Protein AF-A0A830GLV6-F1 (afdb_monomer)

Sequence (391 aa):
MKDAFLHAVDYIRRRYNIQRVEFLPYESLISILGYYIHESESETVVADHQEQIDRYFWRVVFSDHWATRRQGTIGNDLEIIDDIIAGRDPSLDFPITITPDKLKEANIKRSNSAVR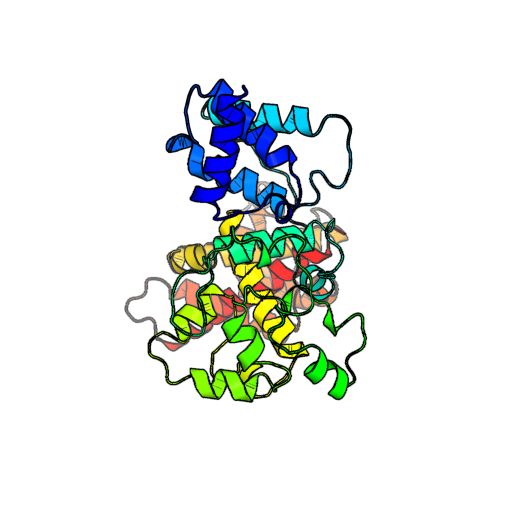NAFLCILANNEPLNPKDGTAIELHENHYADFKLEKHHIFPNRFLLSHDYNKSERKSVIDITFLPRSVNNQISDKAPSNYFRDWQDRDDFEEIMYSHFIPYGPDSAIWDDDYDLFLDQRASLIMEKVQELVGETSLLEYEEKSAEQRIEDTEELARDIIHKRLRESNGDEYWEILPSGVVSSVKEQLDGEFDEYDARERLEFVELADCADIINIHWSEFNDVFPDDDDVEHHLKNLEVYRDAFGDEDMDRYTRLDGDLAIQWINSCIESTVEETEV

Secondary structure (DSSP, 8-state):
-HHHHHHHHHHHHHHS----GGG-S-THHHHHHHHHHHHTTSSS--GGGHHHHHHHHHHHHHB-TTTS--TTHHHHHHHHHHHHHTT--------B---HHHHHH-BTT-TT-HHHHHHHHHHHHT-PBPTTTSPBP-TTSGGGGGG-STT-BSS-HHHHHHTT--TTGGGBGGGB----HHHHHHHTT--HHHHHHHHTTSTTHHHHHHHTT---STT-GGGTT-HHHHHHHHHHHHHHHHHHHHTS--HHHHHHS-HHHHHHHHHHHHHHHHHHHHHHHHGGGGGGTS-HHHHHHHHHHTTT-GGGS-TTGGGGGS-HHHHHHHHHHTGGGTTTT-S-HHHHHHHHHHHHHHHHTTT-TT--HHHHHHHHHHHHHHHHHHHHHHHHHT-

Structure (mmCIF, N/CA/C/O backbone):
data_AF-A0A830GLV6-F1
#
_entry.id   AF-A0A830GLV6-F1
#
loop_
_atom_site.group_PDB
_atom_site.id
_atom_site.type_symbol
_atom_site.label_atom_id
_atom_site.label_alt_id
_atom_site.label_comp_id
_atom_site.label_asym_id
_atom_site.label_entity_id
_atom_site.label_seq_id
_atom_site.pdbx_PDB_ins_code
_atom_site.Cartn_x
_atom_site.Cartn_y
_atom_site.Cartn_z
_atom_site.occupancy
_atom_site.B_iso_or_equiv
_atom_site.auth_seq_id
_atom_site.auth_comp_id
_atom_site.auth_asym_id
_atom_site.auth_atom_id
_atom_site.pdbx_PDB_model_num
ATOM 1 N N . MET A 1 1 ? -1.495 9.636 31.132 1.00 80.06 1 MET A N 1
ATOM 2 C CA . MET A 1 1 ? -0.737 10.301 30.044 1.00 80.06 1 MET A CA 1
ATOM 3 C C . MET A 1 1 ? 0.660 9.719 29.793 1.00 80.06 1 MET A C 1
ATOM 5 O O . MET A 1 1 ? 0.849 9.179 28.717 1.00 80.06 1 MET A O 1
ATOM 9 N N . LYS A 1 2 ? 1.639 9.772 30.719 1.00 88.44 2 LYS A N 1
ATOM 10 C CA . LYS A 1 2 ? 2.985 9.200 30.453 1.00 88.44 2 LYS A CA 1
ATOM 11 C C . LYS A 1 2 ? 2.941 7.698 30.130 1.00 88.44 2 LYS A C 1
ATOM 13 O O . LYS A 1 2 ? 3.564 7.277 29.164 1.00 88.44 2 LYS A O 1
ATOM 18 N N . ASP A 1 3 ? 2.194 6.926 30.915 1.00 93.75 3 ASP A N 1
ATOM 19 C CA . ASP A 1 3 ? 2.074 5.478 30.702 1.00 93.75 3 ASP A CA 1
ATOM 20 C C . ASP A 1 3 ? 1.299 5.169 29.413 1.00 93.75 3 ASP A C 1
ATOM 22 O O . ASP A 1 3 ? 1.741 4.351 28.618 1.00 93.75 3 ASP A O 1
ATOM 26 N N . ALA A 1 4 ? 0.237 5.931 29.128 1.00 96.00 4 ALA A N 1
ATOM 27 C CA . ALA A 1 4 ? -0.516 5.830 27.876 1.00 96.00 4 ALA A CA 1
ATOM 28 C C . ALA A 1 4 ? 0.355 6.081 26.628 1.00 96.00 4 ALA A C 1
ATOM 30 O O . ALA A 1 4 ? 0.230 5.373 25.636 1.00 96.00 4 ALA A O 1
ATOM 31 N N . PHE A 1 5 ? 1.298 7.029 26.689 1.00 95.44 5 PHE A N 1
ATOM 32 C CA . PHE A 1 5 ? 2.259 7.251 25.604 1.00 95.44 5 PHE A CA 1
ATOM 33 C C . PHE A 1 5 ? 3.177 6.037 25.383 1.00 95.44 5 PHE A C 1
ATOM 35 O O . PHE A 1 5 ? 3.448 5.665 24.245 1.00 95.44 5 PHE A O 1
ATOM 42 N N . LEU A 1 6 ? 3.657 5.399 26.457 1.00 96.62 6 LEU A N 1
ATOM 43 C CA . LEU A 1 6 ? 4.483 4.190 26.345 1.00 96.62 6 LEU A CA 1
ATOM 44 C C . LEU A 1 6 ? 3.681 3.013 25.784 1.00 96.62 6 LEU A C 1
ATOM 46 O O . LEU A 1 6 ? 4.182 2.297 24.921 1.00 96.62 6 LEU A O 1
ATOM 50 N N . HIS A 1 7 ? 2.432 2.858 26.217 1.00 97.69 7 HIS A N 1
ATOM 51 C CA . HIS A 1 7 ? 1.512 1.871 25.665 1.00 97.69 7 HIS A CA 1
ATOM 52 C C . HIS A 1 7 ? 1.211 2.119 24.182 1.00 97.69 7 HIS A C 1
ATOM 54 O O . HIS A 1 7 ? 1.175 1.163 23.420 1.00 97.69 7 HIS A O 1
ATOM 60 N N . ALA A 1 8 ? 1.093 3.374 23.737 1.00 97.62 8 ALA A N 1
ATOM 61 C CA . ALA A 1 8 ? 0.920 3.698 22.319 1.00 97.62 8 ALA A CA 1
ATOM 62 C C . ALA A 1 8 ? 2.141 3.296 21.481 1.00 97.62 8 ALA A C 1
ATOM 64 O O . ALA A 1 8 ? 1.996 2.723 20.402 1.00 97.62 8 ALA A O 1
ATOM 65 N N . VAL A 1 9 ? 3.352 3.544 21.991 1.00 96.44 9 VAL A N 1
ATOM 66 C CA .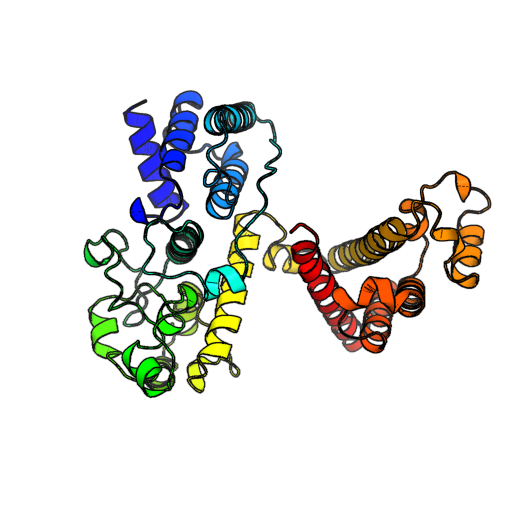 VAL A 1 9 ? 4.592 3.082 21.345 1.00 96.44 9 VAL A CA 1
ATOM 67 C C . VAL A 1 9 ? 4.621 1.556 21.258 1.00 96.44 9 VAL A C 1
ATOM 69 O O . VAL A 1 9 ? 4.918 1.008 20.199 1.00 96.44 9 VAL A O 1
ATOM 72 N N . ASP A 1 10 ? 4.306 0.864 22.352 1.00 96.31 10 ASP A N 1
ATOM 73 C CA . ASP A 1 10 ? 4.252 -0.598 22.384 1.00 96.31 10 ASP A CA 1
ATOM 74 C C . ASP A 1 10 ? 3.172 -1.158 21.449 1.00 96.31 10 ASP A C 1
ATOM 76 O O . ASP A 1 10 ? 3.406 -2.167 20.784 1.00 96.31 10 ASP A O 1
ATOM 80 N N . TYR A 1 11 ? 2.022 -0.491 21.361 1.00 97.44 11 TYR A N 1
ATOM 81 C CA . TYR A 1 11 ? 0.934 -0.847 20.461 1.00 97.44 11 TYR A CA 1
ATOM 82 C C . TYR A 1 11 ? 1.377 -0.758 19.002 1.00 97.44 11 TYR A C 1
ATOM 84 O O . TYR A 1 11 ? 1.307 -1.758 18.297 1.00 97.44 11 TYR A O 1
ATOM 92 N N . ILE A 1 12 ? 1.935 0.378 18.570 1.00 97.44 12 ILE A N 1
ATOM 93 C CA . ILE A 1 12 ? 2.433 0.562 17.195 1.00 97.44 12 ILE A CA 1
ATOM 94 C C . ILE A 1 12 ? 3.478 -0.506 16.840 1.00 97.44 12 ILE A C 1
ATOM 96 O O . ILE A 1 12 ? 3.446 -1.090 15.756 1.00 97.44 12 ILE A O 1
ATOM 100 N N . ARG A 1 13 ? 4.390 -0.801 17.773 1.00 95.69 13 ARG A N 1
ATOM 101 C CA . ARG A 1 13 ? 5.428 -1.822 17.583 1.00 95.69 13 ARG A CA 1
ATOM 102 C C . ARG A 1 13 ? 4.871 -3.228 17.430 1.00 95.69 13 ARG A C 1
ATOM 104 O O . ARG A 1 13 ? 5.466 -4.015 16.707 1.00 95.69 13 ARG A O 1
ATOM 111 N N . ARG A 1 14 ? 3.797 -3.571 18.143 1.00 94.00 14 ARG A N 1
ATOM 112 C CA . ARG A 1 14 ? 3.215 -4.921 18.123 1.00 94.00 14 ARG A CA 1
ATOM 113 C C . ARG A 1 14 ? 2.182 -5.088 17.012 1.00 94.00 14 ARG A C 1
ATOM 115 O O . ARG A 1 14 ? 2.219 -6.098 16.330 1.00 94.00 14 ARG A O 1
ATOM 122 N N . ARG A 1 15 ? 1.284 -4.115 16.830 1.00 95.25 15 ARG A N 1
ATOM 123 C CA . ARG A 1 15 ? 0.178 -4.169 15.862 1.00 95.25 15 ARG A CA 1
ATOM 124 C C . ARG A 1 15 ? 0.647 -3.954 14.426 1.00 95.25 15 ARG A C 1
ATOM 126 O O . ARG A 1 15 ? 0.175 -4.655 13.539 1.00 95.25 15 ARG A O 1
ATOM 133 N N . TYR A 1 16 ? 1.561 -3.005 14.215 1.00 95.88 16 TYR A N 1
ATOM 134 C CA . TYR A 1 16 ? 2.002 -2.592 12.878 1.00 95.88 16 TYR A CA 1
ATOM 135 C C . TYR A 1 16 ? 3.441 -3.011 12.553 1.00 95.88 16 TYR A C 1
ATOM 137 O O . TYR A 1 16 ? 3.935 -2.714 11.472 1.00 95.88 16 TYR A O 1
ATOM 145 N N . ASN A 1 17 ? 4.141 -3.664 13.487 1.00 95.06 17 ASN A N 1
ATOM 146 C CA . ASN A 1 17 ? 5.565 -4.014 13.388 1.00 95.06 17 ASN A CA 1
ATOM 147 C C . ASN A 1 17 ? 6.512 -2.818 13.116 1.00 95.06 17 ASN A C 1
ATOM 149 O O . ASN A 1 17 ? 7.650 -2.969 12.664 1.00 95.06 17 ASN A O 1
ATOM 153 N N . ILE A 1 18 ? 6.088 -1.593 13.443 1.00 95.19 18 ILE A N 1
ATOM 154 C CA . ILE A 1 18 ? 6.904 -0.389 13.242 1.00 95.19 18 ILE A CA 1
ATOM 155 C C . ILE A 1 18 ? 7.813 -0.199 14.461 1.00 95.19 18 ILE A C 1
ATOM 157 O O . ILE A 1 18 ? 7.463 0.433 15.458 1.00 95.19 18 ILE A O 1
ATOM 161 N N . GLN A 1 19 ? 9.018 -0.767 14.388 1.00 91.25 19 GLN A N 1
ATOM 162 C CA . GLN A 1 19 ? 9.961 -0.786 15.516 1.00 91.25 19 GLN A CA 1
ATOM 163 C C . GLN A 1 19 ? 10.667 0.556 15.778 1.00 91.25 19 GLN A C 1
ATOM 165 O O . GLN A 1 19 ? 11.247 0.761 16.854 1.00 91.25 19 GLN A O 1
ATOM 170 N N . ARG A 1 20 ? 10.622 1.474 14.805 1.00 88.88 20 ARG A N 1
ATOM 171 C CA . ARG A 1 20 ? 11.410 2.711 14.767 1.00 88.88 20 ARG A CA 1
ATOM 172 C C . ARG A 1 20 ? 10.542 3.920 14.453 1.00 88.88 20 ARG A C 1
ATOM 174 O O . ARG A 1 20 ? 9.790 3.916 13.485 1.00 88.88 20 ARG A O 1
ATOM 181 N N . VAL A 1 21 ? 10.696 4.974 15.252 1.00 89.56 21 VAL A N 1
ATOM 182 C CA . VAL A 1 21 ? 9.948 6.229 15.080 1.00 89.56 21 VAL A CA 1
ATOM 183 C C . VAL A 1 21 ? 10.319 6.927 13.772 1.00 89.56 21 VAL A C 1
ATOM 185 O O . VAL A 1 21 ? 9.470 7.542 13.144 1.00 89.56 21 VAL A O 1
ATOM 188 N N . GLU A 1 22 ? 11.554 6.744 13.299 1.00 86.38 22 GLU A N 1
ATOM 189 C CA . GLU A 1 22 ? 12.064 7.312 12.049 1.00 86.38 22 GLU A CA 1
ATOM 190 C C . GLU A 1 22 ? 11.413 6.716 10.788 1.00 86.38 22 GLU A C 1
ATOM 192 O O . GLU A 1 22 ? 11.705 7.166 9.675 1.00 86.38 22 GLU A O 1
ATOM 197 N N . PHE A 1 23 ? 10.597 5.667 10.943 1.00 90.31 23 PHE A N 1
ATOM 198 C CA . PHE A 1 23 ? 9.791 5.110 9.857 1.00 90.31 23 PHE A CA 1
ATOM 199 C C . PHE A 1 23 ? 8.427 5.781 9.783 1.00 90.31 23 PHE A C 1
ATOM 201 O O . PHE A 1 23 ? 7.849 5.801 8.710 1.00 90.31 23 PHE A O 1
ATOM 208 N N . LEU A 1 24 ? 7.919 6.359 10.875 1.00 92.75 24 LEU A N 1
ATOM 209 C CA . LEU A 1 24 ? 6.621 7.020 10.852 1.00 92.75 24 LEU A CA 1
ATOM 210 C C . LEU A 1 24 ? 6.707 8.300 10.008 1.00 92.75 24 LEU A C 1
ATOM 212 O O . LEU A 1 24 ? 7.619 9.110 10.210 1.00 92.75 24 LEU A O 1
ATOM 216 N N . PRO A 1 25 ? 5.755 8.544 9.089 1.00 91.88 25 PRO A N 1
ATOM 217 C CA . PRO A 1 25 ? 5.648 9.837 8.412 1.00 91.88 25 PRO A CA 1
ATOM 218 C C . PRO A 1 25 ? 5.468 10.979 9.415 1.00 91.88 25 PRO A C 1
ATOM 220 O O . PRO A 1 25 ? 6.023 12.065 9.241 1.00 91.88 25 PRO A O 1
ATOM 223 N N . TYR A 1 26 ? 4.745 10.696 10.505 1.00 91.88 26 TYR A N 1
ATOM 224 C CA . TYR A 1 26 ? 4.381 11.673 11.514 1.00 91.88 26 TYR A CA 1
ATOM 225 C C . TYR A 1 26 ? 4.424 11.087 12.931 1.00 91.88 26 TYR A C 1
ATOM 227 O O . TYR A 1 26 ? 3.614 10.240 13.305 1.00 91.88 26 TYR A O 1
ATOM 235 N N . GLU A 1 27 ? 5.323 11.604 13.771 1.00 91.12 27 GLU A N 1
ATOM 236 C CA . GLU A 1 27 ? 5.450 11.185 15.179 1.00 91.12 27 GLU A CA 1
ATOM 237 C C . GLU A 1 27 ? 4.188 11.488 16.010 1.00 91.12 27 GLU A C 1
ATOM 239 O O . GLU A 1 27 ? 3.940 10.852 17.037 1.00 91.12 27 GLU A O 1
ATOM 244 N N . SER A 1 28 ? 3.358 12.432 15.547 1.00 91.62 28 SER A N 1
ATOM 245 C CA . SER A 1 28 ? 2.075 12.791 16.159 1.00 91.62 28 SER A CA 1
ATOM 246 C C . SER A 1 28 ? 1.103 11.611 16.265 1.00 91.62 28 SER A C 1
ATOM 248 O O . SER A 1 28 ? 0.303 11.609 17.198 1.00 91.62 28 SER A O 1
ATOM 250 N N . LEU A 1 29 ? 1.216 10.576 15.414 1.00 94.56 29 LEU A N 1
ATOM 251 C CA . LEU A 1 29 ? 0.425 9.336 15.527 1.00 94.56 29 LEU A CA 1
ATOM 252 C C . LEU A 1 29 ? 0.558 8.702 16.919 1.00 94.56 29 LEU A C 1
ATOM 254 O O . LEU A 1 29 ? -0.427 8.249 17.495 1.00 94.56 29 LEU A O 1
ATOM 258 N N . ILE A 1 30 ? 1.759 8.740 17.509 1.00 95.69 30 ILE A N 1
ATOM 259 C CA . ILE A 1 30 ? 2.003 8.216 18.862 1.00 95.69 30 ILE A CA 1
ATOM 260 C C . ILE A 1 30 ? 1.216 9.025 19.899 1.00 95.69 30 ILE A C 1
ATOM 262 O O . ILE A 1 30 ? 0.725 8.480 20.883 1.00 95.69 30 ILE A O 1
ATOM 266 N N . SER A 1 31 ? 1.087 10.335 19.682 1.00 94.50 31 SER A N 1
ATOM 267 C CA . SER A 1 31 ? 0.365 11.222 20.597 1.00 94.50 31 SER A CA 1
ATOM 268 C C . SER A 1 31 ? -1.146 11.026 20.495 1.00 94.50 31 SER A C 1
ATOM 270 O O . SER A 1 31 ? -1.802 10.985 21.532 1.00 94.50 31 SER A O 1
ATOM 272 N N . ILE A 1 32 ? -1.682 10.846 19.283 1.00 96.06 32 ILE A N 1
ATOM 273 C CA . ILE A 1 32 ? -3.104 10.542 19.058 1.00 96.06 32 ILE A CA 1
ATOM 274 C C . ILE A 1 32 ? -3.472 9.181 19.660 1.00 96.06 32 ILE A C 1
ATOM 276 O O . ILE A 1 32 ? -4.415 9.085 20.441 1.00 96.06 32 ILE A O 1
ATOM 280 N N . LEU A 1 33 ? -2.677 8.139 19.403 1.00 97.38 33 LEU A N 1
ATOM 281 C CA . LEU A 1 33 ? -2.909 6.825 20.011 1.00 97.38 33 LEU A CA 1
ATOM 282 C C . LEU A 1 33 ? -2.695 6.849 21.532 1.00 97.38 33 LEU A C 1
ATOM 284 O O . LEU A 1 33 ? -3.412 6.186 22.276 1.00 97.38 33 LEU A O 1
ATOM 288 N N . GLY A 1 34 ? -1.756 7.659 22.026 1.00 97.62 34 GLY A N 1
ATOM 289 C CA . GLY A 1 34 ? -1.573 7.887 23.459 1.00 97.62 34 GLY A CA 1
ATOM 290 C C . GLY A 1 34 ? -2.767 8.589 24.110 1.00 97.62 34 GLY A C 1
ATOM 291 O O . GLY A 1 34 ? -3.071 8.305 25.268 1.00 97.62 34 GLY A O 1
ATOM 292 N N . TYR A 1 35 ? -3.449 9.475 23.380 1.00 97.56 35 TYR A N 1
ATOM 293 C CA . TYR A 1 35 ? -4.714 10.066 23.807 1.00 97.56 35 TYR A CA 1
ATOM 294 C C . TYR A 1 35 ? -5.823 9.012 23.841 1.00 97.56 35 TYR A C 1
ATOM 296 O O . TYR A 1 35 ? -6.418 8.828 24.899 1.00 97.56 35 TYR A O 1
ATOM 304 N N . TYR A 1 36 ? -6.005 8.234 22.766 1.00 98.12 36 TYR A N 1
ATOM 305 C CA . TYR A 1 36 ? -6.971 7.128 22.742 1.00 98.12 36 TYR A CA 1
ATOM 306 C C . TYR A 1 36 ? -6.798 6.201 23.955 1.00 98.12 36 TYR A C 1
ATOM 308 O O . TYR A 1 36 ? -7.754 5.911 24.670 1.00 98.12 36 TYR A O 1
ATOM 316 N N . ILE A 1 37 ? -5.567 5.747 24.222 1.00 98.06 37 ILE A N 1
ATOM 317 C CA . ILE A 1 37 ? -5.273 4.814 25.322 1.00 98.06 37 ILE A CA 1
ATOM 318 C C . ILE A 1 37 ? -5.580 5.462 26.677 1.00 98.06 37 ILE A C 1
ATOM 320 O O . ILE A 1 37 ? -6.019 4.790 27.607 1.00 98.06 37 ILE A O 1
ATOM 324 N N . HIS A 1 38 ? -5.361 6.773 26.803 1.00 97.62 38 HIS A N 1
ATOM 325 C CA . HIS A 1 38 ? -5.679 7.493 28.026 1.00 97.62 38 HIS A CA 1
ATOM 326 C C . HIS A 1 38 ? -7.186 7.592 28.276 1.00 97.62 38 HIS A C 1
ATOM 328 O O . HIS A 1 38 ? -7.606 7.304 29.396 1.00 97.62 38 HIS A O 1
ATOM 334 N N . GLU A 1 39 ? -7.956 7.996 27.264 1.00 97.12 39 GLU A N 1
ATOM 335 C CA . GLU A 1 39 ? -9.396 8.258 27.377 1.00 97.12 39 GLU A CA 1
ATOM 336 C C . GLU A 1 39 ? -10.232 6.973 27.404 1.00 97.12 39 GLU A C 1
ATOM 338 O O . GLU A 1 39 ? -11.245 6.906 28.091 1.00 97.12 39 GLU A O 1
ATOM 343 N N . SER A 1 40 ? -9.779 5.914 26.727 1.00 95.69 40 SER A N 1
ATOM 344 C CA . SER A 1 40 ? -10.399 4.581 26.814 1.00 95.69 40 SER A CA 1
ATOM 345 C C . SER A 1 40 ? -10.090 3.840 28.123 1.00 95.69 40 SER A C 1
ATOM 347 O O . SER A 1 40 ? -10.587 2.734 28.325 1.00 95.69 40 SER A O 1
ATOM 349 N N . GLU A 1 41 ? -9.253 4.417 28.999 1.00 94.62 41 GLU A N 1
ATOM 350 C CA . GLU A 1 41 ? -8.773 3.810 30.251 1.00 94.62 41 GLU A CA 1
ATOM 351 C C . GLU A 1 41 ? -8.190 2.389 30.071 1.00 94.62 41 GLU A C 1
ATOM 353 O O . GLU A 1 41 ? -8.245 1.550 30.973 1.00 94.62 41 GLU A O 1
ATOM 358 N N . SER A 1 42 ? -7.602 2.121 28.901 1.00 93.88 42 SER A N 1
ATOM 359 C CA . SER A 1 42 ? -7.043 0.823 28.513 1.00 93.88 42 SER A CA 1
ATOM 360 C C . SER A 1 42 ? -5.509 0.864 28.444 1.00 93.88 42 SER A C 1
ATOM 362 O O . SER A 1 42 ? -4.881 1.919 28.506 1.00 93.88 42 SER A O 1
ATOM 364 N N . GLU A 1 43 ? -4.870 -0.299 28.317 1.00 94.31 43 GLU A N 1
ATOM 365 C CA . GLU A 1 43 ? -3.428 -0.418 28.036 1.00 94.31 43 GLU A CA 1
ATOM 366 C C . GLU A 1 43 ? -3.135 -0.621 26.537 1.00 94.31 43 GLU A C 1
ATOM 368 O O . GLU A 1 43 ? -1.980 -0.650 26.123 1.00 94.31 43 GLU A O 1
ATOM 373 N N . THR A 1 44 ? -4.175 -0.770 25.715 1.00 96.94 44 THR A N 1
ATOM 374 C CA . THR A 1 44 ? -4.103 -1.010 24.265 1.00 96.94 44 THR A CA 1
ATOM 375 C C . THR A 1 44 ? -5.420 -0.610 23.594 1.00 96.94 44 THR A C 1
ATOM 377 O O . THR A 1 44 ? -6.412 -0.349 24.278 1.00 96.94 44 THR A O 1
ATOM 380 N N . VAL A 1 45 ? -5.456 -0.599 22.261 1.00 96.31 45 VAL A N 1
ATOM 381 C CA . VAL A 1 45 ? -6.708 -0.492 21.500 1.00 96.31 45 VAL A CA 1
ATOM 382 C C . VAL A 1 45 ? -7.644 -1.645 21.849 1.00 96.31 45 VAL A C 1
ATOM 384 O O . VAL A 1 45 ? -7.229 -2.805 21.887 1.00 96.31 45 VAL A O 1
ATOM 387 N N . VAL A 1 46 ? -8.887 -1.300 22.182 1.00 95.00 46 VAL A N 1
ATOM 388 C CA . VAL A 1 46 ? -9.942 -2.253 22.540 1.00 95.00 46 VAL A CA 1
ATOM 389 C C . VAL A 1 46 ? -10.449 -2.929 21.265 1.00 95.00 46 VAL A C 1
ATOM 391 O O . VAL A 1 46 ? -10.519 -2.282 20.224 1.00 95.00 46 VAL A O 1
ATOM 394 N N . ALA A 1 47 ? -10.808 -4.214 21.344 1.00 92.25 47 ALA A N 1
ATOM 395 C CA . ALA A 1 47 ? -11.152 -5.032 20.177 1.00 92.25 47 ALA A CA 1
ATOM 396 C C . ALA A 1 47 ? -12.227 -4.401 19.272 1.00 92.25 47 ALA A C 1
ATOM 398 O O . ALA A 1 47 ? -12.041 -4.362 18.061 1.00 92.25 47 ALA A O 1
ATOM 399 N N . ASP A 1 48 ? -13.288 -3.837 19.853 1.00 92.00 48 ASP A N 1
ATOM 400 C CA . ASP A 1 48 ? -14.398 -3.232 19.100 1.00 92.00 48 ASP A CA 1
ATOM 401 C C . ASP A 1 48 ? -13.989 -1.967 18.322 1.00 92.00 48 ASP A C 1
ATOM 403 O O . ASP A 1 48 ? -14.668 -1.575 17.382 1.00 92.00 48 ASP A O 1
ATOM 407 N N . HIS A 1 49 ? -12.878 -1.325 18.694 1.00 95.56 49 HIS A N 1
ATOM 408 C CA . HIS A 1 49 ? -12.367 -0.112 18.043 1.00 95.56 49 HIS A CA 1
ATOM 409 C C . HIS A 1 49 ? -11.216 -0.419 17.069 1.00 95.56 49 HIS A C 1
ATOM 411 O O . HIS A 1 49 ? -10.645 0.496 16.476 1.00 95.56 49 HIS A O 1
ATOM 417 N N . GLN A 1 50 ? -10.811 -1.689 16.956 1.00 93.19 50 GLN A N 1
ATOM 418 C CA . GLN A 1 50 ? -9.555 -2.081 16.319 1.00 93.19 50 GLN A CA 1
ATOM 419 C C . GLN A 1 50 ? -9.522 -1.710 14.834 1.00 93.19 50 GLN A C 1
ATOM 421 O O . GLN A 1 50 ? -8.582 -1.050 14.400 1.00 93.19 50 GLN A O 1
ATOM 426 N N . GLU A 1 51 ? -10.572 -2.053 14.092 1.00 89.62 51 GLU A N 1
ATOM 427 C CA . GLU A 1 51 ? -10.695 -1.747 12.663 1.00 89.62 51 GLU A CA 1
ATOM 428 C C . GLU A 1 51 ? -10.656 -0.236 12.393 1.00 89.62 51 GLU A C 1
ATOM 430 O O . GLU A 1 51 ? -9.907 0.237 11.542 1.00 89.62 51 GLU A O 1
ATOM 435 N N . GLN A 1 52 ? -11.394 0.550 13.178 1.00 92.31 52 GLN A N 1
ATOM 436 C CA . GLN A 1 52 ? -11.471 2.003 13.009 1.00 92.31 52 GLN A CA 1
ATOM 437 C C . GLN A 1 52 ? -10.129 2.684 13.300 1.00 92.31 52 GLN A C 1
ATOM 439 O O . GLN A 1 52 ? -9.745 3.631 12.609 1.00 92.31 52 GLN A O 1
ATOM 444 N N . ILE A 1 53 ? -9.394 2.195 14.305 1.00 96.31 53 ILE A N 1
ATOM 445 C CA . ILE A 1 53 ? -8.058 2.698 14.632 1.00 96.31 53 ILE A CA 1
ATOM 446 C C . ILE A 1 53 ? -7.027 2.282 13.579 1.00 96.31 53 ILE A C 1
ATOM 448 O O . ILE A 1 53 ? -6.172 3.103 13.243 1.00 96.31 53 ILE A O 1
ATOM 452 N N . ASP A 1 54 ? -7.111 1.063 13.039 1.00 94.81 54 ASP A N 1
ATOM 453 C CA . ASP A 1 54 ? -6.257 0.627 11.929 1.00 94.81 54 ASP A CA 1
ATOM 454 C C . ASP A 1 54 ? -6.500 1.505 10.691 1.00 94.81 54 ASP A C 1
ATOM 456 O O . ASP A 1 54 ? -5.553 2.076 10.146 1.00 94.81 54 ASP A O 1
ATOM 460 N N . ARG A 1 55 ? -7.771 1.708 10.314 1.00 90.94 55 ARG A N 1
ATOM 461 C CA . ARG A 1 55 ? -8.176 2.549 9.178 1.00 90.94 55 ARG A CA 1
ATOM 462 C C . ARG A 1 55 ? -7.703 3.991 9.345 1.00 90.94 55 ARG A C 1
ATOM 464 O O . ARG A 1 55 ? -7.108 4.559 8.431 1.00 90.94 55 ARG A O 1
ATOM 471 N N . TYR A 1 56 ? -7.905 4.578 10.527 1.00 94.56 56 TYR A N 1
ATOM 472 C CA . TYR A 1 56 ? -7.389 5.909 10.855 1.00 94.56 56 TYR A CA 1
ATOM 473 C C . TYR A 1 56 ? -5.862 5.966 10.731 1.00 94.56 56 TYR A C 1
ATOM 475 O O . TYR A 1 56 ? -5.328 6.865 10.079 1.00 94.56 56 TYR A O 1
ATOM 483 N N . PHE A 1 57 ? -5.152 5.002 11.323 1.00 96.38 57 PHE A N 1
ATOM 484 C CA . PHE A 1 57 ? -3.694 4.970 11.305 1.00 96.38 57 PHE A CA 1
ATOM 485 C C . PHE A 1 57 ? -3.156 4.930 9.873 1.00 96.38 57 PHE A C 1
ATOM 487 O O . PHE A 1 57 ? -2.338 5.777 9.508 1.00 96.38 57 PHE A O 1
ATOM 494 N N . TRP A 1 58 ? -3.630 3.994 9.051 1.00 95.88 58 TRP A N 1
ATOM 495 C CA . TRP A 1 58 ? -3.119 3.807 7.695 1.00 95.88 58 TRP A CA 1
ATOM 496 C C . TRP A 1 58 ? -3.514 4.933 6.746 1.00 95.88 58 TRP A C 1
ATOM 498 O O . TRP A 1 58 ? -2.653 5.423 6.015 1.00 95.88 58 TRP A O 1
ATOM 508 N N . ARG A 1 59 ? -4.744 5.455 6.838 1.00 92.19 59 ARG A N 1
ATOM 509 C CA . ARG A 1 59 ? -5.139 6.645 6.067 1.00 92.19 59 ARG A CA 1
ATOM 510 C C . ARG A 1 59 ? -4.281 7.863 6.406 1.00 92.19 59 ARG A C 1
ATOM 512 O O . ARG A 1 59 ? -3.894 8.608 5.510 1.00 92.19 59 ARG A O 1
ATOM 519 N N . VAL A 1 60 ? -3.902 8.063 7.670 1.00 93.25 60 VAL A N 1
ATOM 520 C CA . VAL A 1 60 ? -2.962 9.138 8.043 1.00 93.25 60 VAL A CA 1
ATOM 521 C C . VAL A 1 60 ? -1.545 8.862 7.530 1.00 93.25 60 VAL A C 1
ATOM 523 O O . VAL A 1 60 ? -0.861 9.794 7.112 1.00 93.25 60 VAL A O 1
ATOM 526 N N . VAL A 1 61 ? -1.077 7.610 7.550 1.00 95.12 61 VAL A N 1
ATOM 527 C CA . VAL A 1 61 ? 0.256 7.239 7.036 1.00 95.12 61 VAL A CA 1
ATOM 528 C C . VAL A 1 61 ? 0.362 7.464 5.522 1.00 95.12 61 VAL A C 1
ATOM 530 O O . VAL A 1 61 ? 1.426 7.880 5.060 1.00 95.12 61 VAL A O 1
ATOM 533 N N . PHE A 1 62 ? -0.709 7.217 4.764 1.00 93.00 62 PHE A N 1
ATOM 534 C CA . PHE A 1 62 ? -0.711 7.264 3.296 1.00 93.00 62 PHE A CA 1
ATOM 535 C C . PHE A 1 62 ? -1.284 8.547 2.683 1.00 93.00 62 PHE A C 1
ATOM 537 O O . PHE A 1 62 ? -1.353 8.666 1.461 1.00 93.00 62 PHE A O 1
ATOM 544 N N . SER A 1 63 ? -1.653 9.523 3.509 1.00 87.62 63 SER A N 1
ATOM 545 C CA . SER A 1 63 ? -2.124 10.835 3.065 1.00 87.62 63 SER A CA 1
ATOM 546 C C . SER A 1 63 ? -1.146 11.948 3.439 1.00 87.62 63 SER A C 1
ATOM 548 O O . SER A 1 63 ? -0.241 11.792 4.259 1.00 87.62 63 SER A O 1
ATOM 550 N N . ASP A 1 64 ? -1.381 13.134 2.882 1.00 82.31 64 ASP A N 1
ATOM 551 C CA . ASP A 1 64 ? -0.688 14.368 3.264 1.00 82.31 64 ASP A CA 1
ATOM 552 C C . ASP A 1 64 ? -1.377 15.111 4.429 1.00 82.31 64 ASP A C 1
ATOM 554 O O . ASP A 1 64 ? -1.168 16.320 4.621 1.00 82.31 64 ASP A O 1
ATOM 558 N N . HIS A 1 65 ? -2.180 14.394 5.230 1.00 83.94 65 HIS A N 1
ATOM 559 C CA . HIS A 1 65 ? -3.046 14.930 6.292 1.00 83.94 65 HIS A CA 1
ATOM 560 C C . HIS A 1 65 ? -2.348 15.949 7.203 1.00 83.94 65 HIS A C 1
ATOM 562 O O . HIS A 1 65 ? -2.866 17.039 7.459 1.00 83.94 65 HIS A O 1
ATOM 568 N N . TRP A 1 66 ? -1.112 15.653 7.623 1.00 82.19 66 TRP A N 1
ATOM 569 C CA . TRP A 1 66 ? -0.302 16.554 8.455 1.00 82.19 66 TRP A CA 1
ATOM 570 C C . TRP A 1 66 ? 0.880 17.214 7.730 1.00 82.19 66 TRP A C 1
ATOM 572 O O . TRP A 1 66 ? 1.602 18.014 8.339 1.00 82.19 66 TRP A O 1
ATOM 582 N N . ALA A 1 67 ? 1.086 16.944 6.436 1.00 72.44 67 ALA A N 1
ATOM 583 C CA . ALA A 1 67 ? 2.100 17.639 5.637 1.00 72.44 67 ALA A CA 1
ATOM 584 C C . ALA A 1 67 ? 1.711 19.108 5.402 1.00 72.44 67 ALA A C 1
ATOM 586 O O . ALA A 1 67 ? 2.545 20.015 5.516 1.00 72.44 67 ALA A O 1
ATOM 587 N N . THR A 1 68 ? 0.424 19.363 5.156 1.00 61.19 68 THR A N 1
ATOM 588 C CA . THR A 1 68 ? -0.131 20.717 5.117 1.00 61.19 68 THR A CA 1
ATOM 589 C C . THR A 1 68 ? -0.472 21.135 6.546 1.00 61.19 68 THR A C 1
ATOM 591 O O . THR A 1 68 ? -1.480 20.725 7.104 1.00 61.19 68 THR A O 1
ATOM 594 N N . ARG A 1 69 ? 0.393 21.920 7.201 1.00 56.03 69 ARG A N 1
ATOM 595 C CA . ARG A 1 69 ? 0.161 22.426 8.571 1.00 56.03 69 ARG A CA 1
ATOM 596 C C . ARG A 1 69 ? -1.047 23.376 8.625 1.00 56.03 69 ARG A C 1
ATOM 598 O O . ARG A 1 69 ? -0.879 24.587 8.773 1.00 56.03 69 ARG A O 1
ATOM 605 N N . ARG A 1 70 ? -2.261 22.846 8.494 1.00 57.19 70 ARG A N 1
ATOM 606 C CA . ARG A 1 70 ? -3.508 23.561 8.740 1.00 57.19 70 ARG A CA 1
ATOM 607 C C . ARG A 1 70 ? -3.666 23.715 10.252 1.00 57.19 70 ARG A C 1
ATOM 609 O O . ARG A 1 70 ? -3.346 22.828 11.041 1.00 57.19 70 ARG A O 1
ATOM 616 N N . GLN A 1 71 ? -4.059 24.905 10.682 1.00 54.34 71 GLN A N 1
ATOM 617 C CA . GLN A 1 71 ? -4.259 25.176 12.099 1.00 54.34 71 GLN A CA 1
ATOM 618 C C . GLN A 1 71 ? -5.481 24.378 12.573 1.00 54.34 71 GLN A C 1
ATOM 620 O O . GLN A 1 71 ? -6.560 24.560 12.024 1.00 54.34 71 GLN A O 1
ATOM 625 N N . GLY A 1 72 ? -5.308 23.509 13.573 1.00 65.75 72 GLY A N 1
ATOM 626 C CA . GLY A 1 72 ? -6.404 22.729 14.160 1.00 65.75 72 GLY A CA 1
ATOM 627 C C . GLY A 1 72 ? -6.463 21.249 13.776 1.00 65.75 72 GLY A C 1
ATOM 628 O O . GLY A 1 72 ? -7.255 20.549 14.389 1.00 65.75 72 GLY A O 1
ATOM 629 N N . THR A 1 73 ? -5.607 20.740 12.875 1.00 78.50 73 THR A N 1
ATOM 630 C CA . THR A 1 73 ? -5.700 19.335 12.420 1.00 78.50 73 THR A CA 1
ATOM 631 C C . THR A 1 73 ? -5.660 18.332 13.572 1.00 78.50 73 THR A C 1
ATOM 633 O O . THR A 1 73 ? -6.548 17.510 13.684 1.00 78.50 73 THR A O 1
ATOM 636 N N . ILE A 1 74 ? -4.720 18.475 14.515 1.00 82.00 74 ILE A N 1
ATOM 637 C CA . ILE A 1 74 ? -4.670 17.602 15.704 1.00 82.00 74 ILE A CA 1
ATOM 638 C C . ILE A 1 74 ? -5.978 17.655 16.508 1.00 82.00 74 ILE A C 1
ATOM 640 O O . ILE A 1 74 ? -6.376 16.640 17.049 1.00 82.00 74 ILE A O 1
ATOM 644 N N . GLY A 1 75 ? -6.643 18.811 16.599 1.00 83.38 75 GLY A N 1
ATOM 645 C CA . GLY A 1 75 ? -7.919 18.927 17.312 1.00 83.38 75 GLY A CA 1
ATOM 646 C C . GLY A 1 75 ? -9.027 18.113 16.647 1.00 83.38 75 GLY A C 1
ATOM 647 O O . GLY A 1 75 ? -9.711 17.371 17.338 1.00 83.38 75 GLY A O 1
ATOM 648 N N . ASN A 1 76 ? -9.136 18.191 15.320 1.00 86.25 76 ASN A N 1
ATOM 649 C CA . ASN A 1 76 ? -10.102 17.401 14.552 1.00 86.25 76 ASN A CA 1
ATOM 650 C C . ASN A 1 76 ? -9.834 15.893 14.692 1.00 86.25 76 ASN A C 1
ATOM 652 O O . ASN A 1 76 ? -10.760 15.105 14.832 1.00 86.25 76 ASN A O 1
ATOM 656 N N . ASP A 1 77 ? -8.565 15.484 14.713 1.00 91.94 77 ASP A N 1
ATOM 657 C CA . ASP A 1 77 ? -8.199 14.082 14.922 1.00 91.94 77 ASP A CA 1
ATOM 658 C C . ASP A 1 77 ? -8.585 13.578 16.317 1.00 91.94 77 ASP A C 1
ATOM 660 O O . ASP A 1 77 ? -8.973 12.424 16.461 1.00 91.94 77 ASP A O 1
ATOM 664 N N . LEU A 1 78 ? -8.521 14.430 17.348 1.00 94.00 78 LEU A N 1
ATOM 665 C CA . LEU A 1 78 ? -9.023 14.065 18.676 1.00 94.00 78 LEU A CA 1
ATOM 666 C C . LEU A 1 78 ? -10.542 13.849 18.662 1.00 94.00 78 LEU A C 1
ATOM 668 O O . LEU A 1 78 ? -11.003 12.917 19.308 1.00 94.00 78 LEU A O 1
ATOM 672 N N . GLU A 1 79 ? -11.301 14.634 17.889 1.00 94.25 79 GLU A N 1
ATOM 673 C CA . GLU A 1 79 ? -12.751 14.431 17.723 1.00 94.25 79 GLU A CA 1
ATOM 674 C C . GLU A 1 79 ? -13.062 13.084 17.044 1.00 94.25 79 GLU A C 1
ATOM 676 O O . GLU A 1 79 ? -13.955 12.369 17.491 1.00 94.25 79 GLU A O 1
ATOM 681 N N . ILE A 1 80 ? -12.274 12.683 16.037 1.00 95.25 80 ILE A N 1
ATOM 682 C CA . ILE A 1 80 ? -12.371 11.352 15.405 1.00 95.25 80 ILE A CA 1
ATOM 683 C C . ILE A 1 80 ? -12.129 10.243 16.436 1.00 95.25 80 ILE A C 1
ATOM 685 O O . ILE A 1 80 ? -12.866 9.259 16.489 1.00 95.25 80 ILE A O 1
ATOM 689 N N . ILE A 1 81 ? -11.107 10.396 17.282 1.00 97.25 81 ILE A N 1
ATOM 690 C CA . ILE A 1 81 ? -10.829 9.436 18.353 1.00 97.25 81 ILE A CA 1
ATOM 691 C C . ILE A 1 81 ? -11.964 9.397 19.387 1.00 97.25 81 ILE A C 1
ATOM 693 O O . ILE A 1 81 ? -12.353 8.308 19.812 1.00 97.25 81 ILE A O 1
ATOM 697 N N . ASP A 1 82 ? -12.520 10.546 19.770 1.00 97.31 82 ASP A N 1
ATOM 698 C CA . ASP A 1 82 ? -13.657 10.625 20.693 1.00 97.31 82 ASP A CA 1
ATOM 699 C C . ASP A 1 82 ? -14.912 9.947 20.110 1.00 97.31 82 ASP A C 1
ATOM 701 O O . ASP A 1 82 ? -15.673 9.308 20.843 1.00 97.31 82 ASP A O 1
ATOM 705 N N . ASP A 1 83 ? -15.127 10.048 18.794 1.00 96.75 83 ASP A N 1
ATOM 706 C CA . ASP A 1 83 ? -16.197 9.345 18.082 1.00 96.75 83 ASP A CA 1
ATOM 707 C C . ASP A 1 83 ? -16.024 7.825 18.153 1.00 96.75 83 ASP A C 1
ATOM 709 O O . ASP A 1 83 ? -16.968 7.134 18.551 1.00 96.75 83 ASP A O 1
ATOM 713 N N . ILE A 1 84 ? -14.818 7.321 17.868 1.00 96.12 84 ILE A N 1
ATOM 714 C CA . ILE A 1 84 ? -14.481 5.892 17.979 1.00 96.12 84 ILE A CA 1
ATOM 715 C C . ILE A 1 84 ? -14.720 5.400 19.410 1.00 96.12 84 ILE A C 1
ATOM 717 O O . ILE A 1 84 ? -15.404 4.403 19.617 1.00 96.12 84 ILE A O 1
ATOM 721 N N . ILE A 1 85 ? -14.219 6.122 20.420 1.00 96.94 85 ILE A N 1
ATOM 722 C CA . ILE A 1 85 ? -14.393 5.755 21.838 1.00 96.94 85 ILE A CA 1
ATOM 723 C C . ILE A 1 85 ? -15.873 5.707 22.232 1.00 96.94 85 ILE A C 1
ATOM 725 O O . ILE A 1 85 ? -16.276 4.892 23.063 1.00 96.94 85 ILE A O 1
ATOM 729 N N . ALA A 1 86 ? -16.694 6.570 21.638 1.00 95.94 86 ALA A N 1
ATOM 730 C CA . ALA A 1 86 ? -18.129 6.597 21.869 1.00 95.94 86 ALA A CA 1
ATOM 731 C C . ALA A 1 86 ? -18.917 5.558 21.043 1.00 95.94 86 ALA A C 1
ATOM 733 O O . ALA A 1 86 ? -20.151 5.569 21.101 1.00 95.94 86 ALA A O 1
ATOM 734 N N . GLY A 1 87 ? -18.239 4.685 20.288 1.00 90.50 87 GLY A N 1
ATOM 735 C CA . GLY A 1 87 ? -18.847 3.654 19.445 1.00 90.50 87 GLY A CA 1
ATOM 736 C C . GLY A 1 87 ? -19.534 4.200 18.191 1.00 90.50 87 GLY A C 1
ATOM 737 O O . GLY A 1 87 ? -20.463 3.572 17.683 1.00 90.50 87 GLY A O 1
ATOM 738 N N . ARG A 1 88 ? -19.145 5.394 17.727 1.00 91.94 88 ARG A N 1
ATOM 739 C CA . ARG A 1 88 ? -19.572 5.951 16.434 1.00 91.94 88 ARG A CA 1
ATOM 740 C C . ARG A 1 88 ? -18.561 5.576 15.357 1.00 91.94 88 ARG A C 1
ATOM 742 O O . ARG A 1 88 ? -17.394 5.347 15.660 1.00 91.94 88 ARG A O 1
ATOM 749 N N . ASP A 1 89 ? -19.012 5.549 14.105 1.00 84.38 89 ASP A N 1
ATOM 750 C CA . ASP A 1 89 ? -18.123 5.377 12.959 1.00 84.38 89 ASP A CA 1
ATOM 751 C C . ASP A 1 89 ? -17.813 6.727 12.303 1.00 84.38 89 ASP A C 1
ATOM 753 O O . ASP A 1 89 ? -18.702 7.307 11.671 1.00 84.38 89 ASP A O 1
ATOM 757 N N . PRO A 1 90 ? -16.607 7.292 12.509 1.00 86.38 90 PRO A N 1
ATOM 758 C CA . PRO A 1 90 ? -16.257 8.576 11.925 1.00 86.38 90 PRO A CA 1
ATOM 759 C C . PRO A 1 90 ? -15.920 8.426 10.441 1.00 86.38 90 PRO A C 1
ATOM 761 O O . PRO A 1 90 ? -15.244 7.482 10.022 1.00 86.38 90 PRO A O 1
ATOM 764 N N . SER A 1 91 ? -16.319 9.427 9.655 1.00 80.44 91 SER A N 1
ATOM 765 C CA . SER A 1 91 ? -15.814 9.580 8.292 1.00 80.44 91 SER A CA 1
ATOM 766 C C . SER A 1 91 ? -14.334 9.963 8.325 1.00 80.44 91 SER A C 1
ATOM 768 O O . SER A 1 91 ? -13.932 10.870 9.059 1.00 80.44 91 SER A O 1
ATOM 770 N N . LEU A 1 92 ? -13.527 9.270 7.524 1.00 82.62 92 LEU A N 1
ATOM 771 C CA . LEU A 1 92 ? -12.091 9.501 7.389 1.00 82.62 92 LEU A CA 1
ATOM 772 C C . LEU A 1 92 ? -11.796 10.063 5.997 1.00 82.62 92 LEU A C 1
ATOM 774 O O . LEU A 1 92 ? -11.251 9.372 5.140 1.00 82.62 92 LEU A O 1
ATOM 778 N N . ASP A 1 93 ? -12.166 11.326 5.791 1.00 77.12 93 ASP A N 1
ATOM 779 C CA . ASP A 1 93 ? -11.919 12.081 4.555 1.00 77.12 93 ASP A CA 1
ATOM 780 C C . ASP A 1 93 ? -10.445 12.519 4.456 1.00 77.12 93 ASP A C 1
ATOM 782 O O . ASP A 1 93 ? -10.085 13.698 4.547 1.00 77.12 93 ASP A O 1
ATOM 786 N N . PHE A 1 94 ? -9.564 11.522 4.382 1.00 82.38 94 PHE A N 1
ATOM 787 C CA . PHE A 1 94 ? -8.128 11.671 4.184 1.00 82.38 94 PHE A CA 1
ATOM 788 C C . PHE A 1 94 ? -7.785 11.060 2.823 1.00 82.38 94 PHE A C 1
ATOM 790 O O . PHE A 1 94 ? -7.587 9.844 2.753 1.00 82.38 94 PHE A O 1
ATOM 797 N N . PRO A 1 95 ? -7.719 11.871 1.752 1.00 76.56 95 PRO A N 1
ATOM 798 C CA . PRO A 1 95 ? -7.364 11.377 0.429 1.00 76.56 95 PRO A CA 1
ATOM 799 C C . PRO A 1 95 ? -6.008 10.677 0.468 1.00 76.56 95 PRO A C 1
ATOM 801 O O . PRO A 1 95 ? -5.030 11.235 0.987 1.00 76.56 95 PRO A O 1
ATOM 804 N N . ILE A 1 96 ? -5.951 9.457 -0.061 1.00 83.94 96 ILE A N 1
ATOM 805 C CA . ILE A 1 96 ? -4.699 8.719 -0.190 1.00 83.94 96 ILE A CA 1
ATOM 806 C C . ILE A 1 96 ? -3.860 9.429 -1.242 1.00 83.94 96 ILE A C 1
ATOM 808 O O . ILE A 1 96 ? -4.306 9.678 -2.355 1.00 83.94 96 ILE A O 1
ATOM 812 N N . THR A 1 97 ? -2.646 9.830 -0.869 1.00 83.69 97 THR A N 1
ATOM 813 C CA . THR A 1 97 ? -1.777 10.595 -1.769 1.00 83.69 97 THR A CA 1
ATOM 814 C C . THR A 1 97 ? -0.600 9.785 -2.274 1.00 83.69 97 THR A C 1
ATOM 816 O O . THR A 1 97 ? 0.168 10.304 -3.083 1.00 83.69 97 THR A O 1
ATOM 819 N N . ILE A 1 98 ? -0.419 8.545 -1.821 1.00 84.38 98 ILE A N 1
ATOM 820 C CA . ILE A 1 98 ? 0.603 7.638 -2.345 1.00 84.38 98 ILE A CA 1
ATOM 821 C C . ILE A 1 98 ? 0.101 7.011 -3.641 1.00 84.38 98 ILE A C 1
ATOM 823 O O . ILE A 1 98 ? -0.998 6.485 -3.680 1.00 84.38 98 ILE A O 1
ATOM 827 N N . THR A 1 99 ? 0.944 7.041 -4.669 1.00 87.44 99 THR A N 1
ATOM 828 C CA . THR A 1 99 ? 0.698 6.422 -5.977 1.00 87.44 99 THR A CA 1
ATOM 829 C C . THR A 1 99 ? 1.944 5.644 -6.415 1.00 87.44 99 THR A C 1
ATOM 831 O O . THR A 1 99 ? 3.040 5.932 -5.899 1.00 87.44 99 THR A O 1
ATOM 834 N N . PRO A 1 100 ? 1.839 4.707 -7.380 1.00 86.69 100 PRO A N 1
ATOM 835 C CA . PRO A 1 100 ? 2.997 4.006 -7.939 1.00 86.69 100 PRO A CA 1
ATOM 836 C C . PRO A 1 100 ? 4.120 4.957 -8.364 1.00 86.69 100 PRO A C 1
ATOM 838 O O . PRO A 1 100 ? 5.279 4.771 -7.988 1.00 86.69 100 PRO A O 1
ATOM 841 N N . ASP A 1 101 ? 3.784 6.038 -9.068 1.00 87.38 101 ASP A N 1
ATOM 842 C CA . ASP A 1 101 ? 4.766 7.015 -9.540 1.00 87.38 101 ASP A CA 1
ATOM 843 C C . ASP A 1 101 ? 5.431 7.778 -8.397 1.00 87.38 101 ASP A C 1
ATOM 845 O O . ASP A 1 101 ? 6.659 7.901 -8.364 1.00 87.38 101 ASP A O 1
ATOM 849 N N . LYS A 1 102 ? 4.667 8.208 -7.384 1.00 91.06 102 LYS A N 1
ATOM 850 C CA . LYS A 1 102 ? 5.254 8.849 -6.199 1.00 91.06 102 LYS A CA 1
ATOM 851 C C . LYS A 1 102 ? 6.196 7.911 -5.455 1.00 91.06 102 LYS A C 1
ATOM 853 O O . LYS A 1 102 ? 7.216 8.379 -4.948 1.00 91.06 102 LYS A O 1
ATOM 858 N N . LEU A 1 103 ? 5.899 6.612 -5.385 1.00 93.00 103 LEU A N 1
ATOM 859 C CA . LEU A 1 103 ? 6.808 5.623 -4.800 1.00 93.00 103 LEU A CA 1
ATOM 860 C C . LEU A 1 103 ? 8.070 5.449 -5.658 1.00 93.00 103 LEU A C 1
ATOM 862 O O . LEU A 1 103 ? 9.182 5.469 -5.123 1.00 93.00 103 LEU A O 1
ATOM 866 N N . LYS A 1 104 ? 7.928 5.337 -6.982 1.00 93.69 104 LYS A N 1
ATOM 867 C CA . LYS A 1 104 ? 9.064 5.216 -7.908 1.00 93.69 104 LYS A CA 1
ATOM 868 C C . LYS A 1 104 ? 9.990 6.433 -7.830 1.00 93.69 104 LYS A C 1
ATOM 870 O O . LYS A 1 104 ? 11.207 6.270 -7.734 1.00 93.69 104 LYS A O 1
ATOM 875 N N . GLU A 1 105 ? 9.436 7.641 -7.772 1.00 92.81 105 GLU A N 1
ATOM 876 C CA . GLU A 1 105 ? 10.190 8.897 -7.688 1.00 92.81 105 GLU A CA 1
ATOM 877 C C . GLU A 1 105 ? 10.722 9.215 -6.282 1.00 92.81 105 GLU A C 1
ATOM 879 O O . GLU A 1 105 ? 11.710 9.955 -6.122 1.00 92.81 105 GLU A O 1
ATOM 884 N N . ALA A 1 106 ? 10.077 8.683 -5.238 1.00 93.31 106 ALA A N 1
ATOM 885 C CA . ALA A 1 106 ? 10.432 8.977 -3.861 1.00 93.31 106 ALA A CA 1
ATOM 886 C C . ALA A 1 106 ? 11.877 8.572 -3.577 1.00 93.31 106 ALA A C 1
ATOM 888 O O . ALA A 1 106 ? 12.332 7.450 -3.790 1.00 93.31 106 ALA A O 1
ATOM 889 N N . ASN A 1 107 ? 12.626 9.536 -3.048 1.00 92.12 107 ASN A N 1
ATOM 890 C CA . ASN A 1 107 ? 14.044 9.363 -2.830 1.00 92.12 107 ASN A CA 1
ATOM 891 C C . ASN A 1 107 ? 14.307 8.821 -1.430 1.00 92.12 107 ASN A C 1
ATOM 893 O O . ASN A 1 107 ? 14.134 9.553 -0.450 1.00 92.12 107 ASN A O 1
ATOM 897 N N . ILE A 1 108 ? 14.864 7.614 -1.327 1.00 90.19 108 ILE A N 1
ATOM 898 C CA . ILE A 1 108 ? 15.153 6.994 -0.028 1.00 90.19 108 ILE A CA 1
ATOM 899 C C . ILE A 1 108 ? 16.037 7.878 0.881 1.00 90.19 108 ILE A C 1
ATOM 901 O O . ILE A 1 108 ? 15.975 7.776 2.107 1.00 90.19 108 ILE A O 1
ATOM 905 N N . LYS A 1 109 ? 16.842 8.805 0.318 1.00 87.56 109 LYS A N 1
ATOM 906 C CA . LYS A 1 109 ? 17.711 9.717 1.096 1.00 87.56 109 LYS A CA 1
ATOM 907 C C . LYS A 1 109 ? 16.978 10.868 1.776 1.00 87.56 109 LYS A C 1
ATOM 909 O O . LYS A 1 109 ? 17.596 11.607 2.543 1.00 87.56 109 LYS A O 1
ATOM 914 N N . ARG A 1 110 ? 15.705 11.087 1.461 1.00 88.00 110 ARG A N 1
ATOM 915 C CA . ARG A 1 110 ? 14.896 12.164 2.031 1.00 88.00 110 ARG A CA 1
ATOM 916 C C . ARG A 1 110 ? 14.192 11.630 3.274 1.00 88.00 110 ARG A C 1
ATOM 918 O O . ARG A 1 110 ? 13.024 11.290 3.216 1.00 88.00 110 ARG A O 1
ATOM 925 N N . SER A 1 111 ? 14.900 11.584 4.403 1.00 83.56 111 SER A N 1
ATOM 926 C CA . SER A 1 111 ? 14.389 11.042 5.679 1.00 83.56 111 SER A CA 1
ATOM 927 C C . SER A 1 111 ? 13.088 11.680 6.183 1.00 83.56 111 SER A C 1
ATOM 929 O O . SER A 1 111 ? 12.393 11.075 6.984 1.00 83.56 111 SER A O 1
ATOM 931 N N . ASN A 1 112 ? 12.768 12.892 5.724 1.00 83.56 112 ASN A N 1
ATOM 932 C CA . ASN A 1 112 ? 11.553 13.621 6.098 1.00 83.56 112 ASN A CA 1
ATOM 933 C C . ASN A 1 112 ? 10.435 13.488 5.043 1.00 83.56 112 ASN A C 1
ATOM 935 O O . ASN A 1 112 ? 9.481 14.258 5.074 1.00 83.56 112 ASN A O 1
ATOM 939 N N . SER A 1 113 ? 10.590 12.610 4.047 1.00 89.69 113 SER A N 1
ATOM 940 C CA . SER A 1 113 ? 9.562 12.349 3.037 1.00 89.69 113 SER A CA 1
ATOM 941 C C . SER A 1 113 ? 8.495 11.425 3.621 1.00 89.69 113 SER A C 1
ATOM 943 O O . SER A 1 113 ? 8.821 10.324 4.062 1.00 89.69 113 SER A O 1
ATOM 945 N N . ALA A 1 114 ? 7.235 11.869 3.584 1.00 91.44 114 ALA A N 1
ATOM 946 C CA . ALA A 1 114 ? 6.091 11.073 4.021 1.00 91.44 114 ALA A CA 1
ATOM 947 C C . ALA A 1 114 ? 5.965 9.784 3.197 1.00 91.44 114 ALA A C 1
ATOM 949 O O . ALA A 1 114 ? 5.961 8.709 3.779 1.00 91.44 114 ALA A O 1
ATOM 950 N N . VAL A 1 115 ? 6.029 9.878 1.862 1.00 93.44 115 VAL A N 1
ATOM 951 C CA . VAL A 1 115 ? 5.992 8.722 0.942 1.00 93.44 115 VAL A CA 1
ATOM 952 C C . VAL A 1 115 ? 7.073 7.685 1.273 1.00 93.44 115 VAL A C 1
ATOM 954 O O . VAL A 1 115 ? 6.796 6.495 1.381 1.00 93.44 115 VAL A O 1
ATOM 957 N N . ARG A 1 116 ? 8.316 8.127 1.511 1.00 93.38 116 ARG A N 1
ATOM 958 C CA . ARG A 1 116 ? 9.414 7.229 1.908 1.00 93.38 116 ARG A CA 1
ATOM 959 C C . ARG A 1 116 ? 9.146 6.542 3.244 1.00 93.38 116 ARG A C 1
ATOM 961 O O . ARG A 1 116 ? 9.460 5.368 3.401 1.00 93.38 116 ARG A O 1
ATOM 968 N N . ASN A 1 117 ? 8.634 7.283 4.216 1.00 94.00 117 ASN A N 1
ATOM 969 C CA . ASN A 1 117 ? 8.339 6.766 5.547 1.00 94.00 117 ASN A CA 1
ATOM 970 C C . ASN A 1 117 ? 7.171 5.769 5.506 1.00 94.00 117 ASN A C 1
ATOM 972 O O . ASN A 1 117 ? 7.289 4.671 6.037 1.00 94.00 117 ASN A O 1
ATOM 976 N N . ALA A 1 118 ? 6.114 6.088 4.764 1.00 95.50 118 ALA A N 1
ATOM 977 C CA . ALA A 1 118 ? 4.990 5.200 4.512 1.00 95.50 118 ALA A CA 1
ATOM 978 C C . ALA A 1 118 ? 5.418 3.879 3.861 1.00 95.50 118 ALA A C 1
ATOM 980 O O . ALA A 1 118 ? 5.066 2.817 4.367 1.00 95.50 118 ALA A O 1
ATOM 981 N N . PHE A 1 119 ? 6.265 3.930 2.826 1.00 96.38 119 PHE A N 1
ATOM 982 C CA . PHE A 1 119 ? 6.860 2.732 2.225 1.00 96.38 119 PHE A CA 1
ATOM 983 C C . PHE A 1 119 ? 7.577 1.853 3.266 1.00 96.38 119 PHE A C 1
ATOM 985 O O . PHE A 1 119 ? 7.424 0.633 3.276 1.00 96.38 119 PHE A O 1
ATOM 992 N N . LEU A 1 120 ? 8.339 2.458 4.184 1.00 94.75 120 LEU A N 1
ATOM 993 C CA . LEU A 1 120 ? 9.016 1.709 5.247 1.00 94.75 120 LEU A CA 1
ATOM 994 C C . LEU A 1 120 ? 8.047 1.123 6.275 1.00 94.75 120 LEU A C 1
ATOM 996 O O . LEU A 1 120 ? 8.327 0.049 6.804 1.00 94.75 120 LEU A O 1
ATOM 1000 N N . CYS A 1 121 ? 6.937 1.806 6.560 1.00 96.56 121 CYS A N 1
ATOM 1001 C CA . CYS A 1 121 ? 5.865 1.270 7.390 1.00 96.56 121 CYS A CA 1
ATOM 1002 C C . CYS A 1 121 ? 5.210 0.049 6.737 1.00 96.56 121 CYS A C 1
ATOM 1004 O O . CYS A 1 121 ? 5.077 -0.960 7.421 1.00 96.56 121 CYS A O 1
ATOM 1006 N N . ILE A 1 122 ? 4.883 0.104 5.439 1.00 96.75 122 ILE A N 1
ATOM 1007 C CA . ILE A 1 122 ? 4.310 -1.028 4.684 1.00 96.75 122 ILE A CA 1
ATOM 1008 C C . ILE A 1 122 ? 5.264 -2.222 4.723 1.00 96.75 122 ILE A C 1
ATOM 1010 O O . ILE A 1 122 ? 4.892 -3.317 5.138 1.00 96.75 122 ILE A O 1
ATOM 1014 N N . LEU A 1 123 ? 6.530 -1.993 4.365 1.00 95.44 123 LEU A N 1
ATOM 1015 C CA . LEU A 1 123 ? 7.523 -3.059 4.324 1.00 95.44 123 LEU A CA 1
ATOM 1016 C C . LEU A 1 123 ? 7.777 -3.664 5.710 1.00 95.44 123 LEU A C 1
ATOM 1018 O O . LEU A 1 123 ? 7.963 -4.868 5.822 1.00 95.44 123 LEU A O 1
ATOM 1022 N N . ALA A 1 124 ? 7.797 -2.852 6.771 1.00 95.25 124 ALA A N 1
ATOM 1023 C CA . ALA A 1 124 ? 7.936 -3.360 8.132 1.00 95.25 124 ALA A CA 1
ATOM 1024 C C . ALA A 1 124 ? 6.697 -4.157 8.564 1.00 95.25 124 ALA A C 1
ATOM 1026 O O . ALA A 1 124 ? 6.837 -5.216 9.177 1.00 95.25 124 ALA A O 1
ATOM 1027 N N . ASN A 1 125 ? 5.502 -3.666 8.232 1.00 96.69 125 ASN A N 1
ATOM 1028 C CA . ASN A 1 125 ? 4.235 -4.303 8.573 1.00 96.69 125 ASN A CA 1
ATOM 1029 C C . ASN A 1 125 ? 4.066 -5.680 7.926 1.00 96.69 125 ASN A C 1
ATOM 1031 O O . ASN A 1 125 ? 3.460 -6.546 8.542 1.00 96.69 125 ASN A O 1
ATOM 1035 N N . ASN A 1 126 ? 4.676 -5.906 6.761 1.00 95.69 126 ASN A N 1
ATOM 1036 C CA . ASN A 1 126 ? 4.663 -7.198 6.076 1.00 95.69 126 ASN A CA 1
ATOM 1037 C C . ASN A 1 126 ? 5.691 -8.221 6.606 1.00 95.69 126 ASN A C 1
ATOM 1039 O O . ASN A 1 126 ? 5.959 -9.222 5.953 1.00 95.69 126 ASN A O 1
ATOM 1043 N N . GLU A 1 127 ? 6.288 -7.955 7.774 1.00 94.19 127 GLU A N 1
ATOM 1044 C CA . GLU A 1 127 ? 7.160 -8.883 8.512 1.00 94.19 127 GLU A CA 1
ATOM 1045 C C . GLU A 1 127 ? 8.279 -9.517 7.657 1.00 94.19 127 GLU A C 1
ATOM 1047 O O . GLU A 1 127 ? 8.337 -10.731 7.465 1.00 94.19 127 GLU A O 1
ATOM 1052 N N . PRO A 1 128 ? 9.224 -8.703 7.158 1.00 93.62 128 PRO A N 1
ATOM 1053 C CA . PRO A 1 128 ? 10.198 -9.131 6.163 1.00 93.62 128 PRO A CA 1
ATOM 1054 C C . PRO A 1 128 ? 11.095 -10.260 6.692 1.00 93.62 128 PRO A C 1
ATOM 1056 O O . PRO A 1 128 ? 11.685 -10.154 7.778 1.00 93.62 128 PRO A O 1
ATOM 1059 N N . LEU A 1 129 ? 11.258 -11.316 5.892 1.00 94.38 129 LEU A N 1
ATOM 1060 C CA . LEU A 1 129 ? 12.053 -12.496 6.241 1.00 94.38 129 LEU A CA 1
ATOM 1061 C C . LEU A 1 129 ? 13.497 -12.391 5.745 1.00 94.38 129 LEU A C 1
ATOM 1063 O O . LEU A 1 129 ? 13.801 -11.808 4.712 1.00 94.38 129 LEU A O 1
ATOM 1067 N N . ASN A 1 130 ? 14.438 -12.977 6.470 1.00 92.31 130 ASN A N 1
ATOM 1068 C CA . ASN A 1 130 ? 15.845 -12.995 6.106 1.00 92.31 130 ASN A CA 1
ATOM 1069 C C . ASN A 1 130 ? 16.072 -13.942 4.911 1.00 92.31 130 ASN A C 1
ATOM 1071 O O . ASN A 1 130 ? 15.941 -15.156 5.082 1.00 92.31 130 ASN A O 1
ATOM 1075 N N . PRO A 1 131 ? 16.536 -13.452 3.740 1.00 89.62 131 PRO A N 1
ATOM 1076 C CA . PRO A 1 131 ? 16.727 -14.299 2.556 1.00 89.62 131 PRO A CA 1
ATOM 1077 C C . PRO A 1 131 ? 17.720 -15.455 2.741 1.00 89.62 131 PRO A C 1
ATOM 1079 O O . PRO A 1 131 ? 17.779 -16.385 1.941 1.00 89.62 131 PRO A O 1
ATOM 1082 N N . LYS A 1 132 ? 18.553 -15.405 3.788 1.00 87.19 132 LYS A N 1
ATOM 1083 C CA . LYS A 1 132 ? 19.523 -16.460 4.081 1.00 87.19 132 LYS A CA 1
ATOM 1084 C C . LYS A 1 132 ? 18.883 -17.704 4.698 1.00 87.19 132 LYS A C 1
ATOM 1086 O O . LYS A 1 132 ? 19.342 -18.815 4.422 1.00 87.19 132 LYS A O 1
ATOM 1091 N N . ASP A 1 133 ? 17.924 -17.525 5.597 1.00 89.56 133 ASP A N 1
ATOM 1092 C CA . ASP A 1 133 ? 17.467 -18.574 6.517 1.00 89.56 133 ASP A CA 1
ATOM 1093 C C . ASP A 1 133 ? 15.964 -18.536 6.840 1.00 89.56 133 ASP A C 1
ATOM 1095 O O . ASP A 1 133 ? 15.534 -19.327 7.674 1.00 89.56 133 ASP A O 1
ATOM 1099 N N . GLY A 1 134 ? 15.187 -17.652 6.206 1.00 91.12 134 GLY A N 1
ATOM 1100 C CA . GLY A 1 134 ? 13.732 -17.568 6.370 1.00 91.12 134 GLY A CA 1
ATOM 1101 C C . GLY A 1 134 ? 13.281 -17.010 7.723 1.00 91.12 134 GLY A C 1
ATOM 1102 O O . GLY A 1 134 ? 12.094 -16.987 8.017 1.00 91.12 134 GLY A O 1
ATOM 1103 N N . THR A 1 135 ? 14.202 -16.560 8.582 1.00 93.38 135 THR A N 1
ATOM 1104 C CA . THR A 1 135 ? 13.846 -16.032 9.911 1.00 93.38 135 THR A CA 1
ATOM 1105 C C . THR A 1 135 ? 13.383 -14.578 9.849 1.00 93.38 135 THR A C 1
ATOM 1107 O O . THR A 1 135 ? 13.852 -13.812 9.011 1.00 93.38 135 THR A O 1
ATOM 1110 N N . ALA A 1 136 ? 12.505 -14.161 10.764 1.00 91.69 136 ALA A N 1
ATOM 1111 C CA . ALA A 1 136 ? 12.068 -12.767 10.857 1.00 91.69 136 ALA A CA 1
ATOM 1112 C C . ALA A 1 136 ? 13.251 -11.808 11.084 1.00 91.69 136 ALA A C 1
ATOM 1114 O O . ALA A 1 136 ? 14.148 -12.069 11.893 1.00 91.69 136 ALA A O 1
ATOM 1115 N N . ILE A 1 137 ? 13.250 -10.670 10.388 1.00 90.38 137 ILE A N 1
ATOM 1116 C CA . ILE A 1 137 ? 14.295 -9.657 10.542 1.00 90.38 137 ILE A CA 1
ATOM 1117 C C . ILE A 1 137 ? 14.042 -8.795 11.788 1.00 90.38 137 ILE A C 1
ATOM 1119 O O . ILE A 1 137 ? 12.992 -8.179 11.955 1.00 90.38 137 ILE A O 1
ATOM 1123 N N . GLU A 1 138 ? 15.060 -8.653 12.641 1.00 87.88 138 GLU A N 1
ATOM 1124 C CA . GLU A 1 138 ? 15.002 -7.808 13.840 1.00 87.88 138 GLU A CA 1
ATOM 1125 C C . GLU A 1 138 ? 15.119 -6.300 13.514 1.00 87.88 138 GLU A C 1
ATOM 1127 O O . GLU A 1 138 ? 16.185 -5.688 13.605 1.00 87.88 138 GLU A O 1
ATOM 1132 N N . LEU A 1 139 ? 14.001 -5.653 13.165 1.00 88.25 139 LEU A N 1
ATOM 1133 C CA . LEU A 1 139 ? 13.969 -4.243 12.723 1.00 88.25 139 LEU A CA 1
ATOM 1134 C C . LEU A 1 139 ? 14.358 -3.208 13.802 1.00 88.25 139 LEU A C 1
ATOM 1136 O O . LEU A 1 139 ? 14.675 -2.053 13.498 1.00 88.25 139 LEU A O 1
ATOM 1140 N N . HIS A 1 140 ? 14.378 -3.607 15.075 1.00 81.50 140 HIS A N 1
ATOM 1141 C CA . HIS A 1 140 ? 14.777 -2.742 16.185 1.00 81.50 140 HIS A CA 1
ATOM 1142 C C . HIS A 1 140 ? 16.306 -2.552 16.285 1.00 81.50 140 HIS A C 1
ATOM 1144 O O . HIS A 1 140 ? 16.766 -1.644 16.980 1.00 81.50 140 HIS A O 1
ATOM 1150 N N . GLU A 1 141 ? 17.121 -3.328 15.561 1.00 76.38 141 GLU A N 1
ATOM 1151 C CA . GLU A 1 141 ? 18.580 -3.180 15.571 1.00 76.38 141 GLU A CA 1
ATOM 1152 C C . GLU A 1 141 ? 19.052 -1.825 15.019 1.00 76.38 141 GLU A C 1
ATOM 1154 O O . GLU A 1 141 ? 18.504 -1.280 14.059 1.00 76.38 141 GLU A O 1
ATOM 1159 N N . ASN A 1 142 ? 20.136 -1.280 15.587 1.00 67.69 142 ASN A N 1
ATOM 1160 C CA . ASN A 1 142 ? 20.713 0.011 15.177 1.00 67.69 142 ASN A CA 1
ATOM 1161 C C . ASN A 1 142 ? 21.251 0.034 13.742 1.00 67.69 142 ASN A C 1
ATOM 1163 O O . ASN A 1 142 ? 21.570 1.107 13.239 1.00 67.69 142 ASN A O 1
ATOM 1167 N N . HIS A 1 143 ? 21.364 -1.113 13.065 1.00 68.00 143 HIS A N 1
ATOM 1168 C CA . HIS A 1 143 ? 21.746 -1.133 11.656 1.00 68.00 143 HIS A CA 1
ATOM 1169 C C . HIS A 1 143 ? 20.722 -0.406 10.769 1.00 68.00 143 HIS A C 1
ATOM 1171 O O . HIS A 1 143 ? 21.124 0.214 9.783 1.00 68.00 143 HIS A O 1
ATOM 1177 N N . TYR A 1 144 ? 19.450 -0.421 11.175 1.00 72.19 144 TYR A N 1
ATOM 1178 C CA . TYR A 1 144 ? 18.350 0.276 10.511 1.00 72.19 144 TYR A CA 1
ATOM 1179 C C . TYR A 1 144 ? 18.165 1.719 11.008 1.00 72.19 144 TYR A C 1
ATOM 1181 O O . TYR A 1 144 ? 17.394 2.480 10.423 1.00 72.19 144 TYR A O 1
ATOM 1189 N N . ALA A 1 145 ? 18.897 2.126 12.057 1.00 59.50 145 ALA A N 1
ATOM 1190 C CA . ALA A 1 145 ? 18.930 3.514 12.507 1.00 59.50 145 ALA A CA 1
ATOM 1191 C C . ALA A 1 145 ? 19.568 4.407 11.429 1.00 59.50 145 ALA A C 1
ATOM 1193 O O . ALA A 1 145 ? 20.533 4.017 10.765 1.00 59.50 145 ALA A O 1
ATOM 1194 N N . ASP A 1 146 ? 19.011 5.605 11.247 1.00 57.06 146 ASP A N 1
ATOM 1195 C CA . ASP A 1 146 ? 19.400 6.599 10.235 1.00 57.06 146 ASP A CA 1
ATOM 1196 C C . ASP A 1 146 ? 19.291 6.145 8.769 1.00 57.06 146 ASP A C 1
ATOM 1198 O O . ASP A 1 146 ? 19.671 6.918 7.888 1.00 57.06 146 ASP A O 1
ATOM 1202 N N . PHE A 1 147 ? 18.827 4.911 8.500 1.00 57.22 147 PHE A N 1
ATOM 1203 C CA . PHE A 1 147 ? 18.745 4.296 7.169 1.00 57.22 147 PHE A CA 1
ATOM 1204 C C . PHE A 1 147 ? 19.924 4.732 6.288 1.00 57.22 147 PHE A C 1
ATOM 1206 O O . PHE A 1 147 ? 19.764 5.449 5.300 1.00 57.22 147 PHE A O 1
ATOM 1213 N N . LYS A 1 148 ? 21.156 4.374 6.683 1.00 54.25 148 LYS A N 1
ATOM 1214 C CA . LYS A 1 148 ? 22.361 4.659 5.885 1.00 54.25 148 LYS A CA 1
ATOM 1215 C C . LYS A 1 148 ? 22.320 3.828 4.606 1.00 54.25 148 LYS A C 1
ATOM 1217 O O . LYS A 1 148 ? 22.939 2.777 4.513 1.00 54.25 148 LYS A O 1
ATOM 1222 N N . LEU A 1 149 ? 21.575 4.365 3.651 1.00 51.12 149 LEU A N 1
ATOM 1223 C CA . LEU A 1 149 ? 21.203 3.991 2.286 1.00 51.12 149 LEU A CA 1
ATOM 1224 C C . LEU A 1 149 ? 22.057 3.003 1.506 1.00 51.12 149 LEU A C 1
ATOM 1226 O O . LEU A 1 149 ? 21.594 2.440 0.532 1.00 51.12 149 LEU A O 1
ATOM 1230 N N . GLU A 1 150 ? 23.315 2.808 1.846 1.00 52.69 150 GLU A N 1
ATOM 1231 C CA . GLU A 1 150 ? 24.280 2.166 0.963 1.00 52.69 150 GLU A CA 1
ATOM 1232 C C . GLU A 1 150 ? 24.185 0.626 0.951 1.00 52.69 150 GLU A C 1
ATOM 1234 O O . GLU A 1 150 ? 25.054 -0.005 0.360 1.00 52.69 150 GLU A O 1
ATOM 1239 N N . LYS A 1 151 ? 23.200 0.002 1.626 1.00 63.53 151 LYS A N 1
ATOM 1240 C CA . LYS A 1 151 ? 23.245 -1.442 1.977 1.00 63.53 151 LYS A CA 1
ATO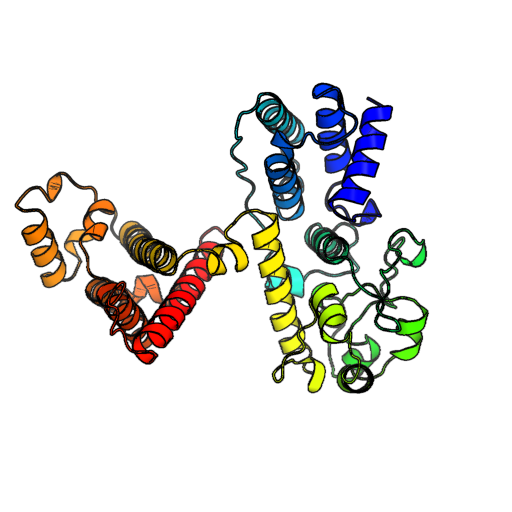M 1241 C C . LYS A 1 151 ? 21.928 -2.226 1.892 1.00 63.53 151 LYS A C 1
ATOM 1243 O O . LYS A 1 151 ? 21.822 -3.307 2.462 1.00 63.53 151 LYS A O 1
ATOM 1248 N N . HIS A 1 152 ? 20.914 -1.658 1.255 1.00 81.00 152 HIS A N 1
ATOM 1249 C CA . HIS A 1 152 ? 19.547 -2.185 1.310 1.00 81.00 152 HIS A CA 1
ATOM 1250 C C . HIS A 1 152 ? 18.868 -2.197 -0.060 1.00 81.00 152 HIS A C 1
ATOM 1252 O O . HIS A 1 152 ? 17.654 -2.153 -0.118 1.00 81.00 152 HIS A O 1
ATOM 1258 N N . HIS A 1 153 ? 19.635 -2.166 -1.151 1.00 91.38 153 HIS A N 1
ATOM 1259 C CA . HIS A 1 153 ? 19.047 -2.188 -2.492 1.00 91.38 153 HIS A CA 1
ATOM 1260 C C . HIS A 1 153 ? 18.866 -3.635 -2.931 1.00 91.38 153 HIS A C 1
ATOM 1262 O O . HIS A 1 153 ? 19.747 -4.455 -2.652 1.00 91.38 153 HIS A O 1
ATOM 1268 N N . ILE A 1 154 ? 17.763 -3.921 -3.615 1.00 95.25 154 ILE A N 1
ATOM 1269 C CA . ILE A 1 154 ? 17.596 -5.176 -4.336 1.00 95.25 154 ILE A CA 1
ATOM 1270 C C . ILE A 1 154 ? 18.523 -5.109 -5.542 1.00 95.25 154 ILE A C 1
ATOM 1272 O O . ILE A 1 154 ? 19.518 -5.821 -5.563 1.00 95.25 154 ILE A O 1
ATOM 1276 N N . PHE A 1 155 ? 18.328 -4.155 -6.449 1.00 96.19 155 PHE A N 1
ATOM 1277 C CA . PHE A 1 155 ? 19.237 -3.893 -7.559 1.00 96.19 155 PHE A CA 1
ATOM 1278 C C . PHE A 1 155 ? 20.453 -3.101 -7.066 1.00 96.19 155 PHE A C 1
ATOM 1280 O O . PHE A 1 155 ? 20.360 -1.911 -6.752 1.00 96.19 155 PHE A O 1
ATOM 1287 N N . PRO A 1 156 ? 21.659 -3.698 -6.979 1.00 94.38 156 PRO A N 1
ATOM 1288 C CA . PRO A 1 156 ? 22.748 -3.015 -6.304 1.00 94.38 156 PRO A CA 1
ATOM 1289 C C . PRO A 1 156 ? 23.135 -1.715 -7.006 1.00 94.38 156 PRO A C 1
ATOM 1291 O O . PRO A 1 156 ? 23.332 -1.655 -8.216 1.00 94.38 156 PRO A O 1
ATOM 1294 N N . ASN A 1 157 ? 23.372 -0.664 -6.222 1.00 91.69 157 ASN A N 1
ATOM 1295 C CA . ASN A 1 157 ? 23.725 0.662 -6.738 1.00 91.69 157 ASN A CA 1
ATOM 1296 C C . ASN A 1 157 ? 24.859 0.660 -7.780 1.00 91.69 157 ASN A C 1
ATOM 1298 O O . ASN A 1 157 ? 24.874 1.501 -8.681 1.00 91.69 157 ASN A O 1
ATOM 1302 N N . ARG A 1 158 ? 25.851 -0.229 -7.621 1.00 92.81 158 ARG A N 1
ATOM 1303 C CA . ARG A 1 158 ? 26.969 -0.378 -8.566 1.00 92.81 158 ARG A CA 1
ATOM 1304 C C . ARG A 1 158 ? 26.554 -1.078 -9.857 1.00 92.81 158 ARG A C 1
ATOM 1306 O O . ARG A 1 158 ? 27.053 -0.669 -10.899 1.00 92.81 158 ARG A O 1
ATOM 1313 N N . PHE A 1 159 ? 25.658 -2.062 -9.775 1.00 95.50 159 PHE A N 1
ATOM 1314 C CA . PHE A 1 159 ? 25.055 -2.713 -10.934 1.00 95.50 159 PHE A CA 1
ATOM 1315 C C . PHE A 1 159 ? 24.286 -1.681 -11.765 1.00 95.50 159 PHE A C 1
ATOM 1317 O O . PHE A 1 159 ? 24.599 -1.489 -12.935 1.00 95.50 159 PHE A O 1
ATOM 1324 N N . LEU A 1 160 ? 23.390 -0.913 -11.144 1.00 95.69 160 LEU A N 1
ATOM 1325 C CA . LEU A 1 160 ? 22.626 0.116 -11.854 1.00 95.69 160 LEU A CA 1
ATOM 1326 C C . LEU A 1 160 ? 23.528 1.205 -12.459 1.00 95.69 160 LEU A C 1
ATOM 1328 O O . LEU A 1 160 ? 23.304 1.656 -13.575 1.00 95.69 160 LEU A O 1
ATOM 1332 N N . LEU A 1 161 ? 24.607 1.597 -11.767 1.00 94.50 161 LEU A N 1
ATOM 1333 C CA . LEU A 1 161 ? 25.569 2.569 -12.305 1.00 94.50 161 LEU A CA 1
ATOM 1334 C C . LEU A 1 161 ? 26.268 2.076 -13.579 1.00 94.50 161 LEU A C 1
ATOM 1336 O O . LEU A 1 161 ? 26.594 2.890 -14.435 1.00 94.50 161 LEU A O 1
ATOM 1340 N N . SER A 1 162 ? 26.553 0.774 -13.686 1.00 95.00 162 SER A N 1
ATOM 1341 C CA . SER A 1 162 ? 27.146 0.202 -14.902 1.00 95.00 162 SER A CA 1
ATOM 1342 C C . SER A 1 162 ? 26.154 0.036 -16.055 1.00 95.00 162 SER A C 1
ATOM 1344 O O . SER A 1 162 ? 26.601 -0.233 -17.163 1.00 95.00 162 SER A O 1
ATOM 1346 N N . HIS A 1 163 ? 24.856 0.218 -15.800 1.00 94.81 163 HIS A N 1
ATOM 1347 C CA . HIS A 1 163 ? 23.773 0.177 -16.789 1.00 94.81 163 HIS A CA 1
ATOM 1348 C C . HIS A 1 163 ? 23.204 1.580 -17.053 1.00 94.81 163 HIS A C 1
ATOM 1350 O O . HIS A 1 163 ? 22.035 1.733 -17.373 1.00 94.81 163 HIS A O 1
ATOM 1356 N N . ASP A 1 164 ? 24.034 2.613 -16.881 1.00 95.44 164 ASP A N 1
ATOM 1357 C CA . ASP A 1 164 ? 23.740 4.012 -17.215 1.00 95.44 164 ASP A CA 1
ATOM 1358 C C . ASP A 1 164 ? 22.588 4.691 -16.442 1.00 95.44 164 ASP A C 1
ATOM 1360 O O . ASP A 1 164 ? 22.292 5.859 -16.701 1.00 95.44 164 ASP A O 1
ATOM 1364 N N . TYR A 1 165 ? 22.041 4.055 -15.398 1.00 95.50 165 TYR A N 1
ATOM 1365 C CA . TYR A 1 165 ? 21.082 4.704 -14.500 1.00 95.50 165 TYR A CA 1
ATOM 1366 C C . TYR A 1 165 ? 21.734 5.842 -13.705 1.00 95.50 165 TYR A C 1
ATOM 1368 O O . TYR A 1 165 ? 22.757 5.704 -13.007 1.00 95.50 165 TYR A O 1
ATOM 1376 N N . ASN A 1 166 ? 21.103 7.007 -13.762 1.00 92.94 166 ASN A N 1
ATOM 1377 C CA . ASN A 1 166 ? 21.576 8.224 -13.139 1.00 92.94 166 ASN A CA 1
ATOM 1378 C C . ASN A 1 166 ? 21.395 8.200 -11.607 1.00 92.94 166 ASN A C 1
ATOM 1380 O O . ASN A 1 166 ? 21.000 7.226 -10.970 1.00 92.94 166 ASN A O 1
ATOM 1384 N N . LYS A 1 167 ? 21.800 9.281 -10.934 1.00 88.12 167 LYS A N 1
ATOM 1385 C CA . LYS A 1 167 ? 21.787 9.334 -9.461 1.00 88.12 167 LYS A CA 1
ATOM 1386 C C . LYS A 1 167 ? 20.373 9.448 -8.871 1.00 88.12 167 LYS A C 1
ATOM 1388 O O . LYS A 1 167 ? 20.232 9.185 -7.676 1.00 88.12 167 LYS A O 1
ATOM 1393 N N . SER A 1 168 ? 19.397 9.946 -9.625 1.00 87.31 168 SER A N 1
ATOM 1394 C CA . SER A 1 168 ? 17.997 10.062 -9.190 1.00 87.31 168 SER A CA 1
ATOM 1395 C C . SER A 1 168 ? 17.306 8.710 -9.265 1.00 87.31 168 SER A C 1
ATOM 1397 O O . SER A 1 168 ? 16.777 8.288 -8.244 1.00 87.31 168 SER A O 1
ATOM 1399 N N . GLU A 1 169 ? 17.423 8.028 -10.407 1.00 89.75 169 GLU A N 1
ATOM 1400 C CA . GLU A 1 169 ? 16.799 6.723 -10.688 1.00 89.75 169 GLU A CA 1
ATOM 1401 C C . GLU A 1 169 ? 17.205 5.670 -9.650 1.00 89.75 169 GLU A C 1
ATOM 1403 O O . GLU A 1 169 ? 16.365 5.060 -9.006 1.00 89.75 169 GLU A O 1
ATOM 1408 N N . ARG A 1 170 ? 18.503 5.577 -9.333 1.00 92.12 170 ARG A N 1
ATOM 1409 C CA . ARG A 1 170 ? 19.055 4.601 -8.367 1.00 92.12 170 ARG A CA 1
ATOM 1410 C C . ARG A 1 170 ? 18.725 4.861 -6.892 1.00 92.12 170 ARG A C 1
ATOM 1412 O O . ARG A 1 170 ? 19.431 4.394 -5.999 1.00 92.12 170 ARG A O 1
ATOM 1419 N N . LYS A 1 171 ? 17.773 5.743 -6.602 1.00 91.56 171 LYS A N 1
ATOM 1420 C CA . LYS A 1 171 ? 17.382 6.104 -5.231 1.00 91.56 171 LYS A CA 1
ATOM 1421 C C . LYS A 1 171 ? 15.883 5.990 -5.004 1.00 91.56 171 LYS A C 1
ATOM 1423 O O . LYS A 1 171 ? 15.420 6.530 -3.994 1.00 91.56 171 LYS A O 1
ATOM 1428 N N . SER A 1 172 ? 15.168 5.344 -5.916 1.00 94.75 172 SER A N 1
ATOM 1429 C CA . SER A 1 172 ? 13.782 4.966 -5.689 1.00 94.75 172 SER A CA 1
ATOM 1430 C C . SER A 1 172 ? 13.652 4.208 -4.367 1.00 94.75 172 SER A C 1
ATOM 1432 O O . SER A 1 172 ? 14.519 3.396 -4.029 1.00 94.75 172 SER A O 1
ATOM 1434 N N . VAL A 1 173 ? 12.598 4.478 -3.594 1.00 94.88 173 VAL A N 1
ATOM 1435 C CA . VAL A 1 173 ? 12.288 3.661 -2.410 1.00 94.88 173 VAL A CA 1
ATOM 1436 C C . VAL A 1 173 ? 11.847 2.257 -2.811 1.00 94.88 173 VAL A C 1
ATOM 1438 O O . VAL A 1 173 ? 12.132 1.328 -2.067 1.00 94.88 173 VAL A O 1
ATOM 1441 N N . ILE A 1 174 ? 11.272 2.083 -4.005 1.00 96.56 174 ILE A N 1
ATOM 1442 C CA . ILE A 1 174 ? 10.836 0.782 -4.530 1.00 96.56 174 ILE A CA 1
ATOM 1443 C C . ILE A 1 174 ? 12.000 -0.197 -4.711 1.00 96.56 174 ILE A C 1
ATOM 1445 O O . ILE A 1 174 ? 11.789 -1.398 -4.678 1.00 96.56 174 ILE A O 1
ATOM 1449 N N . ASP A 1 175 ? 13.247 0.257 -4.822 1.00 96.31 175 ASP A N 1
ATOM 1450 C CA . ASP A 1 175 ? 14.406 -0.646 -4.872 1.00 96.31 175 ASP A CA 1
ATOM 1451 C C . ASP A 1 175 ? 14.933 -1.035 -3.477 1.00 96.31 175 ASP A C 1
ATOM 1453 O O . ASP A 1 175 ? 15.895 -1.786 -3.324 1.00 96.31 175 ASP A O 1
ATOM 1457 N N . ILE A 1 176 ? 14.332 -0.509 -2.412 1.00 93.81 176 ILE A N 1
ATOM 1458 C CA . ILE A 1 176 ? 14.839 -0.674 -1.053 1.00 93.81 176 ILE A CA 1
ATOM 1459 C C . ILE A 1 176 ? 14.173 -1.861 -0.379 1.00 93.81 176 ILE A C 1
ATOM 1461 O O . ILE A 1 176 ? 12.969 -2.073 -0.491 1.00 93.81 176 ILE A O 1
ATOM 1465 N N . THR A 1 177 ? 14.956 -2.634 0.363 1.00 93.44 177 THR A N 1
ATOM 1466 C CA . THR A 1 177 ? 14.423 -3.676 1.225 1.00 93.44 177 THR A CA 1
ATOM 1467 C C . THR A 1 177 ? 15.230 -3.888 2.503 1.00 93.44 177 THR A C 1
ATOM 1469 O O . THR A 1 177 ? 16.409 -3.531 2.585 1.00 93.44 177 THR A O 1
ATOM 1472 N N . PHE A 1 178 ? 14.618 -4.468 3.536 1.00 91.25 178 PHE A N 1
ATOM 1473 C CA . PHE A 1 178 ? 15.336 -4.794 4.765 1.00 91.25 178 PHE A CA 1
ATOM 1474 C C . PHE A 1 178 ? 16.273 -5.974 4.516 1.00 91.25 178 PHE A C 1
ATOM 1476 O O . PHE A 1 178 ? 15.850 -7.110 4.337 1.00 91.25 178 PHE A O 1
ATOM 1483 N N . LEU A 1 179 ? 17.576 -5.696 4.513 1.00 87.38 179 LEU A N 1
ATOM 1484 C CA . LEU A 1 179 ? 18.606 -6.711 4.306 1.00 87.38 179 LEU A CA 1
ATOM 1485 C C . LEU A 1 179 ? 19.503 -6.826 5.535 1.00 87.38 179 LEU A C 1
ATOM 1487 O O . LEU A 1 179 ? 20.169 -5.847 5.897 1.00 87.38 179 LEU A O 1
ATOM 1491 N N . PRO A 1 180 ? 19.624 -8.026 6.126 1.00 86.94 180 PRO A N 1
ATOM 1492 C CA . PRO A 1 180 ? 20.661 -8.296 7.102 1.00 86.94 180 PRO A CA 1
ATOM 1493 C C . PRO A 1 180 ? 22.045 -8.057 6.495 1.00 86.94 180 PRO A C 1
ATOM 1495 O O . PRO A 1 180 ? 22.317 -8.363 5.330 1.00 86.94 180 PRO A O 1
ATOM 1498 N N . ARG A 1 181 ? 22.979 -7.561 7.312 1.00 84.62 181 ARG A N 1
ATOM 1499 C CA . ARG A 1 181 ? 24.339 -7.222 6.860 1.00 84.62 181 ARG A CA 1
ATOM 1500 C C . ARG A 1 181 ? 25.057 -8.394 6.179 1.00 84.62 181 ARG A C 1
ATOM 1502 O O . ARG A 1 181 ? 25.852 -8.177 5.266 1.00 84.62 181 ARG A O 1
ATOM 1509 N N . SER A 1 182 ? 24.823 -9.618 6.649 1.00 86.31 182 SER A N 1
ATOM 1510 C CA . SER A 1 182 ? 25.376 -10.849 6.075 1.00 86.31 182 SER A CA 1
ATOM 1511 C C . SER A 1 182 ? 24.916 -11.062 4.631 1.00 86.31 182 SER A C 1
ATOM 1513 O O . SER A 1 182 ? 25.762 -11.302 3.771 1.00 86.31 182 SER A O 1
ATOM 1515 N N . VAL A 1 183 ? 23.615 -10.909 4.371 1.00 88.50 183 VAL A N 1
ATOM 1516 C CA . VAL A 1 183 ? 22.995 -11.035 3.044 1.00 88.50 183 VAL A CA 1
ATOM 1517 C C . VAL A 1 183 ? 23.477 -9.921 2.123 1.00 88.50 183 VAL A C 1
ATOM 1519 O O . VAL A 1 183 ? 23.972 -10.199 1.034 1.00 88.50 183 VAL A O 1
ATOM 1522 N N . ASN A 1 184 ? 23.472 -8.668 2.589 1.00 89.06 184 ASN A N 1
ATOM 1523 C CA . ASN A 1 184 ? 23.975 -7.542 1.795 1.00 89.06 184 ASN A CA 1
ATOM 1524 C C . ASN A 1 184 ? 25.441 -7.742 1.350 1.00 89.06 184 ASN A C 1
ATOM 1526 O O . ASN A 1 184 ? 25.805 -7.423 0.221 1.00 89.06 184 ASN A O 1
ATOM 1530 N N . ASN A 1 185 ? 26.300 -8.306 2.209 1.00 88.19 185 ASN A N 1
ATOM 1531 C CA . ASN A 1 185 ? 27.684 -8.615 1.829 1.00 88.19 185 ASN A CA 1
ATOM 1532 C C . ASN A 1 185 ? 27.784 -9.738 0.776 1.00 88.19 185 ASN A C 1
ATOM 1534 O O . ASN A 1 185 ? 28.749 -9.762 0.015 1.00 88.19 185 ASN A O 1
ATOM 1538 N N . GLN A 1 186 ? 26.834 -10.679 0.754 1.00 88.19 186 GLN A N 1
ATOM 1539 C CA . GLN A 1 186 ? 26.786 -11.779 -0.215 1.00 88.19 186 GLN A CA 1
ATOM 1540 C C . GLN A 1 186 ? 26.310 -11.311 -1.599 1.00 88.19 186 GLN A C 1
ATOM 1542 O O . GLN A 1 186 ? 26.857 -11.771 -2.611 1.00 88.19 186 GLN A O 1
ATOM 1547 N N . ILE A 1 187 ? 25.324 -10.406 -1.627 1.00 91.19 187 ILE A N 1
ATOM 1548 C CA . ILE A 1 187 ? 24.827 -9.741 -2.840 1.00 91.19 187 ILE A CA 1
ATOM 1549 C C . ILE A 1 187 ? 25.930 -8.853 -3.439 1.00 91.19 187 ILE A C 1
ATOM 1551 O O . ILE A 1 187 ? 26.275 -9.001 -4.610 1.00 91.19 187 ILE A O 1
ATOM 1555 N N . SER A 1 188 ? 26.557 -7.996 -2.622 1.00 89.50 188 SER A N 1
ATOM 1556 C CA . SER A 1 188 ? 27.595 -7.044 -3.053 1.00 89.50 188 SER A CA 1
ATOM 1557 C C . SER A 1 188 ? 27.124 -6.156 -4.218 1.00 89.50 188 SER A C 1
ATOM 1559 O O . SER A 1 188 ? 26.295 -5.274 -4.028 1.00 89.50 188 SER A O 1
ATOM 1561 N N . ASP A 1 189 ? 27.681 -6.351 -5.411 1.00 91.19 189 ASP A N 1
ATOM 1562 C CA . ASP A 1 189 ? 27.441 -5.612 -6.649 1.00 91.19 189 ASP A CA 1
ATOM 1563 C C . ASP A 1 189 ? 27.023 -6.548 -7.793 1.00 91.19 189 ASP A C 1
ATOM 1565 O O . ASP A 1 189 ? 27.138 -6.185 -8.963 1.00 91.19 189 ASP A O 1
ATOM 1569 N N . LYS A 1 190 ? 26.566 -7.760 -7.455 1.00 94.75 190 LYS A N 1
ATOM 1570 C CA . LYS A 1 190 ? 26.085 -8.753 -8.420 1.00 94.75 190 LYS A CA 1
ATOM 1571 C C . LYS A 1 190 ? 24.742 -8.334 -9.013 1.00 94.75 190 LYS A C 1
ATOM 1573 O O . LYS A 1 190 ? 23.942 -7.695 -8.339 1.00 94.75 190 LYS A O 1
ATOM 1578 N N . ALA A 1 191 ? 24.489 -8.758 -10.248 1.00 95.94 191 ALA A N 1
ATOM 1579 C CA . ALA A 1 191 ? 23.172 -8.609 -10.858 1.00 95.94 191 ALA A CA 1
ATOM 1580 C C . ALA A 1 191 ? 22.103 -9.401 -10.073 1.00 95.94 191 ALA A C 1
ATOM 1582 O O . ALA A 1 191 ? 22.430 -10.514 -9.627 1.00 95.94 191 ALA A O 1
ATOM 1583 N N . PRO A 1 192 ? 20.885 -8.853 -9.912 1.00 95.62 192 PRO A N 1
ATOM 1584 C CA . PRO A 1 192 ? 19.733 -9.523 -9.310 1.00 95.62 192 PRO A CA 1
ATOM 1585 C C . PRO A 1 192 ? 19.520 -10.970 -9.710 1.00 95.62 192 PRO A C 1
ATOM 1587 O O . PRO A 1 192 ? 19.513 -11.857 -8.850 1.00 95.62 192 PRO A O 1
ATOM 1590 N N . SER A 1 193 ? 19.469 -11.214 -11.011 1.00 97.44 193 SER A N 1
ATOM 1591 C CA . SER A 1 193 ? 19.253 -12.518 -11.622 1.00 97.44 193 SER A CA 1
ATOM 1592 C C . SER A 1 193 ? 20.208 -13.582 -11.091 1.00 97.44 193 SER A C 1
ATOM 1594 O O . SER A 1 193 ? 19.818 -14.734 -10.919 1.00 97.44 193 SER A O 1
ATOM 1596 N N . ASN A 1 194 ? 21.452 -13.221 -10.756 1.00 96.50 194 ASN A N 1
ATOM 1597 C CA . ASN A 1 194 ? 22.423 -14.178 -10.234 1.00 96.50 194 ASN A CA 1
ATOM 1598 C C . ASN A 1 194 ? 22.039 -14.679 -8.842 1.00 96.50 194 ASN A C 1
ATOM 1600 O O . ASN A 1 194 ? 21.982 -15.884 -8.622 1.00 96.50 194 ASN A O 1
ATOM 1604 N N . TYR A 1 195 ? 21.809 -13.772 -7.888 1.00 94.62 195 TYR A N 1
ATOM 1605 C CA . TYR A 1 195 ? 21.562 -14.202 -6.513 1.00 94.62 195 TYR A CA 1
ATOM 1606 C C . TYR A 1 195 ? 20.121 -14.683 -6.309 1.00 94.62 195 TYR A C 1
ATOM 1608 O O . TYR A 1 195 ? 19.913 -15.546 -5.465 1.00 94.62 195 TYR A O 1
ATOM 1616 N N . PHE A 1 196 ? 19.146 -14.208 -7.093 1.00 95.50 196 PHE A N 1
ATOM 1617 C CA . PHE A 1 196 ? 17.794 -14.769 -7.057 1.00 95.50 196 PHE A CA 1
ATOM 1618 C C . PHE A 1 196 ? 17.749 -16.184 -7.640 1.00 95.50 196 PHE A C 1
ATOM 1620 O O . PHE A 1 196 ? 17.141 -17.058 -7.030 1.00 95.50 196 PHE A O 1
ATOM 1627 N N . ARG A 1 197 ? 18.472 -16.474 -8.733 1.00 95.06 197 ARG A N 1
ATOM 1628 C CA . ARG A 1 197 ? 18.604 -17.856 -9.242 1.00 95.06 197 ARG A CA 1
ATOM 1629 C C . ARG A 1 197 ? 19.340 -18.774 -8.267 1.00 95.06 197 ARG A C 1
ATOM 1631 O O . ARG A 1 197 ? 19.007 -19.950 -8.187 1.00 95.06 197 ARG A O 1
ATOM 1638 N N . ASP A 1 198 ? 20.297 -18.252 -7.498 1.00 92.31 198 ASP A N 1
ATOM 1639 C CA . ASP A 1 198 ? 20.939 -19.012 -6.415 1.00 92.31 198 ASP A CA 1
ATOM 1640 C C . ASP A 1 198 ? 19.957 -19.349 -5.269 1.00 92.31 198 ASP A C 1
ATOM 1642 O O . ASP A 1 198 ? 20.215 -20.271 -4.492 1.00 92.31 198 ASP A O 1
ATOM 1646 N N . TRP A 1 199 ? 18.866 -18.589 -5.117 1.00 91.69 199 TRP A N 1
ATOM 1647 C CA . TRP A 1 199 ? 17.880 -18.749 -4.040 1.00 91.69 199 TRP A CA 1
ATOM 1648 C C . TRP A 1 199 ? 16.583 -19.441 -4.474 1.00 91.69 199 TRP A C 1
ATOM 1650 O O . TRP A 1 199 ? 15.871 -19.922 -3.599 1.00 91.69 199 TRP A O 1
ATOM 1660 N N . GLN A 1 200 ? 16.287 -19.521 -5.775 1.00 92.00 200 GLN A N 1
ATOM 1661 C CA . GLN A 1 200 ? 14.997 -20.000 -6.298 1.00 92.00 200 GLN A CA 1
ATOM 1662 C C . GLN A 1 200 ? 14.649 -21.441 -5.889 1.00 92.00 200 GLN A C 1
ATOM 1664 O O . GLN A 1 200 ? 13.482 -21.771 -5.737 1.00 92.00 200 GLN A O 1
ATOM 1669 N N . ASP A 1 201 ? 15.657 -22.299 -5.690 1.00 90.69 201 ASP A N 1
ATOM 1670 C CA . ASP A 1 201 ? 15.461 -23.718 -5.355 1.00 90.69 201 ASP A CA 1
ATOM 1671 C C . ASP A 1 201 ? 15.192 -23.947 -3.853 1.00 90.69 201 ASP A C 1
ATOM 1673 O O . ASP A 1 201 ? 15.208 -25.084 -3.378 1.00 90.69 201 ASP A O 1
ATOM 1677 N N . ARG A 1 202 ? 15.024 -22.878 -3.068 1.00 91.50 202 ARG A N 1
ATOM 1678 C CA . ARG A 1 202 ? 14.703 -22.982 -1.643 1.00 91.50 202 ARG A CA 1
ATOM 1679 C C . ARG A 1 202 ? 13.215 -23.245 -1.439 1.00 91.50 202 ARG A C 1
ATOM 1681 O O . ARG A 1 202 ? 12.381 -22.612 -2.074 1.00 91.50 202 ARG A O 1
ATOM 1688 N N . ASP A 1 203 ? 12.901 -24.076 -0.448 1.00 91.44 203 ASP A N 1
ATOM 1689 C CA . ASP A 1 203 ? 11.516 -24.387 -0.071 1.00 91.44 203 ASP A CA 1
ATOM 1690 C C . ASP A 1 203 ? 10.731 -23.152 0.425 1.00 91.44 203 ASP A C 1
ATOM 1692 O O . ASP A 1 203 ? 9.513 -23.114 0.303 1.00 91.44 203 ASP A O 1
ATOM 1696 N N . ASP A 1 204 ? 11.420 -22.148 0.981 1.00 91.94 204 ASP A N 1
ATOM 1697 C CA . ASP A 1 204 ? 10.849 -20.916 1.551 1.00 91.94 204 ASP A CA 1
ATOM 1698 C C . ASP A 1 204 ? 10.961 -19.698 0.611 1.00 91.94 204 ASP A C 1
ATOM 1700 O O . ASP A 1 204 ? 10.737 -18.564 1.034 1.00 91.94 204 ASP A O 1
ATOM 1704 N N . PHE A 1 205 ? 11.340 -19.897 -0.658 1.00 90.62 205 PHE A N 1
ATOM 1705 C CA . PHE A 1 205 ? 11.629 -18.795 -1.581 1.00 90.62 205 PHE A CA 1
ATOM 1706 C C . PHE A 1 205 ? 10.427 -17.865 -1.784 1.00 90.62 205 PHE A C 1
ATOM 1708 O O . PHE A 1 205 ? 10.559 -16.654 -1.610 1.00 90.62 205 PHE A O 1
ATOM 1715 N N . GLU A 1 206 ? 9.261 -18.426 -2.105 1.00 89.50 206 GLU A N 1
ATOM 1716 C CA . GLU A 1 206 ? 8.033 -17.666 -2.374 1.00 89.50 206 GLU A CA 1
ATOM 1717 C C . GLU A 1 206 ? 7.591 -16.850 -1.151 1.00 89.50 206 GLU A C 1
ATOM 1719 O O . GLU A 1 206 ? 7.279 -15.667 -1.275 1.00 89.50 206 GLU A O 1
ATOM 1724 N N . GLU A 1 207 ? 7.662 -17.445 0.044 1.00 89.75 207 GLU A N 1
ATOM 1725 C CA . GLU A 1 207 ? 7.335 -16.785 1.314 1.00 89.75 207 GLU A CA 1
ATOM 1726 C C . GLU A 1 207 ? 8.274 -15.600 1.586 1.00 89.75 207 GLU A C 1
ATOM 1728 O O . GLU A 1 207 ? 7.833 -14.503 1.939 1.00 89.75 207 GLU A O 1
ATOM 1733 N N . ILE A 1 208 ? 9.580 -15.779 1.349 1.00 93.38 208 ILE A N 1
ATOM 1734 C CA . ILE A 1 208 ? 10.555 -14.693 1.474 1.00 93.38 208 ILE A CA 1
ATOM 1735 C C . ILE A 1 208 ? 10.234 -13.589 0.462 1.00 93.38 208 ILE A C 1
ATOM 1737 O O . ILE A 1 208 ? 10.184 -12.425 0.851 1.00 93.38 208 ILE A O 1
ATOM 1741 N N . MET A 1 209 ? 10.010 -13.907 -0.814 1.00 94.56 209 MET A N 1
ATOM 1742 C CA . MET A 1 209 ? 9.722 -12.889 -1.832 1.00 94.56 209 MET A CA 1
ATOM 1743 C C . MET A 1 209 ? 8.447 -12.106 -1.505 1.00 94.56 209 MET A C 1
ATOM 1745 O O . MET A 1 209 ? 8.469 -10.872 -1.536 1.00 94.56 209 MET A O 1
ATOM 1749 N N . TYR A 1 210 ? 7.389 -12.806 -1.090 1.00 91.38 210 TYR A N 1
ATOM 1750 C CA . TYR A 1 210 ? 6.136 -12.209 -0.638 1.00 91.38 210 TYR A CA 1
ATOM 1751 C C . TYR A 1 210 ? 6.348 -11.247 0.539 1.00 91.38 210 TYR A C 1
ATOM 1753 O O . TYR A 1 210 ? 5.904 -10.103 0.475 1.00 91.38 210 TYR A O 1
ATOM 1761 N N . SER A 1 211 ? 7.123 -11.641 1.561 1.00 93.56 211 SER A N 1
ATOM 1762 C CA . SER A 1 211 ? 7.403 -10.789 2.736 1.00 93.56 211 SER A CA 1
ATOM 1763 C C . SER A 1 211 ? 8.082 -9.451 2.387 1.00 93.56 211 SER A C 1
ATOM 1765 O O . SER A 1 211 ? 7.987 -8.478 3.136 1.00 93.56 211 SER A O 1
ATOM 1767 N N . HIS A 1 212 ? 8.738 -9.366 1.224 1.00 96.06 212 HIS A N 1
ATOM 1768 C CA . HIS A 1 212 ? 9.414 -8.160 0.733 1.00 96.06 212 HIS A CA 1
ATOM 1769 C C . HIS A 1 212 ? 8.697 -7.471 -0.435 1.00 96.06 212 HIS A C 1
ATOM 1771 O O . HIS A 1 212 ? 9.239 -6.493 -0.958 1.00 96.06 212 HIS A O 1
ATOM 1777 N N . PHE A 1 213 ? 7.523 -7.945 -0.862 1.00 96.25 213 PHE A N 1
ATOM 1778 C CA . PHE A 1 213 ? 6.851 -7.494 -2.090 1.00 96.25 213 PHE A CA 1
ATOM 1779 C C . PHE A 1 213 ? 7.749 -7.609 -3.331 1.00 96.25 213 PHE A C 1
ATOM 1781 O O . PHE A 1 213 ? 7.823 -6.698 -4.148 1.00 96.25 213 PHE A O 1
ATOM 1788 N N . ILE A 1 214 ? 8.537 -8.676 -3.444 1.00 96.75 214 ILE A N 1
ATOM 1789 C CA . ILE A 1 214 ? 9.385 -8.903 -4.618 1.00 96.75 214 ILE A CA 1
ATOM 1790 C C . ILE A 1 214 ? 8.592 -9.770 -5.597 1.00 96.75 214 ILE A C 1
ATOM 1792 O O . ILE A 1 214 ? 8.222 -10.873 -5.208 1.00 96.75 214 ILE A O 1
ATOM 1796 N N . PRO A 1 215 ? 8.336 -9.339 -6.844 1.00 91.12 215 PRO A N 1
ATOM 1797 C CA . PRO A 1 215 ? 7.691 -10.194 -7.838 1.00 91.12 215 PRO A CA 1
ATOM 1798 C C . PRO A 1 215 ? 8.601 -11.382 -8.169 1.00 91.12 215 PRO A C 1
ATOM 1800 O O . PRO A 1 215 ? 9.802 -11.204 -8.371 1.00 91.12 215 PRO A O 1
ATOM 1803 N N . TYR A 1 216 ? 8.058 -12.597 -8.250 1.00 90.19 216 TYR A N 1
ATOM 1804 C CA . TYR A 1 216 ? 8.860 -13.817 -8.455 1.00 90.19 216 TYR A CA 1
ATOM 1805 C C . TYR A 1 216 ? 8.263 -14.822 -9.447 1.00 90.19 216 TYR A C 1
ATOM 1807 O O . TYR A 1 216 ? 8.824 -15.901 -9.638 1.00 90.19 216 TYR A O 1
ATOM 1815 N N . GLY A 1 217 ? 7.153 -14.472 -10.106 1.00 87.25 217 GLY A N 1
ATOM 1816 C CA . GLY A 1 217 ? 6.561 -15.292 -11.163 1.00 87.25 217 GLY A CA 1
ATOM 1817 C C . GLY A 1 217 ? 7.482 -15.459 -12.384 1.00 87.25 217 GLY A C 1
ATOM 1818 O O . GLY A 1 217 ? 8.530 -14.811 -12.459 1.00 87.25 217 GLY A O 1
ATOM 1819 N N . PRO A 1 218 ? 7.105 -16.306 -13.361 1.00 84.38 218 PRO A N 1
ATOM 1820 C CA . PRO A 1 218 ? 7.910 -16.562 -14.560 1.00 84.38 218 PRO A CA 1
ATOM 1821 C C . PRO A 1 218 ? 8.288 -15.298 -15.341 1.00 84.38 218 PRO A C 1
ATOM 1823 O O . PRO A 1 218 ? 9.403 -15.214 -15.845 1.00 84.38 218 PRO A O 1
ATOM 1826 N N . ASP A 1 219 ? 7.391 -14.309 -15.370 1.00 88.94 219 ASP A N 1
ATOM 1827 C CA . ASP A 1 219 ? 7.570 -13.029 -16.067 1.00 88.94 219 ASP A CA 1
ATOM 1828 C C . ASP A 1 219 ? 8.148 -11.926 -15.157 1.00 88.94 219 ASP A C 1
ATOM 1830 O O . ASP A 1 219 ? 8.076 -10.733 -15.463 1.00 88.94 219 ASP A O 1
ATOM 1834 N N . SER A 1 220 ? 8.694 -12.297 -13.993 1.00 91.62 220 SER A N 1
ATOM 1835 C CA . SER A 1 220 ? 9.293 -11.325 -13.083 1.00 91.62 220 SER A CA 1
ATOM 1836 C C . SER A 1 220 ? 10.586 -10.744 -13.646 1.00 91.62 220 SER A C 1
ATOM 1838 O O . SER A 1 220 ? 11.508 -11.456 -14.052 1.00 91.62 220 SER A O 1
ATOM 1840 N N . ALA A 1 221 ? 10.695 -9.426 -13.538 1.00 94.19 221 ALA A N 1
ATOM 1841 C CA . ALA A 1 221 ? 11.855 -8.659 -13.952 1.00 94.19 221 ALA A CA 1
ATOM 1842 C C . ALA A 1 221 ? 13.155 -9.023 -13.205 1.00 94.19 221 ALA A C 1
ATOM 1844 O O . ALA A 1 221 ? 14.257 -8.762 -13.697 1.00 94.19 221 ALA A O 1
ATOM 1845 N N . ILE A 1 222 ? 13.060 -9.675 -12.035 1.00 96.62 222 ILE A N 1
ATOM 1846 C CA . ILE A 1 222 ? 14.240 -10.109 -11.269 1.00 96.62 222 ILE A CA 1
ATOM 1847 C C . ILE A 1 222 ? 15.072 -11.165 -12.010 1.00 96.62 222 ILE A C 1
ATOM 1849 O O . ILE A 1 222 ? 16.249 -11.345 -11.692 1.00 96.62 222 ILE A O 1
ATOM 1853 N N . TRP A 1 223 ? 14.477 -11.876 -12.975 1.00 96.94 223 TRP A N 1
ATOM 1854 C CA . TRP A 1 223 ? 15.142 -12.955 -13.705 1.00 96.94 223 TRP A CA 1
ATOM 1855 C C . TRP A 1 223 ? 16.028 -12.464 -14.845 1.00 96.94 223 TRP A C 1
ATOM 1857 O O . TRP A 1 223 ? 17.003 -13.151 -15.167 1.00 96.94 223 TRP A O 1
ATOM 1867 N N . ASP A 1 224 ? 15.719 -11.291 -15.395 1.00 96.38 224 ASP A N 1
ATOM 1868 C CA . ASP A 1 224 ? 16.379 -10.703 -16.566 1.00 96.38 224 ASP A CA 1
ATOM 1869 C C . ASP A 1 224 ? 17.056 -9.355 -16.269 1.00 96.38 224 ASP A C 1
ATOM 1871 O O . ASP A 1 224 ? 17.596 -8.715 -17.169 1.00 96.38 224 ASP A O 1
ATOM 1875 N N . ASP A 1 225 ? 17.095 -8.962 -14.993 1.00 97.75 225 ASP A N 1
ATOM 1876 C CA . ASP A 1 225 ? 17.694 -7.715 -14.511 1.00 97.75 225 ASP A CA 1
ATOM 1877 C C . ASP A 1 225 ? 17.057 -6.439 -15.106 1.00 97.75 225 ASP A C 1
ATOM 1879 O O . ASP A 1 225 ? 17.720 -5.400 -15.210 1.00 97.75 225 ASP A O 1
ATOM 1883 N N . ASP A 1 226 ? 15.770 -6.496 -15.462 1.00 97.12 226 ASP A N 1
ATOM 1884 C CA . ASP A 1 226 ? 15.012 -5.343 -15.956 1.00 97.12 226 ASP A CA 1
ATOM 1885 C C . ASP A 1 226 ? 14.600 -4.447 -14.779 1.00 97.12 226 ASP A C 1
ATOM 1887 O O . ASP A 1 226 ? 13.687 -4.748 -14.016 1.00 97.12 226 ASP A O 1
ATOM 1891 N N . TYR A 1 227 ? 15.336 -3.358 -14.567 1.00 98.00 227 TYR A N 1
ATOM 1892 C CA . TYR A 1 227 ? 15.103 -2.504 -13.406 1.00 98.00 227 TYR A CA 1
ATOM 1893 C C . TYR A 1 227 ? 13.790 -1.728 -13.503 1.00 98.00 227 TYR A C 1
ATOM 1895 O O . TYR A 1 227 ? 13.078 -1.648 -12.508 1.00 98.00 227 TYR A O 1
ATOM 1903 N N . ASP A 1 228 ? 13.460 -1.182 -14.672 1.00 95.88 228 ASP A N 1
ATOM 1904 C CA . ASP A 1 228 ? 12.267 -0.349 -14.832 1.00 95.88 228 ASP A CA 1
ATOM 1905 C C . ASP A 1 228 ? 11.001 -1.203 -14.673 1.00 95.88 228 ASP A C 1
ATOM 1907 O O . ASP A 1 228 ? 10.135 -0.864 -13.864 1.00 95.88 228 ASP A O 1
ATOM 1911 N N . LEU A 1 229 ? 10.955 -2.382 -15.310 1.00 96.00 229 LEU A N 1
ATOM 1912 C CA . LEU A 1 229 ? 9.850 -3.327 -15.123 1.00 96.00 229 LEU A CA 1
ATOM 1913 C C . LEU A 1 229 ? 9.752 -3.815 -13.670 1.00 96.00 229 LEU A C 1
ATOM 1915 O O . LEU A 1 229 ? 8.652 -3.979 -13.143 1.00 96.00 229 LEU A O 1
ATOM 1919 N N . PHE A 1 230 ? 10.887 -4.025 -12.994 1.00 97.94 230 PHE A N 1
ATOM 1920 C CA . PHE A 1 230 ? 10.897 -4.384 -11.576 1.00 97.94 230 PHE A CA 1
ATOM 1921 C C . PHE A 1 230 ? 10.271 -3.291 -10.702 1.00 97.94 230 PHE A C 1
ATOM 1923 O O . PHE A 1 230 ? 9.524 -3.610 -9.773 1.00 97.94 230 PHE A O 1
ATOM 1930 N N . LEU A 1 231 ? 10.570 -2.015 -10.982 1.00 97.12 231 LEU A N 1
ATOM 1931 C CA . LEU A 1 231 ? 9.983 -0.898 -10.248 1.00 97.12 231 LEU A CA 1
ATOM 1932 C C . LEU A 1 231 ? 8.459 -0.870 -10.410 1.00 97.12 231 LEU A C 1
ATOM 1934 O O . LEU A 1 231 ? 7.760 -0.680 -9.417 1.00 97.12 231 LEU A O 1
ATOM 1938 N N . ASP A 1 232 ? 7.953 -1.098 -11.622 1.00 93.50 232 ASP A N 1
ATOM 1939 C CA . ASP A 1 232 ? 6.513 -1.130 -11.889 1.00 93.50 232 ASP A CA 1
ATOM 1940 C C . ASP A 1 232 ? 5.835 -2.320 -11.194 1.00 93.50 232 ASP A C 1
ATOM 1942 O O . ASP A 1 232 ? 4.934 -2.123 -10.380 1.00 93.50 232 ASP A O 1
ATOM 1946 N N . GLN A 1 233 ? 6.334 -3.543 -11.409 1.00 91.62 233 GLN A N 1
ATOM 1947 C CA . GLN A 1 233 ? 5.776 -4.761 -10.803 1.00 91.62 233 GLN A CA 1
ATOM 1948 C C . GLN A 1 233 ? 5.741 -4.687 -9.269 1.00 91.62 233 GLN A C 1
ATOM 1950 O O . GLN A 1 233 ? 4.756 -5.067 -8.637 1.00 91.62 233 GLN A O 1
ATOM 1955 N N . ARG A 1 234 ? 6.817 -4.192 -8.642 1.00 97.56 234 ARG A N 1
ATOM 1956 C CA . ARG A 1 234 ? 6.885 -4.063 -7.181 1.00 97.56 234 ARG A CA 1
ATOM 1957 C C . ARG A 1 234 ? 6.007 -2.931 -6.654 1.00 97.56 234 ARG A C 1
ATOM 1959 O O . ARG A 1 234 ? 5.460 -3.066 -5.561 1.00 97.56 234 ARG A O 1
ATOM 1966 N N . ALA A 1 235 ? 5.873 -1.826 -7.390 1.00 93.44 235 ALA A N 1
ATOM 1967 C CA . ALA A 1 235 ? 4.975 -0.743 -7.003 1.00 93.44 235 ALA A CA 1
ATOM 1968 C C . ALA A 1 235 ? 3.512 -1.207 -6.985 1.00 93.44 235 ALA A C 1
ATOM 1970 O O . ALA A 1 235 ? 2.813 -0.879 -6.029 1.00 93.44 235 ALA A O 1
ATOM 1971 N N . SER A 1 236 ? 3.086 -2.024 -7.956 1.00 86.81 236 SER A N 1
ATOM 1972 C CA . SER A 1 236 ? 1.744 -2.624 -7.976 1.00 86.81 236 SER A CA 1
ATOM 1973 C C . SER A 1 236 ? 1.468 -3.459 -6.723 1.00 86.81 236 SER A C 1
ATOM 1975 O O . SER A 1 236 ? 0.542 -3.139 -5.987 1.00 86.81 236 SER A O 1
ATOM 1977 N N . LEU A 1 237 ? 2.340 -4.421 -6.385 1.00 87.94 237 LEU A N 1
ATOM 1978 C CA . LEU A 1 237 ? 2.188 -5.254 -5.175 1.00 87.94 237 LEU A CA 1
ATOM 1979 C C . LEU A 1 237 ? 2.109 -4.429 -3.877 1.00 87.94 237 LEU A C 1
ATOM 1981 O O . LEU A 1 237 ? 1.449 -4.805 -2.910 1.00 87.94 237 LEU A O 1
ATOM 1985 N N . ILE A 1 238 ? 2.817 -3.300 -3.826 1.00 94.62 238 ILE A N 1
ATOM 1986 C CA . ILE A 1 238 ? 2.777 -2.396 -2.674 1.00 94.62 238 ILE A CA 1
ATOM 1987 C C . ILE A 1 238 ? 1.460 -1.622 -2.631 1.00 94.62 238 ILE A C 1
ATOM 1989 O O . ILE A 1 238 ? 0.935 -1.416 -1.538 1.00 94.62 238 ILE A O 1
ATOM 1993 N N . MET A 1 239 ? 0.928 -1.196 -3.778 1.00 90.62 239 MET A N 1
ATOM 1994 C CA . MET A 1 239 ? -0.359 -0.500 -3.837 1.00 90.62 239 MET A CA 1
ATOM 1995 C C . MET A 1 239 ? -1.526 -1.407 -3.459 1.00 90.62 239 MET A C 1
ATOM 1997 O O . MET A 1 239 ? -2.395 -0.963 -2.715 1.00 90.62 239 MET A O 1
ATOM 2001 N N . GLU A 1 240 ? -1.487 -2.684 -3.840 1.00 82.88 240 GLU A N 1
ATOM 2002 C CA . GLU A 1 240 ? -2.456 -3.685 -3.371 1.00 82.88 240 GLU A CA 1
ATOM 2003 C C . GLU A 1 240 ? -2.473 -3.753 -1.835 1.00 82.88 240 GLU A C 1
ATOM 2005 O O . GLU A 1 240 ? -3.528 -3.749 -1.199 1.00 82.88 240 GLU A O 1
ATOM 2010 N N . LYS A 1 241 ? -1.287 -3.718 -1.208 1.00 90.50 241 LYS A N 1
ATOM 2011 C CA . LYS A 1 241 ? -1.187 -3.665 0.254 1.00 90.50 241 LYS A CA 1
ATOM 2012 C C . LYS A 1 241 ? -1.681 -2.341 0.837 1.00 90.50 241 LYS A C 1
ATOM 2014 O O . LYS A 1 241 ? -2.236 -2.333 1.932 1.00 90.50 241 LYS A O 1
ATOM 2019 N N . VAL A 1 242 ? -1.457 -1.215 0.159 1.00 89.69 242 VAL A N 1
ATOM 2020 C CA . VAL A 1 242 ? -1.981 0.091 0.595 1.00 89.69 242 VAL A CA 1
ATOM 2021 C C . VAL A 1 242 ? -3.505 0.051 0.653 1.00 89.69 242 VAL A C 1
ATOM 2023 O O . VAL A 1 242 ? -4.049 0.405 1.696 1.00 89.69 242 VAL A O 1
ATOM 2026 N N . GLN A 1 243 ? -4.154 -0.431 -0.410 1.00 83.19 243 GLN A N 1
ATOM 2027 C CA . GLN A 1 243 ? -5.610 -0.593 -0.510 1.00 83.19 243 GLN A CA 1
ATOM 2028 C C . GLN A 1 243 ? -6.154 -1.467 0.631 1.00 83.19 243 GLN A C 1
ATOM 2030 O O . GLN A 1 243 ? -7.003 -1.019 1.406 1.00 83.19 243 GLN A O 1
ATOM 2035 N N . GLU A 1 244 ? -5.544 -2.641 0.851 1.00 80.50 244 GLU A N 1
ATOM 2036 C CA . GLU A 1 244 ? -5.883 -3.536 1.970 1.00 80.50 244 GLU A CA 1
ATOM 2037 C C . GLU A 1 244 ? -5.832 -2.819 3.331 1.00 80.50 244 GLU A C 1
ATOM 2039 O O . GLU A 1 244 ? -6.726 -2.960 4.162 1.00 80.50 244 GLU A O 1
ATOM 2044 N N . LEU A 1 245 ? -4.789 -2.024 3.574 1.00 89.31 245 LEU A N 1
ATOM 2045 C CA . LEU A 1 245 ? -4.571 -1.373 4.865 1.00 89.31 245 LEU A CA 1
ATOM 2046 C C . LEU A 1 245 ? -5.491 -0.164 5.115 1.00 89.31 245 LEU A C 1
ATOM 2048 O O . LEU A 1 245 ? -5.748 0.160 6.278 1.00 89.31 245 LEU A O 1
ATOM 2052 N N . VAL A 1 246 ? -5.979 0.520 4.073 1.00 83.25 246 VAL A N 1
ATOM 2053 C CA . VAL A 1 246 ? -6.897 1.675 4.213 1.00 83.25 246 VAL A CA 1
ATOM 2054 C C . VAL A 1 246 ? -8.374 1.286 4.234 1.00 83.25 246 VAL A C 1
ATOM 2056 O O . VAL A 1 246 ? -9.220 2.158 4.472 1.00 83.25 246 VAL A O 1
ATOM 2059 N N . GLY A 1 247 ? -8.675 0.002 4.021 1.00 66.25 247 GLY A N 1
ATOM 2060 C CA . GLY A 1 247 ? -10.039 -0.515 3.927 1.00 66.25 247 GLY A CA 1
ATOM 2061 C C . GLY A 1 247 ? -10.775 -0.033 2.675 1.00 66.25 247 GLY A C 1
ATOM 2062 O O . GLY A 1 247 ? -11.995 0.094 2.704 1.00 66.25 247 GLY A O 1
ATOM 2063 N N . GLU A 1 248 ? -10.040 0.313 1.614 1.00 58.38 248 GLU A N 1
ATOM 2064 C CA . GLU A 1 248 ? -10.590 0.501 0.268 1.00 58.38 248 GLU A CA 1
ATOM 2065 C C . GLU A 1 248 ? -10.342 -0.817 -0.457 1.00 58.38 248 GLU A C 1
ATOM 2067 O O . GLU A 1 248 ? -9.189 -1.168 -0.678 1.00 58.38 248 GLU A O 1
ATOM 2072 N N . THR A 1 249 ? -11.427 -1.566 -0.687 1.00 42.50 249 THR A N 1
ATOM 2073 C CA . THR A 1 249 ? -11.526 -2.875 -1.355 1.00 42.50 249 THR A CA 1
ATOM 2074 C C . THR A 1 249 ? -10.186 -3.582 -1.547 1.00 42.50 249 THR A C 1
ATOM 2076 O O . THR A 1 249 ? -9.490 -3.365 -2.539 1.00 42.50 249 THR A O 1
ATOM 2079 N N . SER A 1 250 ? -9.816 -4.470 -0.623 1.00 41.03 250 SER A N 1
ATOM 2080 C CA . SER A 1 250 ? -8.647 -5.316 -0.877 1.00 41.03 250 SER A CA 1
ATOM 2081 C C . SER A 1 250 ? -8.935 -6.277 -2.043 1.00 41.03 250 SER A C 1
ATOM 2083 O O . SER A 1 250 ? -10.056 -6.769 -2.179 1.00 41.03 250 SER A O 1
ATOM 2085 N N . LEU A 1 251 ? -7.928 -6.624 -2.856 1.00 38.22 251 LEU A N 1
ATOM 2086 C CA . LEU A 1 251 ? -8.037 -7.728 -3.827 1.00 38.22 251 LEU A CA 1
ATOM 2087 C C . LEU A 1 251 ? -8.514 -9.032 -3.162 1.00 38.22 251 LEU A C 1
ATOM 2089 O O . LEU A 1 251 ? -9.176 -9.838 -3.801 1.00 38.22 251 LEU A O 1
ATOM 2093 N N . LEU A 1 252 ? -8.251 -9.211 -1.864 1.00 37.28 252 LEU A N 1
ATOM 2094 C CA . LEU A 1 252 ? -8.728 -10.346 -1.075 1.00 37.28 252 LEU A CA 1
ATOM 2095 C C . LEU A 1 252 ? -10.217 -10.225 -0.707 1.00 37.28 252 LEU A C 1
ATOM 2097 O O . LEU A 1 252 ? -10.925 -11.219 -0.744 1.00 37.28 252 LEU A O 1
ATOM 2101 N N . GLU A 1 253 ? -10.730 -9.024 -0.436 1.00 38.38 253 GLU A N 1
ATOM 2102 C CA . GLU A 1 253 ? -12.168 -8.762 -0.260 1.00 38.38 253 GLU A CA 1
ATOM 2103 C C . GLU A 1 253 ? -12.909 -8.886 -1.595 1.00 38.38 253 GLU A C 1
ATOM 2105 O O . GLU A 1 253 ? -14.044 -9.348 -1.637 1.00 38.38 253 GLU A O 1
ATOM 2110 N N . TYR A 1 254 ? -12.253 -8.542 -2.702 1.00 43.41 254 TYR A N 1
ATOM 2111 C CA . TYR A 1 254 ? -12.747 -8.758 -4.057 1.00 43.41 254 TYR A CA 1
ATOM 2112 C C . TYR A 1 254 ? -12.730 -10.239 -4.476 1.00 43.41 254 TYR A C 1
ATOM 2114 O O . TYR A 1 254 ? -13.640 -10.710 -5.159 1.00 43.41 254 TYR A O 1
ATOM 2122 N N . GLU A 1 255 ? -11.736 -11.013 -4.040 1.00 41.53 255 GLU A N 1
ATOM 2123 C CA . GLU A 1 255 ? -11.691 -12.469 -4.219 1.00 41.53 255 GLU A CA 1
ATOM 2124 C C . GLU A 1 255 ? -12.642 -13.222 -3.267 1.00 41.53 255 GLU A C 1
ATOM 2126 O O . GLU A 1 255 ? -13.104 -14.311 -3.616 1.00 41.53 255 GLU A O 1
ATOM 2131 N N . GLU A 1 256 ? -12.977 -12.647 -2.105 1.00 40.28 256 GLU A N 1
ATOM 2132 C CA . GLU A 1 256 ? -13.971 -13.173 -1.154 1.00 40.28 256 GLU A CA 1
ATOM 2133 C C . GLU A 1 256 ? -15.419 -12.778 -1.492 1.00 40.28 256 GLU A C 1
ATOM 2135 O O . GLU A 1 256 ? -16.353 -13.486 -1.092 1.00 40.28 256 GLU A O 1
ATOM 2140 N N . LYS A 1 257 ? -15.630 -11.694 -2.253 1.00 52.28 257 LYS A N 1
ATOM 2141 C CA . LYS A 1 257 ? -16.936 -11.349 -2.828 1.00 52.28 257 LYS A CA 1
ATOM 2142 C C . LYS A 1 257 ? -17.438 -12.511 -3.678 1.00 52.28 257 LYS A C 1
ATOM 2144 O O . LYS A 1 257 ? -16.710 -13.093 -4.489 1.00 52.28 257 LYS A O 1
ATOM 2149 N N . SER A 1 258 ? -18.716 -12.853 -3.507 1.00 71.19 258 SER A N 1
ATOM 2150 C CA . SER A 1 258 ? -19.360 -13.771 -4.439 1.00 71.19 258 SER A CA 1
ATOM 2151 C C . SER A 1 258 ? -19.236 -13.191 -5.849 1.00 71.19 258 SER A C 1
ATOM 2153 O O . SER A 1 258 ? -19.215 -11.975 -6.041 1.00 71.19 258 SER A O 1
ATOM 2155 N N . ALA A 1 259 ? -19.160 -14.058 -6.855 1.00 73.25 259 ALA A N 1
ATOM 2156 C CA . ALA A 1 259 ? -19.137 -13.604 -8.241 1.00 73.25 259 ALA A CA 1
ATOM 2157 C C . ALA A 1 259 ? -20.363 -12.729 -8.587 1.00 73.25 259 ALA A C 1
ATOM 2159 O O . ALA A 1 259 ? -20.236 -11.836 -9.410 1.00 73.25 259 ALA A O 1
ATOM 2160 N N . GLU A 1 260 ? -21.489 -12.924 -7.892 1.00 83.38 260 GLU A N 1
ATOM 2161 C CA . GLU A 1 260 ? -22.684 -12.069 -7.960 1.00 83.38 260 GLU A CA 1
ATOM 2162 C C . GLU A 1 260 ? -22.373 -10.627 -7.553 1.00 83.38 260 GLU A C 1
ATOM 2164 O O . GLU A 1 260 ? -22.614 -9.706 -8.323 1.00 83.38 260 GLU A O 1
ATOM 2169 N N . GLN A 1 261 ? -21.738 -10.439 -6.391 1.00 79.38 261 GLN A N 1
ATOM 2170 C CA . GLN A 1 261 ? -21.396 -9.109 -5.896 1.00 79.38 261 GLN A CA 1
ATOM 2171 C C . GLN A 1 261 ? -20.381 -8.412 -6.807 1.00 79.38 261 GLN A C 1
ATOM 2173 O O . GLN A 1 261 ? -20.483 -7.217 -7.045 1.00 79.38 261 GLN A O 1
ATOM 2178 N N . ARG A 1 262 ? -19.412 -9.155 -7.360 1.00 81.31 262 ARG A N 1
ATOM 2179 C CA . ARG A 1 262 ? -18.451 -8.582 -8.317 1.00 81.31 262 ARG A CA 1
ATOM 2180 C C . ARG A 1 262 ? -19.119 -8.091 -9.597 1.00 81.31 262 ARG A C 1
ATOM 2182 O O . ARG A 1 262 ? -18.691 -7.083 -10.143 1.00 81.31 262 ARG A O 1
ATOM 2189 N N . ILE A 1 263 ? -20.124 -8.820 -10.082 1.00 88.75 263 ILE A N 1
ATOM 2190 C CA . ILE A 1 263 ? -20.907 -8.402 -11.244 1.00 88.75 263 ILE A CA 1
ATOM 2191 C C . ILE A 1 263 ? -21.632 -7.100 -10.901 1.00 88.75 263 ILE A C 1
ATOM 2193 O O . ILE A 1 263 ? -21.414 -6.110 -11.591 1.00 88.75 263 ILE A O 1
ATOM 2197 N N . GLU A 1 264 ? -22.412 -7.082 -9.814 1.00 89.94 264 GLU A N 1
ATOM 2198 C CA . GLU A 1 264 ? -23.181 -5.906 -9.377 1.00 89.94 264 GLU A CA 1
ATOM 2199 C C . GLU A 1 264 ? -22.303 -4.654 -9.235 1.00 89.94 264 GLU A C 1
ATOM 2201 O O . GLU A 1 264 ? -22.608 -3.621 -9.835 1.00 89.94 264 GLU A O 1
ATOM 2206 N N . ASP A 1 265 ? -21.182 -4.767 -8.519 1.00 85.88 265 ASP A N 1
ATOM 2207 C CA . ASP A 1 265 ? -20.272 -3.648 -8.264 1.00 85.88 265 ASP A CA 1
ATOM 2208 C C . ASP A 1 265 ? -19.673 -3.089 -9.570 1.00 85.88 265 ASP A C 1
ATOM 2210 O O . ASP A 1 265 ? -19.605 -1.873 -9.765 1.00 85.88 265 ASP A O 1
ATOM 2214 N N . THR A 1 266 ? -19.252 -3.960 -10.497 1.00 89.12 266 THR A N 1
ATOM 2215 C CA . THR A 1 266 ? -18.701 -3.522 -11.788 1.00 89.12 266 THR A CA 1
ATOM 2216 C C . THR A 1 266 ? -19.777 -2.905 -12.686 1.00 89.12 266 THR A C 1
ATOM 2218 O O . THR A 1 266 ? -19.489 -1.947 -13.410 1.00 89.12 266 THR A O 1
ATOM 2221 N N . GLU A 1 267 ? -21.022 -3.396 -12.649 1.00 93.62 267 GLU A N 1
ATOM 2222 C CA . GLU A 1 267 ? -22.112 -2.764 -13.398 1.00 93.62 267 GLU A CA 1
ATOM 2223 C C . GLU A 1 267 ? -22.437 -1.359 -12.869 1.00 93.62 267 GLU A C 1
ATOM 2225 O O . GLU A 1 267 ? -22.666 -0.432 -13.653 1.00 93.62 267 GLU A O 1
ATOM 2230 N N . GLU A 1 268 ? -22.465 -1.194 -11.544 1.00 91.88 268 GLU A N 1
ATOM 2231 C CA . GLU A 1 268 ? -22.672 0.103 -10.900 1.00 91.88 268 GLU A CA 1
ATOM 2232 C C . GLU A 1 268 ? -21.563 1.083 -11.296 1.00 91.88 268 GLU A C 1
ATOM 2234 O O . GLU A 1 268 ? -21.856 2.190 -11.757 1.00 91.88 268 GLU A O 1
ATOM 2239 N N . LEU A 1 269 ? -20.306 0.633 -11.245 1.00 89.25 269 LEU A N 1
ATOM 2240 C CA . LEU A 1 269 ? -19.137 1.424 -11.621 1.00 89.25 269 LEU A CA 1
ATOM 2241 C C . LEU A 1 269 ? -19.188 1.896 -13.086 1.00 89.25 269 LEU A C 1
ATOM 2243 O O . LEU A 1 269 ? -18.914 3.064 -13.380 1.00 89.25 269 LEU A O 1
ATOM 2247 N N . ALA A 1 270 ? -19.581 1.016 -14.013 1.00 92.56 270 ALA A N 1
ATOM 2248 C CA . ALA A 1 270 ? -19.732 1.359 -15.428 1.00 92.56 270 ALA A CA 1
ATOM 2249 C C . ALA A 1 270 ? -20.821 2.428 -15.657 1.00 92.56 270 ALA A C 1
ATOM 2251 O O . ALA A 1 270 ? -20.653 3.342 -16.468 1.00 92.56 270 ALA A O 1
ATOM 2252 N N . ARG A 1 271 ? -21.936 2.356 -14.922 1.00 95.19 271 ARG A N 1
ATOM 2253 C CA . ARG A 1 271 ? -23.019 3.353 -14.999 1.00 95.19 271 ARG A CA 1
ATOM 2254 C C . ARG A 1 271 ? -22.617 4.677 -14.342 1.00 95.19 271 ARG A C 1
ATOM 2256 O O . ARG A 1 271 ? -22.931 5.746 -14.872 1.00 95.19 271 ARG A O 1
ATOM 2263 N N . ASP A 1 272 ? -21.882 4.622 -13.235 1.00 92.50 272 ASP A N 1
ATOM 2264 C CA . ASP A 1 272 ? -21.366 5.795 -12.524 1.00 92.50 272 ASP A CA 1
ATOM 2265 C C . ASP A 1 272 ? -20.410 6.615 -13.382 1.00 92.50 272 ASP A C 1
ATOM 2267 O O . ASP A 1 272 ? -20.548 7.841 -13.454 1.00 92.50 272 ASP A O 1
ATOM 2271 N N . ILE A 1 273 ? -19.471 5.963 -14.076 1.00 92.50 273 ILE A N 1
ATOM 2272 C CA . ILE A 1 273 ? -18.515 6.687 -14.916 1.00 92.50 273 ILE A CA 1
ATOM 2273 C C . ILE A 1 273 ? -19.209 7.368 -16.101 1.00 92.50 273 ILE A C 1
ATOM 2275 O O . ILE A 1 273 ? -18.881 8.513 -16.420 1.00 92.50 273 ILE A O 1
ATOM 2279 N N . ILE A 1 274 ? -20.224 6.727 -16.699 1.00 94.88 274 ILE A N 1
ATOM 2280 C CA . ILE A 1 274 ? -21.048 7.331 -17.757 1.00 94.88 274 ILE A CA 1
ATOM 2281 C C . ILE A 1 274 ? -21.766 8.570 -17.230 1.00 94.88 274 ILE A C 1
ATOM 2283 O O . ILE A 1 274 ? -21.699 9.636 -17.849 1.00 94.88 274 ILE A O 1
ATOM 2287 N N . HIS A 1 275 ? -22.431 8.444 -16.077 1.00 94.38 275 HIS A N 1
ATOM 2288 C CA . HIS A 1 275 ? -23.125 9.563 -15.454 1.00 94.38 275 HIS A CA 1
ATOM 2289 C C . HIS A 1 275 ? -22.173 10.722 -15.174 1.00 94.38 275 HIS A C 1
ATOM 2291 O O . HIS A 1 275 ? -22.459 11.852 -15.564 1.00 94.38 275 HIS A O 1
ATOM 2297 N N . LYS A 1 276 ? -21.035 10.442 -14.529 1.00 92.00 276 LYS A N 1
ATOM 2298 C CA . LYS A 1 276 ? -20.034 11.447 -14.166 1.00 92.00 276 LYS A CA 1
ATOM 2299 C C . LYS A 1 276 ? -19.563 12.218 -15.401 1.00 92.00 276 LYS A C 1
ATOM 2301 O O . LYS A 1 276 ? -19.706 13.439 -15.437 1.00 92.00 276 LYS A O 1
ATOM 2306 N N . ARG A 1 277 ? -19.070 11.515 -16.426 1.00 91.69 277 ARG A N 1
ATOM 2307 C CA . ARG A 1 277 ? -18.452 12.134 -17.611 1.00 91.69 277 ARG A CA 1
ATOM 2308 C C . ARG A 1 277 ? -19.444 12.945 -18.437 1.00 91.69 277 ARG A C 1
ATOM 2310 O O . ARG A 1 277 ? -19.220 14.127 -18.685 1.00 91.69 277 ARG A O 1
ATOM 2317 N N . LEU A 1 278 ? -20.592 12.363 -18.776 1.00 93.50 278 LEU A N 1
ATOM 2318 C CA . LEU A 1 278 ? -21.567 13.056 -19.621 1.00 93.50 278 LEU A CA 1
ATOM 2319 C C . LEU A 1 278 ? -22.211 14.253 -18.911 1.00 93.50 278 LEU A C 1
ATOM 2321 O O . LEU A 1 278 ? -22.541 15.259 -19.554 1.00 93.50 278 LEU A O 1
ATOM 2325 N N . ARG A 1 279 ? -22.364 14.174 -17.582 1.00 92.12 279 ARG A N 1
ATOM 2326 C CA . ARG A 1 279 ? -22.870 15.276 -16.759 1.00 92.12 279 ARG A CA 1
ATOM 2327 C C . ARG A 1 279 ? -21.889 16.441 -16.674 1.00 92.12 279 ARG A C 1
ATOM 2329 O O . ARG A 1 279 ? -22.337 17.586 -16.660 1.00 92.12 279 ARG A O 1
ATOM 2336 N N . GLU A 1 280 ? -20.581 16.194 -16.635 1.00 89.25 280 GLU A N 1
ATOM 2337 C CA . GLU A 1 280 ? -19.572 17.265 -16.630 1.00 89.25 280 GLU A CA 1
ATOM 2338 C C . GLU A 1 280 ? -19.692 18.164 -17.871 1.00 89.25 280 GLU A C 1
ATOM 2340 O O . GLU A 1 280 ? -19.615 19.392 -17.763 1.00 89.25 280 GLU A O 1
ATOM 2345 N N . SER A 1 281 ? -19.959 17.564 -19.032 1.00 84.06 281 SER A N 1
ATOM 2346 C CA . SER A 1 281 ? -20.085 18.270 -20.311 1.00 84.06 281 SER A CA 1
ATOM 2347 C C . SER A 1 281 ? -21.474 18.885 -20.542 1.00 84.06 281 SER A C 1
ATOM 2349 O O . SER A 1 281 ? -21.579 19.957 -21.146 1.00 84.06 281 SER A O 1
ATOM 2351 N N . ASN A 1 282 ? -22.545 18.232 -20.072 1.00 87.81 282 ASN A N 1
ATOM 2352 C CA . ASN A 1 282 ? -23.922 18.536 -20.497 1.00 87.81 282 ASN A CA 1
ATOM 2353 C C . ASN A 1 282 ? -24.913 18.780 -19.339 1.00 87.81 282 ASN A C 1
ATOM 2355 O O . ASN A 1 282 ? -26.088 19.058 -19.582 1.00 87.81 282 ASN A O 1
ATOM 2359 N N . GLY A 1 283 ? -24.471 18.704 -18.081 1.00 89.12 283 GLY A N 1
ATOM 2360 C CA . GLY A 1 283 ? -25.355 18.719 -16.913 1.00 89.12 283 GLY A CA 1
ATOM 2361 C C . GLY A 1 283 ? -26.306 17.518 -16.892 1.00 89.12 283 GLY A C 1
ATOM 2362 O O . GLY A 1 283 ? -26.085 16.528 -17.579 1.00 89.12 283 GLY A O 1
ATOM 2363 N N . ASP A 1 284 ? -27.399 17.605 -16.132 1.00 85.06 284 ASP A N 1
ATOM 2364 C CA . ASP A 1 284 ? -28.373 16.502 -16.001 1.00 85.06 284 ASP A CA 1
ATOM 2365 C C . ASP A 1 284 ? -29.186 16.253 -17.298 1.00 85.06 284 ASP A C 1
ATOM 2367 O O . ASP A 1 284 ? -29.949 15.291 -17.390 1.00 85.06 284 ASP A O 1
ATOM 2371 N N . GLU A 1 285 ? -29.009 17.096 -18.324 1.00 90.44 285 GLU A N 1
ATOM 2372 C CA . GLU A 1 285 ? -29.685 17.021 -19.627 1.00 90.44 285 GLU A CA 1
ATOM 2373 C C . GLU A 1 285 ? -28.978 16.083 -20.628 1.00 90.44 285 GLU A C 1
ATOM 2375 O O . GLU A 1 285 ? -29.449 15.924 -21.755 1.00 90.44 285 GLU A O 1
ATOM 2380 N N . TYR A 1 286 ? -27.891 15.394 -20.244 1.00 93.06 286 TYR A N 1
ATOM 2381 C CA . TYR A 1 286 ? -27.158 14.500 -21.159 1.00 93.06 286 TYR A CA 1
ATOM 2382 C C . TYR A 1 286 ? -28.012 13.358 -21.744 1.00 93.06 286 TYR A C 1
ATOM 2384 O O . TYR A 1 286 ? -27.687 12.806 -22.792 1.00 93.06 286 TYR A O 1
ATOM 2392 N N . TRP A 1 287 ? -29.151 13.033 -21.129 1.00 93.88 287 TRP A N 1
ATOM 2393 C CA . TRP A 1 287 ? -30.131 12.090 -21.678 1.00 93.88 287 TRP A CA 1
ATOM 2394 C C . TRP A 1 287 ? -30.665 12.484 -23.065 1.00 93.88 287 TRP A C 1
ATOM 2396 O O . TRP A 1 287 ? -31.131 11.616 -23.804 1.00 93.88 287 TRP A O 1
ATOM 2406 N N . GLU A 1 288 ? -30.588 13.761 -23.452 1.00 91.38 288 GLU A N 1
ATOM 2407 C CA . GLU A 1 288 ? -30.993 14.229 -24.785 1.00 91.38 288 GLU A CA 1
ATOM 2408 C C . GLU A 1 288 ? -29.987 13.878 -25.891 1.00 91.38 288 GLU A C 1
ATOM 2410 O O . GLU A 1 288 ? -30.364 13.811 -27.064 1.00 91.38 288 GLU A O 1
ATOM 2415 N N . ILE A 1 289 ? -28.720 13.645 -25.528 1.00 92.12 289 ILE A N 1
ATOM 2416 C CA . ILE A 1 289 ? -27.634 13.319 -26.467 1.00 92.12 289 ILE A CA 1
ATOM 2417 C C . ILE A 1 289 ? -27.314 11.820 -26.510 1.00 92.12 289 ILE A C 1
ATOM 2419 O O . ILE A 1 289 ? -26.465 11.392 -27.294 1.00 92.12 289 ILE A O 1
ATOM 2423 N N . LEU A 1 290 ? -27.987 11.015 -25.685 1.00 94.12 290 LEU A N 1
ATOM 2424 C CA . LEU A 1 290 ? -27.855 9.563 -25.704 1.00 94.12 290 LEU A CA 1
ATOM 2425 C C . LEU A 1 290 ? -28.466 8.954 -26.980 1.00 94.12 290 LEU A C 1
ATOM 2427 O O . LEU A 1 290 ? -29.377 9.533 -27.588 1.00 94.12 290 LEU A O 1
ATOM 2431 N N . PRO A 1 291 ? -28.001 7.761 -27.398 1.00 93.88 291 PRO A N 1
ATOM 2432 C CA . PRO A 1 291 ? -28.573 7.070 -28.542 1.00 93.88 291 PRO A CA 1
ATOM 2433 C C . PRO A 1 291 ? -30.088 6.875 -28.374 1.00 93.88 291 PRO A C 1
ATOM 2435 O O . PRO A 1 291 ? -30.568 6.342 -27.375 1.00 93.88 291 PRO A O 1
ATOM 2438 N N . SER A 1 292 ? -30.865 7.278 -29.387 1.00 90.88 292 SER A N 1
ATOM 2439 C CA . SER A 1 292 ? -32.339 7.255 -29.313 1.00 90.88 292 SER A CA 1
ATOM 2440 C C . SER A 1 292 ? -32.940 5.868 -29.047 1.00 90.88 292 SER A C 1
ATOM 2442 O O . SER A 1 292 ? -34.038 5.782 -28.494 1.00 90.88 292 SER A O 1
ATOM 2444 N N . GLY A 1 293 ? -32.226 4.798 -29.422 1.00 90.94 293 GLY A N 1
ATOM 2445 C CA . GLY A 1 293 ? -32.596 3.416 -29.111 1.00 90.94 293 GLY A CA 1
ATOM 2446 C C . GLY A 1 293 ? -32.578 3.151 -27.608 1.00 90.94 293 GLY A C 1
ATOM 2447 O O . GLY A 1 293 ? -33.600 2.741 -27.064 1.00 90.94 293 GLY A O 1
ATOM 2448 N N . VAL A 1 294 ? -31.478 3.510 -26.938 1.00 93.12 294 VAL A N 1
ATOM 2449 C CA . VAL A 1 294 ? -31.306 3.369 -25.484 1.00 93.12 294 VAL A CA 1
ATOM 2450 C C . VAL A 1 294 ? -32.376 4.156 -24.728 1.00 93.12 294 VAL A C 1
ATOM 2452 O O . VAL A 1 294 ? -33.091 3.607 -23.895 1.00 93.12 294 VAL A O 1
ATOM 2455 N N . VAL A 1 295 ? -32.582 5.430 -25.085 1.00 93.06 295 VAL A N 1
ATOM 2456 C CA . VAL A 1 295 ? -33.596 6.280 -24.430 1.00 93.06 295 VAL A CA 1
ATOM 2457 C C . VAL A 1 295 ? -35.008 5.712 -24.596 1.00 93.06 295 VAL A C 1
ATOM 2459 O O . VAL A 1 295 ? -35.828 5.804 -23.683 1.00 93.06 295 VAL A O 1
ATOM 2462 N N . SER A 1 296 ? -35.317 5.144 -25.765 1.00 92.31 296 SER A N 1
ATOM 2463 C CA . SER A 1 296 ? -36.626 4.533 -26.016 1.00 92.31 296 SER A CA 1
ATOM 2464 C C . SER A 1 296 ? -36.812 3.250 -25.207 1.00 92.31 296 SER A C 1
ATOM 2466 O O . SER A 1 296 ? -37.888 3.065 -24.648 1.00 92.31 296 SER A O 1
ATOM 2468 N N . SER A 1 297 ? -35.766 2.422 -25.103 1.00 93.00 297 SER A N 1
ATOM 2469 C CA . SER A 1 297 ? -35.754 1.192 -24.299 1.00 93.00 297 SER A CA 1
ATOM 2470 C C . SER A 1 297 ? -36.039 1.491 -22.826 1.00 93.00 297 SER A C 1
ATOM 2472 O O . SER A 1 297 ? -37.006 0.983 -22.265 1.00 93.00 297 SER A O 1
ATOM 2474 N N . VAL A 1 298 ? -35.295 2.427 -22.228 1.00 93.19 298 VAL A N 1
ATOM 2475 C CA . VAL A 1 298 ? -35.485 2.824 -20.821 1.00 93.19 298 VAL A CA 1
ATOM 2476 C C . VAL A 1 298 ? -36.885 3.399 -20.578 1.00 93.19 298 VAL A C 1
ATOM 2478 O O . VAL A 1 298 ? -37.538 3.073 -19.590 1.00 93.19 298 VAL A O 1
ATOM 2481 N N . LYS A 1 299 ? -37.402 4.228 -21.497 1.00 92.44 299 LYS A N 1
ATOM 2482 C CA . LYS A 1 299 ? -38.770 4.769 -21.392 1.00 92.44 299 LYS A CA 1
ATOM 2483 C C . LYS A 1 299 ? -39.850 3.694 -21.461 1.00 92.44 299 LYS A C 1
ATOM 2485 O O . LYS A 1 299 ? -40.891 3.864 -20.832 1.00 92.44 299 LYS A O 1
ATOM 2490 N N . GLU A 1 300 ? -39.628 2.641 -22.242 1.00 93.44 300 GLU A N 1
ATOM 2491 C CA . GLU A 1 300 ? -40.534 1.494 -22.316 1.00 93.44 300 GLU A CA 1
ATOM 2492 C C . GLU A 1 300 ? -40.490 0.672 -21.022 1.00 93.44 300 GLU A C 1
ATOM 2494 O O . GLU A 1 300 ? -41.547 0.300 -20.516 1.00 93.44 300 GLU A O 1
ATOM 2499 N N . GLN A 1 301 ? -39.303 0.462 -20.444 1.00 92.25 301 GLN A N 1
ATOM 2500 C CA . GLN A 1 301 ? -39.147 -0.238 -19.163 1.00 92.25 301 GLN A CA 1
ATOM 2501 C C . GLN A 1 301 ? -39.808 0.507 -17.991 1.00 92.25 301 GLN A C 1
ATOM 2503 O O . GLN A 1 301 ? -40.416 -0.125 -17.131 1.00 92.25 301 GLN A O 1
ATOM 2508 N N . LEU A 1 302 ? -39.733 1.841 -17.981 1.00 90.75 302 LEU A N 1
ATOM 2509 C CA . LEU A 1 302 ? -40.255 2.693 -16.905 1.00 90.75 302 LEU A CA 1
ATOM 2510 C C . LEU A 1 302 ? -41.749 3.059 -17.031 1.00 90.75 302 LEU A C 1
ATOM 2512 O O . LEU A 1 302 ? -42.241 3.840 -16.226 1.00 90.75 302 LEU A O 1
ATOM 2516 N N . ASP A 1 303 ? -42.471 2.564 -18.046 1.00 88.12 303 ASP A N 1
ATOM 2517 C CA . ASP A 1 303 ? -43.932 2.732 -18.254 1.00 88.12 303 ASP A CA 1
ATOM 2518 C C . ASP A 1 303 ? -44.505 4.142 -17.948 1.00 88.12 303 ASP A C 1
ATOM 2520 O O . ASP A 1 303 ? -45.594 4.311 -17.400 1.00 88.12 303 ASP A O 1
ATOM 2524 N N . GLY A 1 304 ? -43.770 5.196 -18.322 1.00 82.44 304 GLY A N 1
ATOM 2525 C CA . GLY A 1 304 ? -44.196 6.590 -18.134 1.00 82.44 304 GLY A CA 1
ATOM 2526 C C . GLY A 1 304 ? -43.749 7.268 -16.832 1.00 82.44 304 GLY A C 1
ATOM 2527 O O . GLY A 1 304 ? -44.039 8.451 -16.665 1.00 82.44 304 GLY A O 1
ATOM 2528 N N . GLU A 1 305 ? -42.990 6.584 -15.975 1.00 89.38 305 GLU A N 1
ATOM 2529 C CA . GLU A 1 305 ? -42.367 7.132 -14.755 1.00 89.38 305 GLU A CA 1
A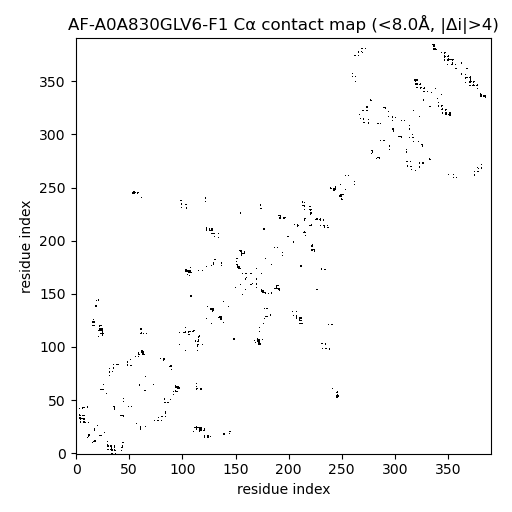TOM 2530 C C . GLU A 1 305 ? -40.951 7.687 -15.011 1.00 89.38 305 GLU A C 1
ATOM 2532 O O . GLU A 1 305 ? -40.248 8.068 -14.085 1.00 89.38 305 GLU A O 1
ATOM 2537 N N . PHE A 1 306 ? -40.521 7.804 -16.274 1.00 87.38 306 PHE A N 1
ATOM 2538 C CA . PHE A 1 306 ? -39.170 8.252 -16.659 1.00 87.38 306 PHE A CA 1
ATOM 2539 C C . PHE A 1 306 ? -38.722 9.560 -15.978 1.00 87.38 306 PHE A C 1
ATOM 2541 O O . PHE A 1 306 ? -37.562 9.700 -15.594 1.00 87.38 306 PHE A O 1
ATOM 2548 N N . ASP A 1 307 ? -39.638 10.517 -15.820 1.00 86.94 307 ASP A N 1
ATOM 2549 C CA . ASP A 1 307 ? -39.348 11.820 -15.213 1.00 86.94 307 ASP A CA 1
ATOM 2550 C C . ASP A 1 307 ? -39.304 11.787 -13.670 1.00 86.94 307 ASP A C 1
ATOM 2552 O O . ASP A 1 307 ? -38.912 12.783 -13.063 1.00 86.94 307 ASP A O 1
ATOM 2556 N N . GLU A 1 308 ? -39.700 10.677 -13.034 1.00 89.62 308 GLU A N 1
ATOM 2557 C CA . GLU A 1 308 ? -39.648 10.494 -11.574 1.00 89.62 308 GLU A CA 1
ATOM 2558 C C . GLU A 1 308 ? -38.256 10.081 -11.079 1.00 89.62 308 GLU A C 1
ATOM 2560 O O . GLU A 1 308 ? -37.913 10.374 -9.936 1.00 89.62 308 GLU A O 1
ATOM 2565 N N . TYR A 1 309 ? -37.455 9.474 -11.957 1.00 90.00 309 TYR A N 1
ATOM 2566 C CA . TYR A 1 309 ? -36.074 9.072 -11.703 1.00 90.00 309 TYR A CA 1
ATOM 2567 C C . TYR A 1 309 ? -35.101 10.179 -12.107 1.00 90.00 309 TYR A C 1
ATOM 2569 O O . TYR A 1 309 ? -35.299 10.853 -13.132 1.00 90.00 309 TYR A O 1
ATOM 2577 N N . ASP A 1 310 ? -34.030 10.351 -11.338 1.00 92.19 310 ASP A N 1
ATOM 2578 C CA . ASP A 1 310 ? -32.947 11.256 -11.700 1.00 92.19 310 ASP A CA 1
ATOM 2579 C C . ASP A 1 310 ? -32.079 10.704 -12.847 1.00 92.19 310 ASP A C 1
ATOM 2581 O O . ASP A 1 310 ? -32.232 9.573 -13.316 1.00 92.19 310 ASP A O 1
ATOM 2585 N N . ALA A 1 311 ? -31.174 11.537 -13.367 1.00 90.56 311 ALA A N 1
ATOM 2586 C CA . ALA A 1 311 ? -30.352 11.163 -14.513 1.00 90.56 311 ALA A CA 1
ATOM 2587 C C . ALA A 1 311 ? -29.461 9.933 -14.250 1.00 90.56 311 ALA A C 1
ATOM 2589 O O . ALA A 1 311 ? -29.210 9.181 -15.193 1.00 90.56 311 ALA A O 1
ATOM 2590 N N . ARG A 1 312 ? -28.999 9.716 -13.014 1.00 94.00 312 ARG A N 1
ATOM 2591 C CA . ARG A 1 312 ? -28.185 8.556 -12.643 1.00 94.00 312 ARG A CA 1
ATOM 2592 C C . ARG A 1 312 ? -29.046 7.323 -12.412 1.00 94.00 312 ARG A C 1
ATOM 2594 O O . ARG A 1 312 ? -28.691 6.257 -12.910 1.00 94.00 312 ARG A O 1
ATOM 2601 N N . GLU A 1 313 ? -30.160 7.459 -11.703 1.00 92.88 313 GLU A N 1
ATOM 2602 C CA . GLU A 1 313 ? -31.075 6.349 -11.420 1.00 92.88 313 GLU A CA 1
ATOM 2603 C C . GLU A 1 313 ? -31.626 5.746 -12.722 1.00 92.88 313 GLU A C 1
ATOM 2605 O O . GLU A 1 313 ? -31.712 4.533 -12.874 1.00 92.88 313 GLU A O 1
ATOM 2610 N N . ARG A 1 314 ? -31.893 6.573 -13.743 1.00 94.38 314 ARG A N 1
ATOM 2611 C CA . ARG A 1 314 ? -32.307 6.084 -15.072 1.00 94.38 314 ARG A CA 1
ATOM 2612 C C . ARG A 1 314 ? -31.281 5.159 -15.742 1.00 94.38 314 ARG A C 1
ATOM 2614 O O . ARG A 1 314 ? -31.671 4.370 -16.599 1.00 94.38 314 ARG A O 1
ATOM 2621 N N . LEU A 1 315 ? -29.990 5.254 -15.401 1.00 95.19 315 LEU A N 1
ATOM 2622 C CA . LEU A 1 315 ? -28.960 4.366 -15.958 1.00 95.19 315 LEU A CA 1
ATOM 2623 C C . LEU A 1 315 ? -29.041 2.942 -15.393 1.00 95.19 315 LEU A C 1
ATOM 2625 O O . LEU A 1 315 ? -28.515 2.035 -16.029 1.00 95.19 315 LEU A O 1
ATOM 2629 N N . GLU A 1 316 ? -29.725 2.716 -14.263 1.00 93.94 316 GLU A N 1
ATOM 2630 C CA . GLU A 1 316 ? -29.966 1.362 -13.727 1.00 93.94 316 GLU A CA 1
ATOM 2631 C C . GLU A 1 316 ? -30.748 0.477 -14.711 1.00 93.94 316 GLU A C 1
ATOM 2633 O O . GLU A 1 316 ? -30.635 -0.742 -14.679 1.00 93.94 316 GLU A O 1
ATOM 2638 N N . PHE A 1 317 ? -31.490 1.100 -15.630 1.00 93.88 317 PHE A N 1
ATOM 2639 C CA . PHE A 1 317 ? -32.306 0.446 -16.654 1.00 93.88 317 PHE A CA 1
ATOM 2640 C C . PHE A 1 317 ? -31.585 0.295 -18.005 1.00 93.88 317 PHE A C 1
ATOM 2642 O O . PHE A 1 317 ? -32.195 -0.104 -18.998 1.00 93.88 317 PHE A O 1
ATOM 2649 N N . VAL A 1 318 ? -30.303 0.666 -18.073 1.00 94.50 318 VAL A N 1
ATOM 2650 C CA . VAL A 1 318 ? -29.473 0.538 -19.277 1.00 94.50 318 VAL A CA 1
ATOM 2651 C C . VAL A 1 318 ? -28.671 -0.763 -19.199 1.00 94.50 318 VAL A C 1
ATOM 2653 O O . VAL A 1 318 ? -27.990 -1.027 -18.202 1.00 94.50 318 VAL A O 1
ATOM 2656 N N . GLU A 1 319 ? -28.764 -1.572 -20.256 1.00 93.81 319 GLU A N 1
ATOM 2657 C CA . GLU A 1 319 ? -27.982 -2.803 -20.426 1.00 93.81 319 GLU A CA 1
ATOM 2658 C C . GLU A 1 319 ? -26.499 -2.478 -20.670 1.00 93.81 319 GLU A C 1
ATOM 2660 O O . GLU A 1 319 ? -26.156 -1.397 -21.150 1.00 93.81 319 GLU A O 1
ATOM 2665 N N . LEU A 1 320 ? -25.588 -3.404 -20.373 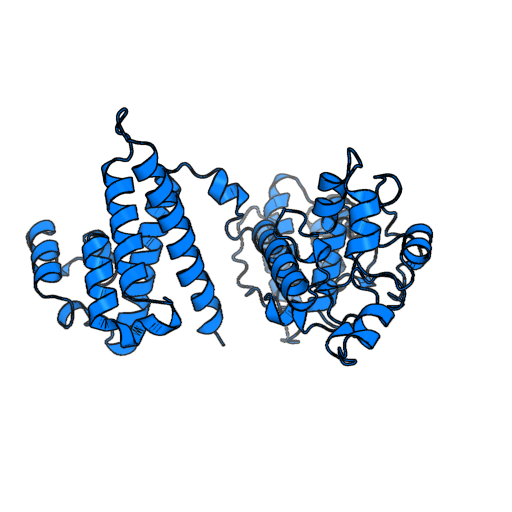1.00 92.88 320 LEU A N 1
ATOM 2666 C CA . LEU A 1 320 ? -24.147 -3.129 -20.471 1.00 92.88 320 LEU A CA 1
ATOM 2667 C C . LEU A 1 320 ? -23.679 -2.961 -21.923 1.00 92.88 320 LEU A C 1
ATOM 2669 O O . LEU A 1 320 ? -22.798 -2.148 -22.201 1.00 92.88 320 LEU A O 1
ATOM 2673 N N . ALA A 1 321 ? -24.295 -3.665 -22.868 1.00 90.12 321 ALA A N 1
ATOM 2674 C CA . ALA A 1 321 ? -24.081 -3.466 -24.294 1.00 90.12 321 ALA A CA 1
ATOM 2675 C C . ALA A 1 321 ? -24.502 -2.054 -24.734 1.00 90.12 321 ALA A C 1
ATOM 2677 O O . ALA A 1 321 ? -23.793 -1.420 -25.514 1.00 90.12 321 ALA A O 1
ATOM 2678 N N . ASP A 1 322 ? -25.603 -1.529 -24.188 1.00 94.56 322 ASP A N 1
ATOM 2679 C CA . ASP A 1 322 ? -26.034 -0.150 -24.433 1.00 94.56 322 ASP A CA 1
ATOM 2680 C C . ASP A 1 322 ? -25.093 0.859 -23.742 1.00 94.56 322 ASP A C 1
ATOM 2682 O O . ASP A 1 322 ? -24.840 1.936 -24.284 1.00 94.56 322 ASP A O 1
ATOM 2686 N N . CYS A 1 323 ? -24.512 0.519 -22.583 1.00 95.25 323 CYS A N 1
ATOM 2687 C CA . CYS A 1 323 ? -23.446 1.310 -21.958 1.00 95.25 323 CYS A CA 1
ATOM 2688 C C . CYS A 1 323 ? -22.216 1.428 -22.873 1.00 95.25 323 CYS A C 1
ATOM 2690 O O . CYS A 1 323 ? -21.669 2.525 -23.010 1.00 95.25 323 CYS A O 1
ATOM 2692 N N . ALA A 1 324 ? -21.812 0.342 -23.541 1.00 93.75 324 ALA A N 1
ATOM 2693 C CA . ALA A 1 324 ? -20.722 0.380 -24.516 1.00 93.75 324 ALA A CA 1
ATOM 2694 C C . ALA A 1 324 ? -21.049 1.307 -25.695 1.00 93.75 324 ALA A C 1
ATOM 2696 O O . ALA A 1 324 ? -20.228 2.142 -26.072 1.00 93.75 324 ALA A O 1
ATOM 2697 N N . ASP A 1 325 ? -22.271 1.227 -26.228 1.00 94.00 325 ASP A N 1
ATOM 2698 C CA . ASP A 1 325 ? -22.726 2.105 -27.310 1.00 94.00 325 ASP A CA 1
ATOM 2699 C C . ASP A 1 325 ? -22.688 3.585 -26.897 1.00 94.00 325 ASP A C 1
ATOM 2701 O O . ASP A 1 325 ? -22.275 4.444 -27.684 1.00 94.00 325 ASP A O 1
ATOM 2705 N N . ILE A 1 326 ? -23.092 3.899 -25.660 1.00 96.12 326 ILE A N 1
ATOM 2706 C CA . ILE A 1 326 ? -23.004 5.256 -25.106 1.00 96.12 326 ILE A CA 1
ATOM 2707 C C . ILE A 1 326 ? -21.546 5.727 -25.066 1.00 96.12 326 ILE A C 1
ATOM 2709 O O . ILE A 1 326 ? -21.257 6.821 -25.559 1.00 96.12 326 ILE A O 1
ATOM 2713 N N . ILE A 1 327 ? -20.643 4.920 -24.502 1.00 95.69 327 ILE A N 1
ATOM 2714 C CA . ILE A 1 327 ? -19.219 5.261 -24.369 1.00 95.69 327 ILE A CA 1
ATOM 2715 C C . ILE A 1 327 ? -18.591 5.478 -25.749 1.00 95.69 327 ILE A C 1
ATOM 2717 O O . ILE A 1 327 ? -17.945 6.500 -25.973 1.00 95.69 327 ILE A O 1
ATOM 2721 N N . ASN A 1 328 ? -18.843 4.578 -26.699 1.00 93.44 328 ASN A N 1
ATOM 2722 C CA . ASN A 1 328 ? -18.238 4.625 -28.030 1.00 93.44 328 ASN A CA 1
ATOM 2723 C C . ASN A 1 328 ? -18.762 5.804 -28.863 1.00 93.44 328 ASN A C 1
ATOM 2725 O O . ASN A 1 328 ? -17.998 6.461 -29.574 1.00 93.44 328 ASN A O 1
ATOM 2729 N N . ILE A 1 329 ? -20.051 6.151 -28.749 1.00 94.19 329 ILE A N 1
ATOM 2730 C CA . ILE A 1 329 ? -20.604 7.348 -29.407 1.00 94.19 329 ILE A CA 1
ATOM 2731 C C . ILE A 1 329 ? -19.991 8.632 -28.838 1.00 94.19 329 ILE A C 1
ATOM 2733 O O . ILE A 1 329 ? -19.733 9.574 -29.595 1.00 94.19 329 ILE A O 1
ATOM 2737 N N . HIS A 1 330 ? -19.733 8.662 -27.531 1.00 94.44 330 HIS A N 1
ATOM 2738 C CA . HIS A 1 330 ? -19.178 9.815 -26.822 1.00 94.44 330 HIS A CA 1
ATOM 2739 C C . HIS A 1 330 ? -17.692 9.642 -26.483 1.00 94.44 330 HIS A C 1
ATOM 2741 O O . HIS A 1 330 ? -17.209 10.228 -25.519 1.00 94.44 330 HIS A O 1
ATOM 2747 N N . TRP A 1 331 ? -16.937 8.898 -27.302 1.00 94.88 331 TRP A N 1
ATOM 2748 C CA . TRP A 1 331 ? -15.548 8.490 -27.023 1.00 94.88 331 TRP A CA 1
ATOM 2749 C C . TRP A 1 331 ? -14.603 9.637 -26.632 1.00 94.88 331 TRP A C 1
ATOM 2751 O O . TRP A 1 331 ? -13.659 9.470 -25.857 1.00 94.88 331 TRP A O 1
ATOM 2761 N N . SER A 1 332 ? -14.853 10.852 -27.130 1.00 92.19 332 SER A N 1
ATOM 2762 C CA . SER A 1 332 ? -14.076 12.035 -26.746 1.00 92.19 332 SER A CA 1
ATOM 2763 C C . SER A 1 332 ? -14.099 12.337 -25.242 1.00 92.19 332 SER A C 1
ATOM 2765 O O . SER A 1 332 ? -13.172 12.981 -24.762 1.00 92.19 332 SER A O 1
ATOM 2767 N N . GLU A 1 333 ? -15.134 11.890 -24.528 1.00 91.75 333 GLU A N 1
ATOM 2768 C CA . GLU A 1 333 ? -15.335 12.089 -23.087 1.00 91.75 333 GLU A CA 1
ATOM 2769 C C . GLU A 1 333 ? -14.778 10.934 -22.232 1.00 91.75 333 GLU A C 1
ATOM 2771 O O . GLU A 1 333 ? -14.748 11.054 -21.009 1.00 91.75 333 GLU A O 1
ATOM 2776 N N . PHE A 1 334 ? -14.335 9.839 -22.867 1.00 93.75 334 PHE A N 1
ATOM 2777 C CA . PHE A 1 334 ? -13.919 8.600 -22.195 1.00 93.75 334 PHE A CA 1
ATOM 2778 C C . PHE A 1 334 ? -12.535 8.071 -22.605 1.00 93.75 334 PHE A C 1
ATOM 2780 O O . PHE A 1 334 ? -12.053 7.125 -21.990 1.00 93.75 334 PHE A O 1
ATOM 2787 N N . ASN A 1 335 ? -11.877 8.648 -23.616 1.00 89.31 335 ASN A N 1
ATOM 2788 C CA . ASN A 1 335 ? -1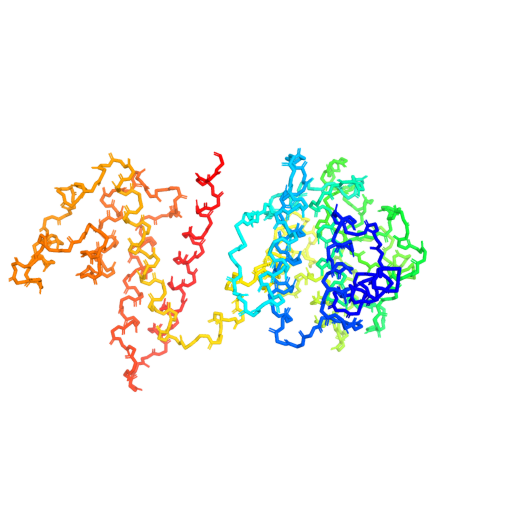0.568 8.175 -24.107 1.00 89.31 335 ASN A CA 1
ATOM 2789 C C . ASN A 1 335 ? -9.403 8.337 -23.114 1.00 89.31 335 ASN A C 1
ATOM 2791 O O . ASN A 1 335 ? -8.309 7.844 -23.374 1.00 89.31 335 ASN A O 1
ATOM 2795 N N . ASP A 1 336 ? -9.612 9.059 -22.015 1.00 85.00 336 ASP A N 1
ATOM 2796 C CA . ASP A 1 336 ? -8.693 9.118 -20.881 1.00 85.00 336 ASP A CA 1
ATOM 2797 C C . ASP A 1 336 ? -8.973 8.017 -19.847 1.00 85.00 336 ASP A C 1
ATOM 2799 O O . ASP A 1 336 ? -8.081 7.660 -19.087 1.00 85.00 336 ASP A O 1
ATOM 2803 N N . VAL A 1 337 ? -10.189 7.460 -19.836 1.00 84.56 337 VAL A N 1
ATOM 2804 C CA . VAL A 1 337 ? -10.594 6.347 -18.962 1.00 84.56 337 VAL A CA 1
ATOM 2805 C C . VAL A 1 337 ? -10.251 5.005 -19.589 1.00 84.56 337 VAL A C 1
ATOM 2807 O O . VAL A 1 337 ? -9.654 4.141 -18.949 1.00 84.56 337 VAL A O 1
ATOM 2810 N N . PHE A 1 338 ? -10.651 4.819 -20.845 1.00 88.31 338 PHE A N 1
ATOM 2811 C CA . PHE A 1 338 ? -10.520 3.549 -21.541 1.00 88.31 338 PHE A CA 1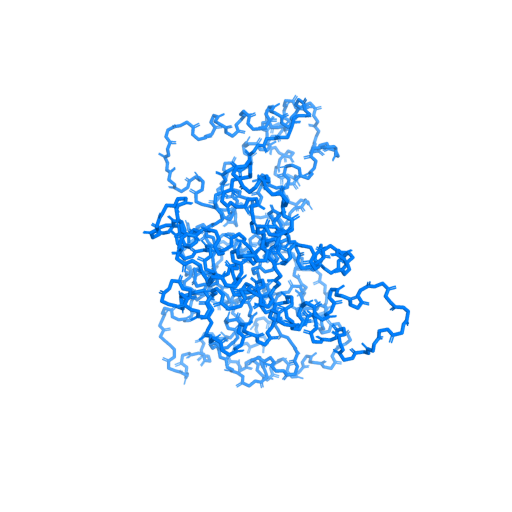
ATOM 2812 C C . PHE A 1 338 ? -9.443 3.633 -22.627 1.00 88.31 338 PHE A C 1
ATOM 2814 O O . PHE A 1 338 ? -9.406 4.614 -23.374 1.00 88.31 338 PHE A O 1
ATOM 2821 N N . PRO A 1 339 ? -8.586 2.605 -22.763 1.00 81.25 339 PRO A N 1
ATOM 2822 C CA . PRO A 1 339 ? -7.524 2.607 -23.767 1.00 81.25 339 PRO A CA 1
ATOM 2823 C C . PRO A 1 339 ? -8.021 2.555 -25.218 1.00 81.25 339 PRO A C 1
ATOM 2825 O O . PRO A 1 339 ? -7.384 3.138 -26.097 1.00 81.25 339 PRO A O 1
ATOM 2828 N N . ASP A 1 340 ? -9.114 1.828 -25.468 1.00 87.81 340 ASP A N 1
ATOM 2829 C CA . ASP A 1 340 ? -9.597 1.475 -26.807 1.00 87.81 340 ASP A CA 1
ATOM 2830 C C . ASP A 1 340 ? -11.119 1.215 -26.802 1.00 87.81 340 ASP A C 1
ATOM 2832 O O . ASP A 1 340 ? -11.649 0.667 -25.833 1.00 87.81 340 ASP A O 1
ATOM 2836 N N . ASP A 1 341 ? -11.827 1.643 -27.853 1.00 86.75 341 ASP A N 1
ATOM 2837 C CA . ASP A 1 341 ? -13.291 1.566 -27.968 1.00 86.75 341 ASP A CA 1
ATOM 2838 C C . ASP A 1 341 ? -13.800 0.167 -28.363 1.00 86.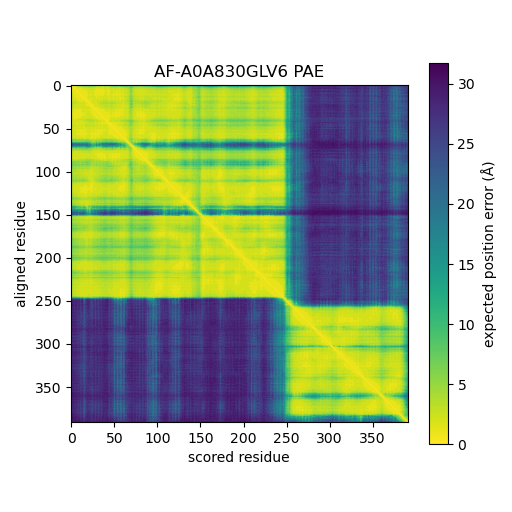75 341 ASP A C 1
ATOM 2840 O O . ASP A 1 341 ? -14.889 -0.235 -27.931 1.00 86.75 341 ASP A O 1
ATOM 2844 N N . ASP A 1 342 ? -13.005 -0.610 -29.110 1.00 85.44 342 ASP A N 1
ATOM 2845 C CA . ASP A 1 342 ? -13.317 -2.012 -29.412 1.00 85.44 342 ASP A CA 1
ATOM 2846 C C . ASP A 1 342 ? -13.211 -2.869 -28.132 1.00 85.44 342 ASP A C 1
ATOM 2848 O O . ASP A 1 342 ? -14.043 -3.755 -27.903 1.00 85.44 342 ASP A O 1
ATOM 2852 N N . ASP A 1 343 ? -12.234 -2.585 -27.262 1.00 85.94 343 ASP A N 1
ATOM 2853 C CA . ASP A 1 343 ? -12.068 -3.286 -25.979 1.00 85.94 343 ASP A CA 1
ATOM 2854 C C . ASP A 1 343 ? -13.217 -2.980 -24.997 1.00 85.94 343 ASP A C 1
ATOM 2856 O O . ASP A 1 343 ? -13.710 -3.895 -24.329 1.00 85.94 343 ASP A O 1
ATOM 2860 N N . VAL A 1 344 ? -13.716 -1.735 -24.949 1.00 90.38 344 VAL A N 1
ATOM 2861 C CA . VAL A 1 344 ? -14.912 -1.378 -24.154 1.00 90.38 344 VAL A CA 1
ATOM 2862 C C . VAL A 1 344 ? -16.119 -2.204 -24.590 1.00 90.38 344 VAL A C 1
ATOM 2864 O O . VAL A 1 344 ? -16.799 -2.808 -23.754 1.00 90.38 344 VAL A O 1
ATOM 2867 N N . GLU A 1 345 ? -16.377 -2.260 -25.900 1.00 92.00 345 GLU A N 1
ATOM 2868 C CA . GLU A 1 345 ? -17.477 -3.045 -26.461 1.00 92.00 345 GLU A CA 1
ATOM 2869 C C . GLU A 1 345 ? -17.319 -4.533 -26.135 1.00 92.00 345 GLU A C 1
ATOM 2871 O O . GLU A 1 345 ? -18.289 -5.196 -25.755 1.00 92.00 345 GLU A O 1
ATOM 2876 N N . HIS A 1 346 ? -16.099 -5.060 -26.251 1.00 87.25 346 HIS A N 1
ATOM 2877 C CA . HIS A 1 346 ? -15.794 -6.453 -25.960 1.00 87.25 346 HIS A CA 1
ATOM 2878 C C . HIS A 1 346 ? -16.054 -6.811 -24.491 1.00 87.25 346 HIS A C 1
ATOM 2880 O O . HIS A 1 346 ? -16.771 -7.774 -24.203 1.00 87.25 346 HIS A O 1
ATOM 2886 N N . HIS A 1 347 ? -15.499 -6.038 -23.557 1.00 90.81 347 HIS A N 1
ATOM 2887 C CA . HIS A 1 347 ? -15.563 -6.356 -22.135 1.00 90.81 347 HIS A CA 1
ATOM 2888 C C . HIS A 1 347 ? -16.965 -6.148 -21.550 1.00 90.81 347 HIS A C 1
ATOM 2890 O O . HIS A 1 347 ? -17.450 -7.034 -20.847 1.00 90.81 347 HIS A O 1
ATOM 2896 N N . LEU A 1 348 ? -17.675 -5.068 -21.893 1.00 93.94 348 LEU A N 1
ATOM 2897 C CA . LEU A 1 348 ? -19.041 -4.858 -21.391 1.00 93.94 348 LEU A CA 1
ATOM 2898 C C . LEU A 1 348 ? -20.025 -5.920 -21.903 1.00 93.94 348 LEU A C 1
ATOM 2900 O O . LEU A 1 348 ? -20.861 -6.398 -21.136 1.00 93.94 348 LEU A O 1
ATOM 2904 N N . LYS A 1 349 ? -19.884 -6.369 -23.157 1.00 92.88 349 LYS A N 1
ATOM 2905 C CA . LYS A 1 349 ? -20.699 -7.475 -23.688 1.00 92.88 349 LYS A CA 1
ATOM 2906 C C . LYS A 1 349 ? -20.389 -8.804 -23.009 1.00 92.88 349 LYS A C 1
ATOM 2908 O O . LYS A 1 349 ? -21.310 -9.562 -22.719 1.00 92.88 349 LYS A O 1
ATOM 2913 N N . ASN A 1 350 ? -19.118 -9.100 -22.742 1.00 88.38 350 ASN A N 1
ATOM 2914 C CA . ASN A 1 350 ? -18.749 -10.324 -22.028 1.00 88.38 350 ASN A CA 1
ATOM 2915 C C . ASN A 1 350 ? -19.262 -10.316 -20.582 1.00 88.38 350 ASN A C 1
ATOM 2917 O O . ASN A 1 350 ? -19.697 -11.358 -20.093 1.00 88.38 350 ASN A O 1
ATOM 2921 N N . LEU A 1 351 ? -19.258 -9.155 -19.917 1.00 92.75 351 LEU A N 1
ATOM 2922 C CA . LEU A 1 351 ? -19.854 -9.006 -18.591 1.00 92.75 351 LEU A CA 1
ATOM 2923 C C . LEU A 1 351 ? -21.371 -9.234 -18.623 1.00 92.75 351 LEU A C 1
ATOM 2925 O O . LEU A 1 351 ? -21.880 -9.963 -17.779 1.00 92.75 351 LEU A O 1
ATOM 2929 N N . GLU A 1 352 ? -22.079 -8.704 -19.624 1.00 94.25 352 GLU A N 1
ATOM 2930 C CA . GLU A 1 352 ? -23.520 -8.946 -19.803 1.00 94.25 352 GLU A CA 1
ATOM 2931 C C . GLU A 1 352 ? -23.835 -10.432 -19.979 1.00 94.25 352 GLU A C 1
ATOM 2933 O O . GLU A 1 352 ? -24.673 -10.985 -19.272 1.00 94.25 352 GLU A O 1
ATOM 2938 N N . VAL A 1 353 ? -23.101 -11.109 -20.869 1.00 91.25 353 VAL A N 1
ATOM 2939 C CA . VAL A 1 353 ? -23.265 -12.551 -21.105 1.00 91.25 353 VAL A CA 1
ATOM 2940 C C . VAL A 1 353 ? -22.978 -13.350 -19.833 1.00 91.25 353 VAL A C 1
ATOM 2942 O O . VAL A 1 353 ? -23.677 -14.322 -19.539 1.00 91.25 353 VAL A O 1
ATOM 2945 N N . TYR A 1 354 ? -21.966 -12.948 -19.063 1.00 89.81 354 TYR A N 1
ATOM 2946 C CA . TYR A 1 354 ? -21.641 -13.594 -17.798 1.00 89.81 354 TYR A CA 1
ATOM 2947 C C . TYR A 1 354 ? -22.728 -13.385 -16.741 1.00 89.81 354 TYR A C 1
ATOM 2949 O O . TYR A 1 354 ? -23.114 -14.353 -16.082 1.00 89.81 354 TYR A O 1
ATOM 2957 N N . ARG A 1 355 ? -23.255 -12.162 -16.621 1.00 92.62 355 ARG A N 1
ATOM 2958 C CA . ARG A 1 355 ? -24.361 -11.809 -15.725 1.00 92.62 355 ARG A CA 1
ATOM 2959 C C . ARG A 1 355 ? -25.637 -12.569 -16.068 1.00 92.62 355 ARG A C 1
ATOM 2961 O O . ARG A 1 355 ? -26.248 -13.150 -15.179 1.00 92.62 355 ARG A O 1
ATOM 2968 N N . ASP A 1 356 ? -26.007 -12.641 -17.341 1.00 90.12 356 ASP A N 1
ATOM 2969 C CA . ASP A 1 356 ? -27.217 -13.346 -17.782 1.00 90.12 356 ASP A CA 1
ATOM 2970 C C . ASP A 1 356 ? -27.137 -14.860 -17.558 1.00 90.12 356 ASP A C 1
ATOM 2972 O O . ASP A 1 356 ? -28.141 -15.511 -17.262 1.00 90.12 356 ASP A O 1
ATOM 2976 N N . ALA A 1 357 ? -25.938 -15.431 -17.692 1.00 85.94 357 ALA A N 1
ATOM 2977 C CA . ALA A 1 357 ? -25.688 -16.839 -17.405 1.00 85.94 357 ALA A CA 1
ATOM 2978 C C . ALA A 1 357 ? -25.499 -17.114 -15.901 1.00 85.94 357 ALA A C 1
ATOM 2980 O O . ALA A 1 357 ? -25.408 -18.278 -15.494 1.00 85.94 357 ALA A O 1
ATOM 2981 N N . PHE A 1 358 ? -25.396 -16.077 -15.064 1.00 81.69 358 PHE A N 1
ATOM 2982 C CA . PHE A 1 358 ? -25.100 -16.216 -13.646 1.00 81.69 358 PHE A CA 1
ATOM 2983 C C . PHE A 1 358 ? -26.230 -16.952 -12.912 1.00 81.69 358 PHE A C 1
ATOM 2985 O O . PHE A 1 358 ? -27.401 -16.596 -12.993 1.00 81.69 358 PHE A O 1
ATOM 2992 N N . GLY A 1 359 ? -25.879 -18.026 -12.199 1.00 69.88 359 GLY A N 1
ATOM 2993 C CA . GLY A 1 359 ? -26.847 -18.906 -11.534 1.00 69.88 359 GLY A CA 1
ATOM 2994 C C . GLY A 1 359 ? -27.395 -20.051 -12.399 1.00 69.88 359 GLY A C 1
ATOM 2995 O O . GLY A 1 359 ? -28.092 -20.912 -11.860 1.00 69.88 359 GLY A O 1
ATOM 2996 N N . ASP A 1 360 ? -27.049 -20.123 -13.691 1.00 80.00 360 ASP A N 1
ATOM 2997 C CA . ASP A 1 360 ? -27.316 -21.300 -14.525 1.00 80.00 360 ASP A CA 1
ATOM 2998 C C . ASP A 1 360 ? -26.329 -22.437 -14.187 1.00 80.00 360 ASP A C 1
ATOM 3000 O O . ASP A 1 360 ? -25.105 -22.264 -14.224 1.00 80.00 360 ASP A O 1
ATOM 3004 N N . GLU A 1 361 ? -26.855 -23.622 -13.855 1.00 67.62 361 GLU A N 1
ATOM 3005 C CA . GLU A 1 361 ? -26.045 -24.813 -13.563 1.00 67.62 361 GLU A CA 1
ATOM 3006 C C . GLU A 1 361 ? -25.248 -25.294 -14.791 1.00 67.62 361 GLU A C 1
ATOM 3008 O O . GLU A 1 361 ? -24.218 -25.955 -14.624 1.00 67.62 361 GLU A O 1
ATOM 3013 N N . ASP A 1 362 ? -25.685 -24.937 -16.005 1.00 73.38 362 ASP A N 1
ATOM 3014 C CA . ASP A 1 362 ? -25.070 -25.329 -17.276 1.00 73.38 362 ASP A CA 1
ATOM 3015 C C . ASP A 1 362 ? -24.132 -24.250 -17.872 1.00 73.38 362 ASP A C 1
ATOM 3017 O O . ASP A 1 362 ? -23.655 -24.418 -19.001 1.00 73.38 362 ASP A O 1
ATOM 3021 N N . MET A 1 363 ? -23.817 -23.170 -17.135 1.00 80.88 363 MET A N 1
ATOM 3022 C CA . MET A 1 363 ? -22.872 -22.133 -17.586 1.00 80.88 363 MET A CA 1
ATOM 3023 C C . MET A 1 363 ? -21.523 -22.753 -17.979 1.00 80.88 363 MET A C 1
ATOM 3025 O O . MET A 1 363 ? -20.855 -23.429 -17.185 1.00 80.88 363 MET A O 1
ATOM 3029 N N . ASP A 1 364 ? -21.081 -22.486 -19.208 1.00 74.38 364 ASP A N 1
ATOM 3030 C CA . ASP A 1 364 ? -19.808 -22.994 -19.685 1.00 74.38 364 ASP A CA 1
ATOM 3031 C C . ASP A 1 364 ? -18.615 -22.231 -19.079 1.00 74.38 364 ASP A C 1
ATOM 3033 O O . ASP A 1 364 ? -18.687 -21.073 -18.667 1.00 74.38 364 ASP A O 1
ATOM 3037 N N . ARG A 1 365 ? -17.468 -22.911 -19.026 1.00 59.34 365 ARG A N 1
ATOM 3038 C CA . ARG A 1 365 ? -16.247 -22.376 -18.413 1.00 59.34 365 ARG A CA 1
ATOM 3039 C C . ARG A 1 365 ? -15.715 -21.116 -19.112 1.00 59.34 365 ARG A C 1
ATOM 3041 O O . ARG A 1 365 ? -15.059 -20.325 -18.441 1.00 59.34 365 ARG A O 1
ATOM 3048 N N . TYR A 1 366 ? -15.902 -20.972 -20.422 1.00 60.50 366 TYR A N 1
ATOM 3049 C CA . TYR A 1 366 ? -15.357 -19.841 -21.173 1.00 60.50 366 TYR A CA 1
ATOM 3050 C C . TYR A 1 366 ? -16.141 -18.570 -20.866 1.00 60.50 366 TYR A C 1
ATOM 3052 O O . TYR A 1 366 ? -15.516 -17.577 -20.523 1.00 60.50 366 TYR A O 1
ATOM 3060 N N . THR A 1 367 ? -17.473 -18.654 -20.808 1.00 73.75 367 THR A N 1
ATOM 3061 C CA . THR A 1 367 ? -18.334 -17.543 -20.366 1.00 73.75 367 THR A CA 1
ATOM 3062 C C . THR A 1 367 ? -17.916 -16.994 -18.997 1.00 73.75 367 THR A C 1
ATOM 3064 O O . THR A 1 367 ? -17.802 -15.785 -18.820 1.00 73.75 367 THR A O 1
ATOM 3067 N N . ARG A 1 368 ? -17.593 -17.873 -18.036 1.00 72.31 368 ARG A N 1
ATOM 3068 C CA . ARG A 1 368 ? -17.080 -17.443 -16.723 1.00 72.31 368 ARG A CA 1
ATOM 3069 C C . ARG A 1 368 ? -15.727 -16.736 -16.809 1.00 72.31 368 ARG A C 1
ATOM 3071 O O . ARG A 1 368 ? -15.532 -15.720 -16.158 1.00 72.31 368 ARG A O 1
ATOM 3078 N N . LEU A 1 369 ? -14.786 -17.293 -17.574 1.00 61.19 369 LEU A N 1
ATOM 3079 C CA . LEU A 1 369 ? -13.443 -16.722 -17.713 1.00 61.19 369 LEU A CA 1
ATOM 3080 C C . LEU A 1 369 ? -13.476 -15.353 -18.398 1.00 61.19 369 LEU A C 1
ATOM 3082 O O . LEU A 1 369 ? -12.795 -14.438 -17.944 1.00 61.19 369 LEU A O 1
ATOM 3086 N N . ASP A 1 370 ? -14.269 -15.221 -19.458 1.00 70.56 370 ASP A N 1
ATOM 3087 C CA . ASP A 1 370 ? -14.411 -13.973 -20.205 1.00 70.56 370 ASP A CA 1
ATOM 3088 C C . ASP A 1 370 ? -15.105 -12.898 -19.351 1.00 70.56 370 ASP A C 1
ATOM 3090 O O . ASP A 1 370 ? -14.705 -11.735 -19.380 1.00 70.56 370 ASP A O 1
ATOM 3094 N N . GLY A 1 371 ? -16.082 -13.295 -18.528 1.00 78.75 371 GLY A N 1
ATOM 3095 C CA . GLY A 1 371 ? -16.742 -12.422 -17.559 1.00 78.75 371 GLY A CA 1
ATOM 3096 C C . GLY A 1 371 ? -15.826 -11.945 -16.433 1.00 78.75 371 GLY A C 1
ATOM 3097 O O . GLY A 1 371 ? -15.761 -10.750 -16.161 1.00 78.75 371 GLY A O 1
ATOM 3098 N N . ASP A 1 372 ? -15.064 -12.850 -15.811 1.00 75.75 372 ASP A N 1
ATOM 3099 C CA . ASP A 1 372 ? -14.092 -12.478 -14.773 1.00 75.75 372 ASP A CA 1
ATOM 3100 C C . ASP A 1 372 ? -12.990 -11.553 -15.341 1.00 75.75 372 ASP A C 1
ATOM 3102 O O . ASP A 1 372 ? -12.568 -10.611 -14.668 1.00 75.75 372 ASP A O 1
ATOM 3106 N N . LEU A 1 373 ? -12.550 -11.778 -16.588 1.00 69.06 373 LEU A N 1
ATOM 3107 C CA . LEU A 1 373 ? -11.596 -10.901 -17.276 1.00 69.06 373 LEU A CA 1
ATOM 3108 C C . LEU A 1 373 ? -12.193 -9.516 -17.555 1.00 69.06 373 LEU A C 1
ATOM 3110 O O . LEU A 1 373 ? -11.520 -8.511 -17.340 1.00 69.06 373 LEU A O 1
ATOM 3114 N N . ALA A 1 374 ? -13.443 -9.456 -18.020 1.00 81.38 374 ALA A N 1
ATOM 3115 C CA . ALA A 1 374 ? -14.147 -8.196 -18.238 1.00 81.38 374 ALA A CA 1
ATOM 3116 C C . ALA A 1 374 ? -14.267 -7.377 -16.954 1.00 81.38 374 ALA A C 1
ATOM 3118 O O . ALA A 1 374 ? -13.954 -6.191 -16.951 1.00 81.38 374 ALA A O 1
ATOM 3119 N N . ILE A 1 375 ? -14.639 -8.033 -15.859 1.00 84.12 375 ILE A N 1
ATOM 3120 C CA . ILE A 1 375 ? -14.740 -7.437 -14.530 1.00 84.12 375 ILE A CA 1
ATOM 3121 C C . ILE A 1 375 ? -13.403 -6.811 -14.093 1.00 84.12 375 ILE A C 1
ATOM 3123 O O . ILE A 1 375 ? -13.354 -5.640 -13.720 1.00 84.12 375 ILE A O 1
ATOM 3127 N N . GLN A 1 376 ? -12.298 -7.558 -14.199 1.00 76.94 376 GLN A N 1
ATOM 3128 C CA . GLN A 1 376 ? -10.964 -7.042 -13.858 1.00 76.94 376 GLN A CA 1
ATOM 3129 C C . GLN A 1 376 ? -10.553 -5.862 -14.741 1.00 76.94 376 GLN A C 1
ATOM 3131 O O . GLN A 1 376 ? -10.037 -4.865 -14.238 1.00 76.94 376 GLN A O 1
ATOM 3136 N N . TRP A 1 377 ? -10.787 -5.970 -16.049 1.00 85.81 377 TRP A N 1
ATOM 3137 C CA . TRP A 1 377 ? -10.406 -4.937 -17.004 1.00 85.81 377 TRP A CA 1
ATOM 3138 C C . TRP A 1 377 ? -11.169 -3.631 -16.755 1.00 85.81 377 TRP A C 1
ATOM 3140 O O . TRP A 1 377 ? -10.535 -2.592 -16.577 1.00 85.81 377 TRP A O 1
ATOM 3150 N N . ILE A 1 378 ? -12.503 -3.690 -16.643 1.00 85.00 378 ILE A N 1
ATOM 3151 C CA . ILE A 1 378 ? -13.363 -2.513 -16.433 1.00 85.00 378 ILE A CA 1
ATOM 3152 C C . ILE A 1 378 ? -12.958 -1.772 -15.155 1.00 85.00 378 ILE A C 1
ATOM 3154 O O . ILE A 1 378 ? -12.735 -0.560 -15.199 1.00 85.00 378 ILE A O 1
ATOM 3158 N N . ASN A 1 379 ? -12.804 -2.497 -14.043 1.00 83.69 379 ASN A N 1
ATOM 3159 C CA . ASN A 1 379 ? -12.427 -1.889 -12.767 1.00 83.69 379 ASN A CA 1
ATOM 3160 C C . ASN A 1 379 ? -11.037 -1.248 -12.857 1.00 83.69 379 ASN A C 1
ATOM 3162 O O . ASN A 1 379 ? -10.873 -0.094 -12.469 1.00 83.69 379 ASN A O 1
ATOM 3166 N N . SER A 1 380 ? -10.067 -1.937 -13.471 1.00 75.56 380 SER A N 1
ATOM 3167 C CA . SER A 1 380 ? -8.711 -1.399 -13.629 1.00 75.56 380 SER A CA 1
ATOM 3168 C C . SER A 1 380 ? -8.670 -0.099 -14.439 1.00 75.56 380 SER A C 1
ATOM 3170 O O . SER A 1 380 ? -7.916 0.811 -14.093 1.00 75.56 380 SER A O 1
ATOM 3172 N N . CYS A 1 381 ? -9.493 0.024 -15.486 1.00 78.62 381 CYS A N 1
ATOM 3173 C CA . CYS A 1 381 ? -9.570 1.237 -16.295 1.00 78.62 381 CYS A CA 1
ATOM 3174 C C . CYS A 1 381 ? -10.189 2.395 -15.507 1.00 78.62 381 CYS A C 1
ATOM 3176 O O . CYS A 1 381 ? -9.607 3.476 -15.450 1.00 78.62 381 CYS A O 1
ATOM 3178 N N . ILE A 1 382 ? -11.340 2.163 -14.870 1.00 80.56 382 ILE A N 1
ATOM 3179 C CA . ILE A 1 382 ? -12.116 3.226 -14.220 1.00 80.56 382 ILE A CA 1
ATOM 3180 C C . ILE A 1 382 ? -11.440 3.715 -12.931 1.00 80.56 382 ILE A C 1
ATOM 3182 O O . ILE A 1 382 ? -11.359 4.926 -12.711 1.00 80.56 382 ILE A O 1
ATOM 3186 N N . GLU A 1 383 ? -10.913 2.812 -12.101 1.00 73.81 383 GLU A N 1
ATOM 3187 C CA . GLU A 1 383 ? -10.224 3.179 -10.854 1.00 73.81 383 GLU A CA 1
ATOM 3188 C C . GLU A 1 383 ? -8.965 4.011 -11.133 1.00 73.81 383 GLU A C 1
ATOM 3190 O O . GLU A 1 383 ? -8.727 5.018 -10.464 1.00 73.81 383 GLU A O 1
ATOM 3195 N N . SER A 1 384 ? -8.224 3.677 -12.196 1.00 58.34 384 SER A N 1
ATOM 3196 C CA . SER A 1 384 ? -7.020 4.415 -12.600 1.00 58.34 384 SER A CA 1
ATOM 3197 C C . SER A 1 384 ? -7.303 5.873 -12.997 1.00 58.34 384 SER A C 1
ATOM 3199 O O . SER A 1 384 ? -6.431 6.724 -12.852 1.00 58.34 384 SER A O 1
ATOM 3201 N N . THR A 1 385 ? -8.509 6.203 -13.478 1.00 52.09 385 THR A N 1
ATOM 3202 C CA . THR A 1 385 ? -8.846 7.570 -13.936 1.00 52.09 385 THR A CA 1
ATOM 3203 C C . THR A 1 385 ? -9.466 8.459 -12.861 1.00 52.09 385 THR A C 1
ATOM 3205 O O . THR A 1 385 ? -9.420 9.692 -12.964 1.00 52.09 385 THR A O 1
ATOM 3208 N N . VAL A 1 386 ? -10.071 7.870 -11.825 1.00 49.16 386 VAL A N 1
ATOM 3209 C CA . VAL A 1 386 ? -10.569 8.635 -10.669 1.00 49.16 386 VAL A CA 1
ATOM 3210 C C . VAL A 1 386 ? -9.401 9.319 -9.947 1.00 49.16 386 VAL A C 1
ATOM 3212 O O . VAL A 1 386 ? -9.547 10.461 -9.518 1.00 49.16 386 VAL A O 1
ATOM 3215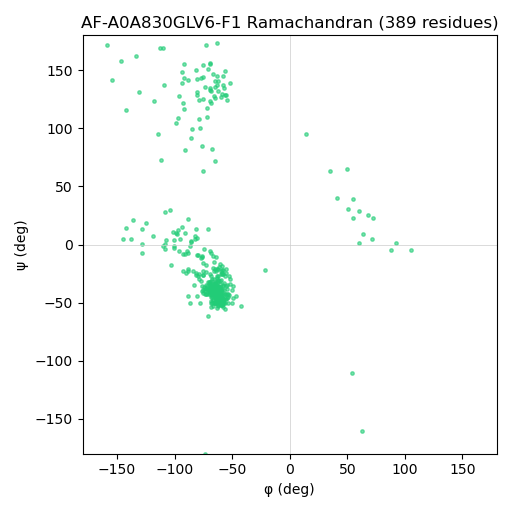 N N . GLU A 1 387 ? -8.214 8.705 -9.939 1.00 39.75 387 GLU A N 1
ATOM 3216 C CA . GLU A 1 387 ? -6.988 9.292 -9.381 1.00 39.75 387 GLU A CA 1
ATOM 3217 C C . GLU A 1 387 ? -6.432 10.489 -10.190 1.00 39.75 387 GLU A C 1
ATOM 3219 O O . GLU A 1 387 ? -5.764 11.356 -9.621 1.00 39.75 387 GLU A O 1
ATOM 3224 N N . GLU A 1 388 ? -6.715 10.593 -11.497 1.00 36.44 388 GLU A N 1
ATOM 3225 C CA . GLU A 1 388 ? -6.173 11.653 -12.370 1.00 36.44 388 GLU A CA 1
ATOM 3226 C C . GLU A 1 388 ? -7.028 12.936 -12.417 1.00 36.44 388 GLU A C 1
ATOM 3228 O O . GLU A 1 388 ? -6.512 14.013 -12.724 1.00 36.44 388 GLU A O 1
ATOM 3233 N N . THR A 1 389 ? -8.325 12.856 -12.095 1.00 35.53 389 THR A N 1
ATOM 3234 C CA . THR A 1 389 ? -9.275 13.985 -12.223 1.00 35.53 389 THR A CA 1
ATOM 3235 C C . THR A 1 389 ? -9.409 14.860 -10.967 1.00 35.53 389 THR A C 1
ATOM 3237 O O . THR A 1 389 ? -9.998 15.939 -11.039 1.00 35.53 389 THR A O 1
ATOM 3240 N N . GLU A 1 390 ? -8.819 14.463 -9.833 1.00 32.94 390 GLU A N 1
ATOM 3241 C CA . GLU A 1 390 ? -8.828 15.226 -8.568 1.00 32.94 390 GLU A CA 1
ATOM 3242 C C . GLU A 1 390 ? -7.567 16.095 -8.324 1.00 32.94 390 GLU A C 1
ATOM 3244 O O . GLU A 1 390 ? -7.373 16.616 -7.219 1.00 32.94 390 GLU A O 1
ATOM 3249 N N . VAL A 1 391 ? -6.714 16.294 -9.345 1.00 29.61 391 VAL A N 1
ATOM 3250 C CA . VAL A 1 391 ? -5.442 17.060 -9.269 1.00 29.61 391 VAL A CA 1
ATOM 3251 C C . VAL A 1 391 ? -5.550 18.509 -9.747 1.00 29.61 391 VAL A C 1
ATOM 3253 O O . VAL A 1 391 ? -6.054 18.756 -10.865 1.00 29.61 391 VAL A O 1
#

pLDDT: mean 86.82, std 13.16, range [29.61, 98.12]

Mean predicted aligned error: 14.28 Å

Foldseek 3Di:
DVLLLVLLLVQCCVQQVCLDCLLQLDVCLSVLSSLLCVVLVHSYDDPLLVLLNLLLRLLVLQACQPVPPDPCSSVVSNVSSVCSSVVHRDDDPGDGPDDLVCLQQPFCLPSNDSNNSSLSSLLSSLQAAALVPRHGDPCNDCVPPPPPPQQFFLQHPLLVVVVVDDPRNSGRSLRGHDYDNVRSVVCPNDQLLVVLVVRVPDPCSVVNCLSRLFDDPPPGCSNVSPSVSRSNSSSVSSVLSSCVSNVNDRVVNVVVDDPLVLLVVLLLLLLVLLCVQQCVVPNQPSLVVQDPVQNVQLCVVCVNCCVVDGSSRSSVSGQLLSSLVRCLVVVVSCVQLDVDSVLSNQLSVLSRQLNVCPPPPPDDPVSVVSNVVSSVRSCVSSVVVVVVVVD

Radius of gyration: 24.73 Å; Cα contacts (8 Å, |Δi|>4): 459; chains: 1; bounding box: 72×50×60 Å

Solvent-accessible surface area (backbone atoms only — not comparable to full-atom values): 21763 Å² total; per-residue (Å²): 94,77,65,22,38,52,30,23,51,52,40,43,33,67,78,41,41,44,60,48,71,81,32,48,55,52,70,61,58,40,54,55,44,10,46,48,21,44,76,66,73,41,77,48,86,50,77,95,44,41,66,63,51,44,30,52,52,39,30,52,42,39,21,58,70,74,74,57,82,58,91,59,56,72,59,57,51,49,52,45,47,52,31,40,75,70,74,44,88,66,86,77,95,48,65,71,66,70,44,57,65,57,41,51,69,27,45,57,88,44,77,86,35,41,67,42,14,32,53,46,39,54,47,36,48,47,57,34,31,33,88,89,76,69,44,77,56,73,68,70,43,71,82,59,51,88,57,70,74,88,55,28,51,65,64,18,65,63,38,44,50,76,67,74,48,51,83,69,68,74,28,22,38,66,43,52,49,93,50,56,71,70,55,39,64,72,52,59,57,49,58,41,29,59,60,49,63,73,43,61,88,43,97,59,35,67,61,35,31,57,21,65,47,46,63,78,59,96,86,26,29,49,68,75,58,40,61,68,60,36,46,52,56,28,31,50,55,48,47,51,50,50,28,46,49,45,72,49,77,23,71,64,56,61,68,66,40,52,73,67,55,52,49,53,55,47,53,50,51,57,45,49,52,52,45,54,47,45,30,74,79,50,40,83,58,39,74,78,75,47,56,68,66,59,56,50,51,37,41,61,75,42,74,77,48,55,86,79,46,54,71,61,61,54,44,76,64,53,52,45,56,54,50,26,52,50,47,56,76,45,33,92,71,40,61,83,41,41,95,49,64,69,57,45,44,51,29,33,39,31,34,44,56,27,58,75,40,58,91,48,92,79,59,54,72,62,50,52,52,47,17,56,49,19,47,55,50,54,50,56,32,51,59,60,35,60,72,64,74,79,114

Organism: NCBI:txid1427151